Protein AF-A0A1I9YCP2-F1 (afdb_monomer_lite)

pLDDT: mean 76.04, std 18.29, range [27.39, 97.38]

Sequence (468 aa):
MDFSISALSEMLSNAERNVARVSDPVRMACLRKLADTSDRRFFSALVDVTMRQDSHWRGYAFETTPGSQWRCRVIEARLEALRPFMESMYEVATYGAVDRKRMLRVAGMPQRYKHNFARCVDYARIAIGIVDSGHASGLTAFFAQYVRLEDGKHQPEAQKALIDTFRGLGSDQADALVRQLGLYRCVSPPGVLVLQRLGVVSGGSLLRLPSERERSEAAVFYEKVAVATEKPYGYVEAIFASNFVWSLLDNIRWPGRRGTCIGDGPECNVCAHASYCRKSGVAEPPDTRVGWLCQYPAFYDQLAASDSVLGRLPRAAREAVLLALRHENATFWRAPVGLPIEAKLLPVRASLADVTVDALRAALARAASDSLPEHEPLEACLPETWSVAEFVGRGVPCLLESPPGMRLAGEGRELLAEYVRRGHTTVPLLAVNWRDVADTMANDGLSTSKTYPDSGTGELNPYSLDRH

Radius of gyration: 27.01 Å; chains: 1; bounding box: 82×52×71 Å

Structure (mmCIF, N/CA/C/O backbone):
data_AF-A0A1I9YCP2-F1
#
_entry.id   AF-A0A1I9YCP2-F1
#
loop_
_atom_site.group_PDB
_atom_site.id
_atom_site.type_symbol
_atom_site.label_atom_id
_atom_site.label_alt_id
_atom_site.label_comp_id
_atom_site.label_asym_id
_atom_site.label_entity_id
_atom_site.label_seq_id
_atom_site.pdbx_PDB_ins_code
_atom_site.Cartn_x
_atom_site.Cartn_y
_atom_site.Cartn_z
_atom_site.occupancy
_atom_site.B_iso_or_equiv
_atom_site.auth_seq_id
_atom_site.auth_comp_id
_atom_site.auth_asym_id
_atom_site.auth_atom_id
_atom_site.pdbx_PDB_model_num
ATOM 1 N N . MET A 1 1 ? 12.063 -17.013 15.870 1.00 54.94 1 MET A N 1
ATOM 2 C CA . MET A 1 1 ? 11.550 -18.243 15.234 1.00 54.94 1 MET A CA 1
ATOM 3 C C . MET A 1 1 ? 12.308 -18.412 13.942 1.00 54.94 1 MET A C 1
ATOM 5 O O . MET A 1 1 ? 12.255 -17.502 13.120 1.00 54.94 1 MET A O 1
ATOM 9 N N . ASP A 1 2 ? 13.034 -19.515 13.800 1.00 67.62 2 ASP A N 1
ATOM 10 C CA . ASP A 1 2 ? 13.671 -19.863 12.534 1.00 67.62 2 ASP A CA 1
ATOM 11 C C . ASP A 1 2 ? 12.696 -20.712 11.725 1.00 67.62 2 ASP A C 1
ATOM 13 O O . ASP A 1 2 ? 12.250 -21.768 12.171 1.00 67.62 2 ASP A O 1
ATOM 17 N N . PHE A 1 3 ? 12.300 -20.192 10.567 1.00 80.38 3 PHE A N 1
ATOM 18 C CA . PHE A 1 3 ? 11.423 -20.878 9.628 1.00 80.38 3 PHE A CA 1
ATOM 19 C C . PHE A 1 3 ? 12.281 -21.612 8.599 1.00 80.38 3 PHE A C 1
ATOM 21 O O . PHE A 1 3 ? 13.265 -21.061 8.105 1.00 80.38 3 PHE A O 1
ATOM 28 N N . SER A 1 4 ? 11.900 -22.841 8.249 1.00 89.06 4 SER A N 1
ATOM 29 C CA . SER A 1 4 ? 12.497 -23.530 7.103 1.00 89.06 4 SER A CA 1
ATOM 30 C C . SER A 1 4 ? 12.080 -22.851 5.790 1.00 89.06 4 SER A C 1
ATOM 32 O O . SER A 1 4 ? 11.034 -22.203 5.724 1.00 89.06 4 SER A O 1
ATOM 34 N N . ILE A 1 5 ? 12.860 -23.037 4.718 1.00 87.19 5 ILE A N 1
ATOM 35 C CA . ILE A 1 5 ? 12.523 -22.537 3.368 1.00 87.19 5 ILE A CA 1
ATOM 36 C C . ILE A 1 5 ? 11.134 -23.031 2.928 1.00 87.19 5 ILE A C 1
ATOM 38 O O . ILE A 1 5 ? 10.344 -22.260 2.382 1.00 87.19 5 ILE A O 1
ATOM 42 N N . SER A 1 6 ? 10.813 -24.296 3.228 1.00 89.31 6 SER A N 1
ATOM 43 C CA . SER A 1 6 ? 9.498 -24.889 2.951 1.00 89.31 6 SER A CA 1
ATOM 44 C C . SER A 1 6 ? 8.373 -24.142 3.677 1.00 89.31 6 SER A C 1
ATOM 46 O O . SER A 1 6 ? 7.395 -23.745 3.048 1.00 89.31 6 SER A O 1
ATOM 48 N N . ALA A 1 7 ? 8.554 -23.839 4.969 1.00 90.50 7 ALA A N 1
ATOM 49 C CA . ALA A 1 7 ? 7.565 -23.096 5.748 1.00 90.50 7 ALA A CA 1
ATOM 50 C C . ALA A 1 7 ? 7.368 -21.662 5.224 1.00 90.50 7 ALA A C 1
ATOM 52 O O . ALA A 1 7 ? 6.236 -21.202 5.107 1.00 90.50 7 ALA A O 1
ATOM 53 N N . LEU A 1 8 ? 8.446 -20.956 4.862 1.00 93.44 8 LEU A N 1
ATOM 54 C CA . LEU A 1 8 ? 8.352 -19.604 4.290 1.00 93.44 8 LEU A CA 1
ATOM 55 C C . LEU A 1 8 ? 7.624 -19.601 2.937 1.00 93.44 8 LEU A C 1
ATOM 57 O O . LEU A 1 8 ? 6.797 -18.723 2.682 1.00 93.44 8 LEU A O 1
ATOM 61 N N . SER A 1 9 ? 7.890 -20.605 2.100 1.00 93.44 9 SER A N 1
ATOM 62 C CA . SER A 1 9 ? 7.232 -20.773 0.799 1.00 93.44 9 SER A CA 1
ATOM 63 C C . SER A 1 9 ? 5.745 -21.083 0.950 1.00 93.44 9 SER A C 1
ATOM 65 O O . SER A 1 9 ? 4.910 -20.482 0.272 1.00 93.44 9 SER A O 1
ATOM 67 N N . GLU A 1 10 ? 5.396 -21.968 1.884 1.00 94.38 10 GLU A N 1
ATOM 68 C CA . GLU A 1 10 ? 4.005 -22.273 2.217 1.00 94.38 10 GLU A CA 1
ATOM 69 C C . GLU A 1 10 ? 3.276 -21.027 2.738 1.00 94.38 10 GLU A C 1
ATOM 71 O O . GLU A 1 10 ? 2.158 -20.734 2.311 1.00 94.38 10 GLU A O 1
ATOM 76 N N . MET A 1 11 ? 3.922 -20.234 3.599 1.00 95.00 11 MET A N 1
ATOM 77 C CA . MET A 1 11 ? 3.341 -18.989 4.096 1.00 95.00 11 MET A CA 1
ATOM 78 C C . MET A 1 11 ? 3.041 -17.997 2.972 1.00 95.00 11 MET A C 1
ATOM 80 O O . MET A 1 11 ? 1.944 -17.441 2.960 1.00 95.00 11 MET A O 1
ATOM 84 N N . LEU A 1 12 ? 3.952 -17.795 2.015 1.00 96.50 12 LEU A N 1
ATOM 85 C CA . LEU A 1 12 ? 3.669 -16.926 0.871 1.00 96.50 12 LEU A CA 1
ATOM 86 C C . LEU A 1 12 ? 2.532 -17.489 0.008 1.00 96.50 12 LEU A C 1
ATOM 88 O O . LEU A 1 12 ? 1.595 -16.759 -0.304 1.00 96.50 12 LEU A O 1
ATOM 92 N N . SER A 1 13 ? 2.558 -18.788 -0.304 1.00 96.31 13 SER A N 1
ATOM 93 C CA . SER A 1 13 ? 1.503 -19.436 -1.093 1.00 96.31 13 SER A CA 1
ATOM 94 C C . SER A 1 13 ? 0.121 -19.273 -0.449 1.00 96.31 13 SER A C 1
ATOM 96 O O . SER A 1 13 ? -0.877 -19.006 -1.120 1.00 96.31 13 SER A O 1
ATOM 98 N N . ASN A 1 14 ? 0.040 -19.362 0.877 1.00 95.94 14 ASN A N 1
ATOM 99 C CA . ASN A 1 14 ? -1.206 -19.165 1.617 1.00 95.94 14 ASN A CA 1
ATOM 100 C C . ASN A 1 14 ? -1.690 -17.715 1.542 1.00 95.94 14 ASN A C 1
ATOM 102 O O . ASN A 1 14 ? -2.883 -17.474 1.341 1.00 95.94 14 ASN A O 1
ATOM 106 N N . ALA A 1 15 ? -0.766 -16.760 1.639 1.00 95.00 15 ALA A N 1
ATOM 107 C CA . ALA A 1 15 ? -1.079 -15.347 1.492 1.00 95.00 15 ALA A CA 1
ATOM 108 C C . ALA A 1 15 ? -1.585 -15.037 0.070 1.00 95.00 15 ALA A C 1
ATOM 110 O O . ALA A 1 15 ? -2.575 -14.321 -0.082 1.00 95.00 15 ALA A O 1
ATOM 111 N N . GLU A 1 16 ? -0.983 -15.630 -0.964 1.00 95.38 16 GLU A N 1
ATOM 112 C CA . GLU A 1 16 ? -1.433 -15.527 -2.359 1.00 95.38 16 GLU A CA 1
ATOM 113 C C . GLU A 1 16 ? -2.830 -16.135 -2.561 1.00 95.38 16 GLU A C 1
ATOM 115 O O . GLU A 1 16 ? -3.683 -15.517 -3.200 1.00 95.38 16 GLU A O 1
ATOM 120 N N . ARG A 1 17 ? -3.106 -17.311 -1.973 1.00 94.56 17 ARG A N 1
ATOM 121 C CA . ARG A 1 17 ? -4.425 -17.972 -2.039 1.00 94.56 17 ARG A CA 1
ATOM 122 C C . ARG A 1 17 ? -5.540 -17.125 -1.432 1.00 94.56 17 ARG A C 1
ATOM 124 O O . ARG A 1 17 ? -6.653 -17.100 -1.957 1.00 94.56 17 ARG A O 1
ATOM 131 N N . ASN A 1 18 ? -5.266 -16.450 -0.323 1.00 92.56 18 ASN A N 1
ATOM 132 C CA . ASN A 1 18 ? -6.210 -15.518 0.285 1.00 92.56 18 ASN A CA 1
ATOM 133 C C . ASN A 1 18 ? -6.452 -14.307 -0.622 1.00 92.56 18 ASN A C 1
ATOM 135 O O . ASN A 1 18 ? -7.599 -14.001 -0.941 1.00 92.56 18 ASN A O 1
ATOM 139 N N . VAL A 1 19 ? -5.380 -13.669 -1.102 1.00 90.00 19 VAL A N 1
ATOM 140 C CA . VAL A 1 19 ? -5.453 -12.494 -1.983 1.00 90.00 19 VAL A CA 1
ATOM 141 C C . VAL A 1 19 ? -6.228 -12.805 -3.260 1.00 90.00 19 VAL A C 1
ATOM 143 O O . VAL A 1 19 ? -7.134 -12.049 -3.603 1.00 90.00 19 VAL A O 1
ATOM 146 N N . ALA A 1 20 ? -5.945 -13.927 -3.924 1.00 89.88 20 ALA A N 1
ATOM 147 C CA . ALA A 1 20 ? -6.618 -14.332 -5.158 1.00 89.88 20 ALA A CA 1
ATOM 148 C C . ALA A 1 20 ? -8.134 -14.529 -4.991 1.00 89.88 20 ALA A C 1
ATOM 150 O O . ALA A 1 20 ? -8.881 -14.374 -5.953 1.00 89.88 20 ALA A O 1
ATOM 151 N N . ARG A 1 21 ? -8.593 -14.857 -3.778 1.00 86.44 21 ARG A N 1
ATOM 152 C CA . ARG A 1 21 ? -10.014 -15.062 -3.478 1.00 86.44 21 ARG A CA 1
ATOM 153 C C . ARG A 1 21 ? -10.786 -13.755 -3.340 1.00 86.44 21 ARG A C 1
ATOM 155 O O . ARG A 1 21 ? -11.947 -13.698 -3.726 1.00 86.44 21 ARG A O 1
ATOM 162 N N . VAL A 1 22 ? -10.167 -12.741 -2.735 1.00 82.56 22 VAL A N 1
ATOM 163 C CA . VAL A 1 22 ? -10.867 -11.515 -2.312 1.00 82.56 22 VAL A CA 1
ATOM 164 C C . VAL A 1 22 ? -10.522 -10.286 -3.154 1.00 82.56 22 VAL A C 1
ATOM 166 O O . VAL A 1 22 ? -11.253 -9.301 -3.104 1.00 82.56 22 VAL A O 1
ATOM 169 N N . SER A 1 23 ? -9.430 -10.323 -3.920 1.00 80.25 23 SER A N 1
ATOM 170 C CA . SER A 1 23 ? -8.919 -9.161 -4.656 1.00 80.25 23 SER A CA 1
ATOM 171 C C . SER A 1 23 ? -9.589 -8.961 -6.008 1.00 80.25 23 SER A C 1
ATOM 173 O O . SER A 1 23 ? -9.885 -9.915 -6.726 1.00 80.25 23 SER A O 1
ATOM 175 N N . ASP A 1 24 ? -9.748 -7.696 -6.395 1.00 78.00 24 ASP A N 1
ATOM 176 C CA . ASP A 1 24 ? -10.224 -7.331 -7.726 1.00 78.00 24 ASP A CA 1
ATOM 177 C C . ASP A 1 24 ? -9.138 -7.522 -8.820 1.00 78.00 24 ASP A C 1
ATOM 179 O O . ASP A 1 24 ? -7.942 -7.669 -8.518 1.00 78.00 24 ASP A O 1
ATOM 183 N N . PRO A 1 25 ? -9.516 -7.506 -10.116 1.00 77.94 25 PRO A N 1
ATOM 184 C CA . PRO A 1 25 ? -8.564 -7.665 -11.216 1.00 77.94 25 PRO A CA 1
ATOM 185 C C . PRO A 1 25 ? -7.473 -6.588 -11.271 1.00 77.94 25 PRO A C 1
ATOM 187 O O . PRO A 1 25 ? -6.366 -6.863 -11.737 1.00 77.94 25 PRO A O 1
ATOM 190 N N . VAL A 1 26 ? -7.758 -5.370 -10.800 1.00 73.56 26 VAL A N 1
ATOM 191 C CA . VAL A 1 26 ? -6.819 -4.240 -10.837 1.00 73.56 26 VAL A CA 1
ATOM 192 C C . VAL A 1 26 ? -5.695 -4.461 -9.828 1.00 73.56 26 VAL A C 1
ATOM 194 O O . VAL A 1 26 ? -4.519 -4.355 -10.178 1.00 73.56 26 VAL A O 1
ATOM 197 N N . ARG A 1 27 ? -6.034 -4.845 -8.595 1.00 79.12 27 ARG A N 1
ATOM 198 C CA . ARG A 1 27 ? -5.074 -5.198 -7.548 1.00 79.12 27 ARG A CA 1
ATOM 199 C C . ARG A 1 27 ? -4.235 -6.398 -7.962 1.00 79.12 27 ARG A C 1
ATOM 201 O O . ARG A 1 27 ? -3.013 -6.352 -7.832 1.00 79.12 27 ARG A O 1
ATOM 208 N N . MET A 1 28 ? -4.861 -7.432 -8.526 1.00 83.75 28 MET A N 1
ATOM 209 C CA . MET A 1 28 ? -4.134 -8.593 -9.047 1.00 83.75 28 MET A CA 1
ATOM 210 C C . MET A 1 28 ? -3.156 -8.204 -10.161 1.00 83.75 28 MET A C 1
ATOM 212 O O . MET A 1 28 ? -2.034 -8.706 -10.187 1.00 83.75 28 MET A O 1
ATOM 216 N N . ALA A 1 29 ? -3.528 -7.281 -11.053 1.00 80.62 29 ALA A N 1
ATOM 217 C CA . ALA A 1 29 ? -2.617 -6.762 -12.071 1.00 80.62 29 ALA A CA 1
ATOM 218 C C . ALA A 1 29 ? -1.438 -5.985 -11.457 1.00 80.62 29 ALA A C 1
ATOM 220 O O . ALA A 1 29 ? -0.304 -6.158 -11.901 1.00 80.62 29 ALA A O 1
ATOM 221 N N . CYS A 1 30 ? -1.671 -5.173 -10.421 1.00 82.12 30 CYS A N 1
ATOM 222 C CA . CYS A 1 30 ? -0.603 -4.482 -9.691 1.00 82.12 30 CYS A CA 1
ATOM 223 C C . CYS A 1 30 ? 0.364 -5.460 -9.008 1.00 82.12 30 CYS A C 1
ATOM 225 O O . CYS A 1 30 ? 1.575 -5.307 -9.137 1.00 82.12 30 CYS A O 1
ATOM 227 N N . LEU A 1 31 ? -0.151 -6.493 -8.339 1.00 86.00 31 LEU A N 1
ATOM 228 C CA . LEU A 1 31 ? 0.673 -7.514 -7.686 1.00 86.00 31 LEU A CA 1
ATOM 229 C C . LEU A 1 31 ? 1.493 -8.315 -8.705 1.00 86.00 31 LEU A C 1
ATOM 231 O O . LEU A 1 31 ? 2.687 -8.513 -8.506 1.00 86.00 31 LEU A O 1
ATOM 235 N N . ARG A 1 32 ? 0.904 -8.691 -9.849 1.00 88.12 32 ARG A N 1
ATOM 236 C CA . ARG A 1 32 ? 1.650 -9.329 -10.949 1.00 88.12 32 ARG A CA 1
ATOM 237 C C . ARG A 1 32 ? 2.776 -8.440 -11.475 1.00 88.12 32 ARG A C 1
ATOM 239 O O . ARG A 1 32 ? 3.860 -8.943 -11.732 1.00 88.12 32 ARG A O 1
ATOM 246 N N . LYS A 1 33 ? 2.546 -7.127 -11.590 1.00 86.19 33 LYS A N 1
ATOM 247 C CA . LYS A 1 33 ? 3.588 -6.167 -11.992 1.00 86.19 33 LYS A CA 1
ATOM 248 C C . LYS A 1 33 ? 4.730 -6.064 -10.982 1.00 86.19 33 LYS A C 1
ATOM 250 O O . LYS A 1 33 ? 5.846 -5.801 -11.407 1.00 86.19 33 LYS A O 1
ATOM 255 N N . LEU A 1 34 ? 4.456 -6.231 -9.686 1.00 87.94 34 LEU A N 1
ATOM 256 C CA . LEU A 1 34 ? 5.487 -6.268 -8.642 1.00 87.94 34 LEU A CA 1
ATOM 257 C C . LEU A 1 34 ? 6.252 -7.596 -8.625 1.00 87.94 34 LEU A C 1
ATOM 259 O O . LEU A 1 34 ? 7.411 -7.610 -8.233 1.00 87.94 34 LEU A O 1
ATOM 263 N N . ALA A 1 35 ? 5.618 -8.699 -9.031 1.00 90.81 35 ALA A N 1
ATOM 264 C CA . ALA A 1 35 ? 6.275 -9.999 -9.166 1.00 90.81 35 ALA A CA 1
ATOM 265 C C . ALA A 1 35 ? 7.161 -10.101 -10.420 1.00 90.81 35 ALA A C 1
ATOM 267 O O . ALA A 1 35 ? 8.061 -10.937 -10.461 1.00 90.81 35 ALA A O 1
ATOM 268 N N . ASP A 1 36 ? 6.881 -9.296 -11.447 1.00 91.06 36 ASP A N 1
ATOM 269 C CA . ASP A 1 36 ? 7.601 -9.295 -12.719 1.00 91.06 36 ASP A CA 1
ATOM 270 C C . ASP A 1 36 ? 8.954 -8.581 -12.590 1.00 91.06 36 ASP A C 1
ATOM 272 O O . ASP A 1 36 ? 9.042 -7.353 -12.587 1.00 91.06 36 ASP A O 1
ATOM 276 N N . THR A 1 37 ? 10.019 -9.374 -12.497 1.00 90.88 37 THR A N 1
ATOM 277 C CA . THR A 1 37 ? 11.410 -8.906 -12.419 1.00 90.88 37 THR A CA 1
ATOM 278 C C . THR A 1 37 ? 12.109 -8.843 -13.772 1.00 90.88 37 THR A C 1
ATOM 280 O O . THR A 1 37 ? 13.312 -8.572 -13.805 1.00 90.88 37 THR A O 1
ATOM 283 N N . SER A 1 38 ? 11.392 -9.089 -14.875 1.00 92.31 38 SER A N 1
ATOM 284 C CA . SER A 1 38 ? 11.989 -9.187 -16.205 1.00 92.31 38 SER A CA 1
ATOM 285 C C . SER A 1 38 ? 12.672 -7.889 -16.640 1.00 92.31 38 SER A C 1
ATOM 287 O O . SER A 1 38 ? 12.213 -6.780 -16.347 1.00 92.31 38 SER A O 1
ATOM 289 N N . ASP A 1 39 ? 13.730 -8.020 -17.441 1.00 93.50 39 ASP A N 1
ATOM 290 C CA . ASP A 1 39 ? 14.414 -6.862 -18.027 1.00 93.50 39 ASP A CA 1
ATOM 291 C C . ASP A 1 39 ? 13.470 -6.031 -18.902 1.00 93.50 39 ASP A C 1
ATOM 293 O O . ASP A 1 39 ? 13.555 -4.805 -18.925 1.00 93.50 39 ASP A O 1
ATOM 297 N N . ARG A 1 40 ? 12.493 -6.683 -19.550 1.00 92.50 40 ARG A N 1
ATOM 298 C CA . ARG A 1 40 ? 11.417 -6.013 -20.293 1.00 92.50 40 ARG A CA 1
ATOM 299 C C . ARG A 1 40 ? 10.604 -5.088 -19.389 1.00 92.50 40 ARG A C 1
ATOM 301 O O . ARG A 1 40 ? 10.338 -3.946 -19.764 1.00 92.50 40 ARG A O 1
ATOM 308 N N . ARG A 1 41 ? 10.209 -5.550 -18.197 1.00 91.50 41 ARG A N 1
ATOM 309 C CA . ARG A 1 41 ? 9.451 -4.741 -17.233 1.00 91.50 41 ARG A CA 1
ATOM 310 C C . ARG A 1 41 ? 10.279 -3.579 -16.705 1.00 91.50 41 ARG A C 1
ATOM 312 O O . ARG A 1 41 ? 9.761 -2.458 -16.653 1.00 91.50 41 ARG A O 1
ATOM 319 N N . PHE A 1 42 ? 11.537 -3.841 -16.352 1.00 94.31 42 PHE A N 1
ATOM 320 C CA . PHE A 1 42 ? 12.477 -2.817 -15.904 1.00 94.31 42 PHE A CA 1
ATOM 321 C C . PHE A 1 42 ? 12.634 -1.729 -16.965 1.00 94.31 42 PHE A C 1
ATOM 323 O O . PHE A 1 42 ? 12.412 -0.546 -16.700 1.00 94.31 42 PHE A O 1
ATOM 330 N N . PHE A 1 43 ? 12.956 -2.136 -18.193 1.00 95.25 43 PHE A N 1
ATOM 331 C CA . PHE A 1 43 ? 13.173 -1.222 -19.302 1.00 95.25 43 PHE A CA 1
ATOM 332 C C . PHE A 1 43 ? 11.906 -0.437 -19.650 1.00 95.25 43 PHE A C 1
ATOM 334 O O . PHE A 1 43 ? 11.968 0.778 -19.818 1.00 95.25 43 PHE A O 1
ATOM 341 N N . SER A 1 44 ? 10.736 -1.082 -19.657 1.00 92.06 44 SER A N 1
ATOM 342 C CA . SER A 1 44 ? 9.463 -0.384 -19.857 1.00 92.06 44 SER A CA 1
ATOM 343 C C . SER A 1 44 ? 9.210 0.677 -18.781 1.00 92.06 44 SER A C 1
ATOM 345 O O . SER A 1 44 ? 8.739 1.760 -19.117 1.00 92.06 44 SER A O 1
ATOM 347 N N . ALA A 1 45 ? 9.528 0.405 -17.509 1.00 90.50 45 ALA A N 1
ATOM 348 C CA . ALA A 1 45 ? 9.409 1.402 -16.444 1.00 90.50 45 ALA A CA 1
ATOM 349 C C . ALA A 1 45 ? 10.369 2.579 -16.671 1.00 90.50 45 ALA A C 1
ATOM 351 O O . ALA A 1 45 ? 9.970 3.736 -16.549 1.00 90.50 45 ALA A O 1
ATOM 352 N N . LEU A 1 46 ? 11.615 2.283 -17.057 1.00 93.69 46 LEU A N 1
ATOM 353 C CA . LEU A 1 46 ? 12.638 3.280 -17.362 1.00 93.69 46 LEU A CA 1
ATOM 354 C C . LEU A 1 46 ? 12.230 4.179 -18.541 1.00 93.69 46 LEU A C 1
ATOM 356 O O . LEU A 1 46 ? 12.378 5.402 -18.468 1.00 93.69 46 LEU A O 1
ATOM 360 N N . VAL A 1 47 ? 11.672 3.601 -19.607 1.00 91.12 47 VAL A N 1
ATOM 361 C CA . VAL A 1 47 ? 11.120 4.362 -20.734 1.00 91.12 47 VAL A CA 1
ATOM 362 C C . VAL A 1 47 ? 9.938 5.211 -20.281 1.00 91.12 47 VAL A C 1
ATOM 364 O O . VAL A 1 47 ? 9.905 6.397 -20.601 1.00 91.12 47 VAL A O 1
ATOM 367 N N . ASP A 1 48 ? 8.999 4.656 -19.511 1.00 87.31 48 ASP A N 1
ATOM 368 C CA . ASP A 1 48 ? 7.813 5.382 -19.051 1.00 87.31 48 ASP A CA 1
ATOM 369 C C . ASP A 1 48 ? 8.200 6.617 -18.213 1.00 87.31 48 ASP A C 1
ATOM 371 O O . ASP A 1 48 ? 7.716 7.721 -18.489 1.00 87.31 48 ASP A O 1
ATOM 375 N N . VAL A 1 49 ? 9.118 6.487 -17.243 1.00 86.75 49 VAL A N 1
ATOM 376 C CA . VAL A 1 49 ? 9.586 7.637 -16.440 1.00 86.75 49 VAL A CA 1
ATOM 377 C C . VAL A 1 49 ? 10.386 8.644 -17.271 1.00 86.75 49 VAL A C 1
ATOM 379 O O . VAL A 1 49 ? 10.274 9.852 -17.054 1.00 86.75 49 VAL A O 1
ATOM 382 N N . THR A 1 50 ? 11.154 8.179 -18.260 1.00 88.75 50 THR A N 1
ATOM 383 C CA . THR A 1 50 ? 11.958 9.044 -19.141 1.00 88.75 50 THR A CA 1
ATOM 384 C C . THR A 1 50 ? 11.082 9.811 -20.123 1.00 88.75 50 THR A C 1
ATOM 386 O O . THR A 1 50 ? 11.262 11.011 -20.333 1.00 88.75 50 THR A O 1
ATOM 389 N N . MET A 1 51 ? 10.099 9.148 -20.722 1.00 84.88 51 MET A N 1
ATOM 390 C CA . MET A 1 51 ? 9.203 9.756 -21.693 1.00 84.88 51 MET A CA 1
ATOM 391 C C . MET A 1 51 ? 8.214 10.710 -21.035 1.00 84.88 51 MET A C 1
ATOM 393 O O . MET A 1 51 ? 7.869 11.700 -21.666 1.00 84.88 51 MET A O 1
ATOM 397 N N . ARG A 1 52 ? 7.836 10.507 -19.766 1.00 79.00 52 ARG A N 1
ATOM 398 C CA . ARG A 1 52 ? 7.035 11.474 -18.990 1.00 79.00 52 ARG A CA 1
ATOM 399 C C . ARG A 1 52 ? 7.782 12.780 -18.664 1.00 79.00 52 ARG A C 1
ATOM 401 O O . ARG A 1 52 ? 7.162 13.723 -18.175 1.00 79.00 52 ARG A O 1
ATOM 408 N N . GLN A 1 53 ? 9.078 12.892 -18.979 1.00 75.62 53 GLN A N 1
ATOM 409 C CA . GLN A 1 53 ? 9.837 14.135 -18.816 1.00 75.62 53 GLN A CA 1
ATOM 410 C C . GLN A 1 53 ? 9.484 15.191 -19.873 1.00 75.62 53 GLN A C 1
ATOM 412 O O . GLN A 1 53 ? 10.212 15.381 -20.843 1.00 75.62 53 GLN A O 1
ATOM 417 N N . ASP A 1 54 ? 8.422 15.964 -19.695 1.00 70.69 54 ASP A N 1
ATOM 418 C CA . ASP A 1 54 ? 8.255 17.150 -20.538 1.00 70.69 54 ASP A CA 1
ATOM 419 C C . ASP A 1 54 ? 9.091 18.308 -19.979 1.00 70.69 54 ASP A C 1
ATOM 421 O O . ASP A 1 54 ? 8.852 18.794 -18.872 1.00 70.69 54 ASP A O 1
ATOM 425 N N . SER A 1 55 ? 10.059 18.795 -20.756 1.00 63.03 55 SER A N 1
ATOM 426 C CA . SER A 1 55 ? 10.838 19.981 -20.385 1.00 63.03 55 SER A CA 1
ATOM 427 C C . SER A 1 55 ? 9.959 21.218 -20.186 1.00 63.03 55 SER A C 1
ATOM 429 O O . SER A 1 55 ? 10.353 22.121 -19.458 1.00 63.03 55 SER A O 1
ATOM 431 N N . HIS A 1 56 ? 8.780 21.259 -20.814 1.00 63.44 56 HIS A N 1
ATOM 432 C CA . HIS A 1 56 ? 7.816 22.347 -20.671 1.00 63.44 56 HIS A CA 1
ATOM 433 C C . HIS A 1 56 ? 7.033 22.296 -19.347 1.00 63.44 56 HIS A C 1
ATOM 435 O O . HIS A 1 56 ? 6.465 23.304 -18.946 1.00 63.44 56 HIS A O 1
ATOM 441 N N . TRP A 1 57 ? 7.007 21.143 -18.667 1.00 55.78 57 TRP A N 1
ATOM 442 C CA . TRP A 1 57 ? 6.217 20.923 -17.448 1.00 55.78 57 TRP A CA 1
ATOM 443 C C . TRP A 1 57 ? 7.073 20.705 -16.194 1.00 55.78 57 TRP A C 1
ATOM 445 O O . TRP A 1 57 ? 6.530 20.431 -15.124 1.00 55.78 57 TRP A O 1
ATOM 455 N N . ARG A 1 58 ? 8.404 20.848 -16.287 1.00 53.16 58 ARG A N 1
ATOM 456 C CA . ARG A 1 58 ? 9.279 20.860 -15.104 1.00 53.16 58 ARG A CA 1
ATOM 457 C C . ARG A 1 58 ? 8.833 21.986 -14.161 1.00 53.16 58 ARG A C 1
ATOM 459 O O . ARG A 1 58 ? 8.918 23.150 -14.534 1.00 53.16 58 ARG A O 1
ATOM 466 N N . GLY A 1 59 ? 8.358 21.624 -12.966 1.00 48.03 59 GLY A N 1
ATOM 467 C CA . GLY A 1 59 ? 7.865 22.557 -11.942 1.00 48.03 59 GLY A CA 1
ATOM 468 C C . GLY A 1 59 ? 6.340 22.618 -11.775 1.00 48.03 59 GLY A C 1
ATOM 469 O O . GLY A 1 59 ? 5.876 23.269 -10.846 1.00 48.03 59 GLY A O 1
ATOM 470 N N . TYR A 1 60 ? 5.556 21.926 -12.612 1.00 45.66 60 TYR A N 1
ATOM 471 C CA . TYR A 1 60 ? 4.097 21.837 -12.463 1.00 45.66 60 TYR A CA 1
ATOM 472 C C . TYR A 1 60 ? 3.688 20.453 -11.940 1.00 45.66 60 TYR A C 1
ATOM 474 O O . TYR A 1 60 ? 3.929 19.440 -12.598 1.00 45.66 60 TYR A O 1
ATOM 482 N N . ALA A 1 61 ? 3.040 20.394 -10.772 1.00 45.47 61 ALA A N 1
ATOM 483 C CA . ALA A 1 61 ? 2.445 19.159 -10.263 1.00 45.47 61 ALA A CA 1
ATOM 484 C C . ALA A 1 61 ? 1.179 18.831 -11.077 1.00 45.47 61 ALA A C 1
ATOM 486 O O . ALA A 1 61 ? 0.168 19.527 -10.996 1.00 45.47 61 ALA A O 1
ATOM 487 N N . PHE A 1 62 ? 1.239 17.777 -11.897 1.00 45.75 62 PHE A N 1
ATOM 488 C CA . PHE A 1 62 ? 0.151 17.378 -12.802 1.00 45.75 62 PHE A CA 1
ATOM 489 C C . PHE A 1 62 ? -1.178 17.085 -12.085 1.00 45.75 62 PHE A C 1
ATOM 491 O O . PHE A 1 62 ? -2.240 17.218 -12.696 1.00 45.75 62 PHE A O 1
ATOM 498 N N . GLU A 1 63 ? -1.126 16.701 -10.811 1.00 43.44 63 GLU A N 1
ATOM 499 C CA . GLU A 1 63 ? -2.265 16.177 -10.049 1.00 43.44 63 GLU A CA 1
ATOM 500 C C . GLU A 1 63 ? -3.116 17.258 -9.363 1.00 43.44 63 GLU A C 1
ATOM 502 O O . GLU A 1 63 ? -4.243 16.971 -8.974 1.00 43.44 63 GLU A O 1
ATOM 507 N N . THR A 1 64 ? -2.642 18.506 -9.261 1.00 40.66 64 THR A N 1
ATOM 508 C CA . THR A 1 64 ? -3.268 19.514 -8.380 1.00 40.66 64 THR A CA 1
ATOM 509 C C . THR A 1 64 ? -3.955 20.678 -9.096 1.00 40.66 64 THR A C 1
ATOM 511 O O . THR A 1 64 ? -4.622 21.478 -8.447 1.00 40.66 64 THR A O 1
ATOM 514 N N . THR A 1 65 ? -3.839 20.806 -10.425 1.00 46.03 65 THR A N 1
ATOM 515 C CA . THR A 1 65 ? -4.436 21.943 -11.158 1.00 46.03 65 THR A CA 1
ATOM 516 C C . THR A 1 65 ? -5.766 21.556 -11.826 1.00 46.03 65 THR A C 1
ATOM 518 O O . THR A 1 65 ? -5.767 20.691 -12.706 1.00 46.03 65 THR A O 1
ATOM 521 N N . PRO A 1 66 ? -6.904 22.203 -11.506 1.00 41.97 66 PRO A N 1
ATOM 522 C CA . PRO A 1 66 ? -8.169 21.982 -12.210 1.00 41.97 66 PRO A CA 1
ATOM 523 C C . PRO A 1 66 ? -8.003 22.115 -13.734 1.00 41.97 66 PRO A C 1
ATOM 525 O O . PRO A 1 66 ? -7.452 23.092 -14.237 1.00 41.97 66 PRO A O 1
ATOM 528 N N . GLY A 1 67 ? -8.436 21.097 -14.485 1.00 51.88 67 GLY A N 1
ATOM 529 C CA . GLY A 1 67 ? -8.280 21.049 -15.944 1.00 51.88 67 GLY A CA 1
ATOM 530 C C . GLY A 1 67 ? -6.944 20.492 -16.462 1.00 51.88 67 GLY A C 1
ATOM 531 O O . GLY A 1 67 ? -6.749 20.465 -17.673 1.00 51.88 67 GLY A O 1
ATOM 532 N N . SER A 1 68 ? -6.029 19.994 -15.620 1.00 53.78 68 SER A N 1
ATOM 533 C CA . SER A 1 68 ? -4.816 19.280 -16.076 1.00 53.78 68 SER A CA 1
ATOM 534 C C . SER A 1 68 ? -5.083 17.827 -16.503 1.00 53.78 68 SER A C 1
ATOM 536 O O . SER A 1 68 ? -4.342 17.275 -17.317 1.00 53.78 68 SER A O 1
ATOM 538 N N . GLN A 1 69 ? -6.170 17.214 -16.021 1.00 55.97 69 GLN A N 1
ATOM 539 C CA . GLN A 1 69 ? -6.456 15.786 -16.214 1.00 55.97 69 GLN A CA 1
ATOM 540 C C . GLN A 1 69 ? -6.610 15.371 -17.683 1.00 55.97 69 GLN A C 1
ATOM 542 O O . GLN A 1 69 ? -6.176 14.284 -18.059 1.00 55.97 69 GLN A O 1
ATOM 547 N N . TRP A 1 70 ? -7.195 16.212 -18.544 1.00 62.53 70 TRP A N 1
ATOM 548 C CA . TRP A 1 70 ? -7.290 15.887 -19.974 1.00 62.53 70 TRP A CA 1
ATOM 549 C C . TRP A 1 70 ? -5.905 15.860 -20.637 1.00 62.53 70 TRP A C 1
ATOM 551 O O . TRP A 1 70 ? -5.679 15.059 -21.540 1.00 62.53 70 TRP A O 1
ATOM 561 N N . ARG A 1 71 ? -4.951 16.676 -20.162 1.00 61.38 71 ARG A N 1
ATOM 562 C CA . ARG A 1 71 ? -3.567 16.685 -20.663 1.00 61.38 71 ARG A CA 1
ATOM 563 C C . ARG A 1 71 ? -2.837 15.407 -20.268 1.00 61.38 71 ARG A C 1
ATOM 565 O O . ARG A 1 71 ? -2.152 14.843 -21.117 1.00 61.38 71 ARG A O 1
ATOM 572 N N . CYS A 1 72 ? -3.040 14.923 -19.037 1.00 62.56 72 CYS A N 1
ATOM 573 C CA . CYS A 1 72 ? -2.554 13.609 -18.606 1.00 62.56 72 CYS A CA 1
ATOM 574 C C . CYS A 1 72 ? -3.091 12.514 -19.527 1.00 62.56 72 CYS A C 1
ATOM 576 O O . CYS A 1 72 ? -2.300 11.786 -20.113 1.00 62.56 72 CYS A O 1
ATOM 578 N N . ARG A 1 73 ? -4.410 12.485 -19.763 1.00 67.75 73 ARG A N 1
ATOM 579 C CA . ARG A 1 73 ? -5.039 11.496 -20.655 1.00 67.75 73 ARG A CA 1
ATOM 580 C C . ARG A 1 73 ? -4.477 11.544 -22.078 1.00 67.75 73 ARG A C 1
ATOM 582 O O . ARG A 1 73 ? -4.252 10.499 -22.676 1.00 67.75 73 ARG A O 1
ATOM 589 N N . VAL A 1 74 ? -4.217 12.736 -22.625 1.00 72.12 74 VAL A N 1
ATOM 590 C CA . VAL A 1 74 ? -3.625 12.887 -23.968 1.00 72.12 74 VAL A CA 1
ATOM 591 C C . VAL A 1 74 ? -2.182 12.386 -24.009 1.00 72.12 74 VAL A C 1
ATOM 593 O O . VAL A 1 74 ? -1.801 11.711 -24.963 1.00 72.12 74 VAL A O 1
ATOM 596 N N . ILE A 1 75 ? -1.363 12.717 -23.008 1.00 74.19 75 ILE A N 1
ATOM 597 C CA . ILE A 1 75 ? 0.022 12.232 -22.939 1.00 74.19 75 ILE A CA 1
ATOM 598 C C . ILE A 1 75 ? 0.032 10.714 -22.751 1.00 74.19 75 ILE A C 1
ATOM 600 O O . ILE A 1 75 ? 0.767 10.033 -23.454 1.00 74.19 75 ILE A O 1
ATOM 604 N N . GLU A 1 76 ? -0.815 10.177 -21.879 1.00 76.69 76 GLU A N 1
ATOM 605 C CA . GLU A 1 76 ? -0.933 8.739 -21.638 1.00 76.69 76 GLU A CA 1
ATOM 606 C C . GLU A 1 76 ? -1.398 7.986 -22.880 1.00 76.69 76 GLU A C 1
ATOM 608 O O . GLU A 1 76 ? -0.771 6.998 -23.240 1.00 76.69 76 GLU A O 1
ATOM 613 N N . ALA A 1 77 ? -2.392 8.497 -23.611 1.00 79.25 77 ALA A N 1
ATOM 614 C CA . ALA A 1 77 ? -2.813 7.913 -24.884 1.00 79.25 77 ALA A CA 1
ATOM 615 C C . ALA A 1 77 ? -1.681 7.903 -25.929 1.00 79.25 77 ALA A C 1
ATOM 617 O O . ALA A 1 77 ? -1.528 6.941 -26.678 1.00 79.25 77 ALA A O 1
ATOM 618 N N . ARG A 1 78 ? -0.854 8.956 -25.973 1.00 83.94 78 ARG A N 1
ATOM 619 C CA . ARG A 1 78 ? 0.306 9.029 -26.880 1.00 83.94 78 ARG A CA 1
ATOM 620 C C . ARG A 1 78 ? 1.448 8.115 -26.451 1.00 83.94 78 ARG A C 1
ATOM 622 O O . ARG A 1 78 ? 2.119 7.554 -27.311 1.00 83.94 78 ARG A O 1
ATOM 629 N N . LEU A 1 79 ? 1.693 7.978 -25.149 1.00 83.50 79 LEU A N 1
ATOM 630 C CA . LEU A 1 79 ? 2.655 7.010 -24.619 1.00 83.50 79 LEU A CA 1
ATOM 631 C C . LEU A 1 79 ? 2.194 5.585 -24.916 1.00 83.50 79 LEU A C 1
ATOM 633 O O . LEU A 1 79 ? 3.009 4.771 -25.331 1.00 83.50 79 LEU A O 1
ATOM 637 N N . GLU A 1 80 ? 0.896 5.312 -24.807 1.00 86.19 80 GLU A N 1
ATOM 638 C CA . GLU A 1 80 ? 0.325 4.013 -25.150 1.00 86.19 80 GLU A CA 1
ATOM 639 C C . GLU A 1 80 ? 0.469 3.706 -26.645 1.00 86.19 80 GLU A C 1
ATOM 641 O O . GLU A 1 80 ? 0.894 2.617 -27.012 1.00 86.19 80 GLU A O 1
ATOM 646 N N . ALA A 1 81 ? 0.243 4.694 -27.516 1.00 87.50 81 ALA A N 1
ATOM 647 C CA . ALA A 1 81 ? 0.509 4.559 -28.949 1.00 87.50 81 ALA A CA 1
ATOM 648 C C . ALA A 1 81 ? 2.005 4.377 -29.278 1.00 87.50 81 ALA A C 1
ATOM 650 O O . ALA A 1 81 ? 2.349 3.824 -30.322 1.00 87.50 81 ALA A O 1
ATOM 651 N N . LEU A 1 82 ? 2.902 4.857 -28.410 1.00 89.25 82 LEU A N 1
ATOM 652 C CA . LEU A 1 82 ? 4.349 4.706 -28.561 1.00 89.25 82 LEU A CA 1
ATOM 653 C C . LEU A 1 82 ? 4.868 3.377 -27.992 1.00 89.25 82 LEU A C 1
ATOM 655 O O . LEU A 1 82 ? 5.910 2.902 -28.443 1.00 89.25 82 LEU A O 1
ATOM 659 N N . ARG A 1 83 ? 4.150 2.783 -27.029 1.00 88.75 83 ARG A N 1
ATOM 660 C CA . ARG A 1 83 ? 4.550 1.582 -26.284 1.00 88.75 83 ARG A CA 1
ATOM 661 C C . ARG A 1 83 ? 5.019 0.438 -27.188 1.00 88.75 83 ARG A C 1
ATOM 663 O O . ARG A 1 83 ? 6.105 -0.056 -26.899 1.00 88.75 83 ARG A O 1
ATOM 670 N N . PRO A 1 84 ? 4.342 0.087 -28.305 1.00 90.31 84 PRO A N 1
ATOM 671 C CA . PRO A 1 84 ? 4.771 -1.019 -29.166 1.00 90.31 84 PRO A CA 1
ATOM 672 C C . PRO A 1 84 ? 6.186 -0.861 -29.731 1.00 90.31 84 PRO A C 1
ATOM 674 O O . PRO A 1 84 ? 6.864 -1.851 -29.966 1.00 90.31 84 PRO A O 1
ATOM 677 N N . PHE A 1 85 ? 6.657 0.376 -29.923 1.00 91.06 85 PHE A N 1
ATOM 678 C CA . PHE A 1 85 ? 8.008 0.646 -30.425 1.00 91.06 85 PHE A CA 1
ATOM 679 C C . PHE A 1 85 ? 9.073 0.611 -29.326 1.00 91.06 85 PHE A C 1
ATOM 681 O O . PHE A 1 85 ? 10.258 0.681 -29.632 1.00 91.06 85 PHE A O 1
ATOM 688 N N . MET A 1 86 ? 8.663 0.567 -28.058 1.00 90.50 86 MET A N 1
ATOM 689 C CA . MET A 1 86 ? 9.513 0.786 -26.888 1.00 90.50 86 MET A CA 1
ATOM 690 C C . MET A 1 86 ? 9.603 -0.424 -25.954 1.00 90.50 86 MET A C 1
ATOM 692 O O . MET A 1 86 ? 10.197 -0.328 -24.883 1.00 90.50 86 MET A O 1
ATOM 696 N N . GLU A 1 87 ? 9.002 -1.556 -26.320 1.00 88.19 87 GLU A N 1
ATOM 697 C CA . GLU A 1 87 ? 8.936 -2.716 -25.427 1.00 88.19 87 GLU A CA 1
ATOM 698 C C . GLU A 1 87 ? 10.267 -3.464 -25.323 1.00 88.19 87 GLU A C 1
ATOM 700 O O . GLU A 1 87 ? 10.591 -3.999 -24.264 1.00 88.19 87 GLU A O 1
ATOM 705 N N . SER A 1 88 ? 11.033 -3.514 -26.416 1.00 92.38 88 SER A N 1
ATOM 706 C CA . SER A 1 88 ? 12.286 -4.262 -26.503 1.00 92.38 88 SER A CA 1
ATOM 707 C C . SER A 1 88 ? 13.485 -3.327 -26.440 1.00 92.38 88 SER A C 1
ATOM 709 O O . SER A 1 88 ? 13.698 -2.523 -27.347 1.00 92.38 88 SER A O 1
ATOM 711 N N . MET A 1 89 ? 14.324 -3.470 -25.411 1.00 95.19 89 MET A N 1
ATOM 712 C CA . MET A 1 89 ? 15.581 -2.716 -25.335 1.00 95.19 89 MET A CA 1
ATOM 713 C C . MET A 1 89 ? 16.504 -3.016 -26.527 1.00 95.19 89 MET A C 1
ATOM 715 O O . MET A 1 89 ? 17.126 -2.102 -27.061 1.00 95.19 89 MET A O 1
ATOM 719 N N . TYR A 1 90 ? 16.535 -4.262 -27.011 1.00 94.88 90 TYR A N 1
ATOM 720 C CA . TYR A 1 90 ? 17.351 -4.653 -28.165 1.00 94.88 90 TYR A CA 1
ATOM 721 C C . TYR A 1 90 ? 16.925 -3.937 -29.442 1.00 94.88 90 TYR A C 1
ATOM 723 O O . TYR A 1 90 ? 17.772 -3.438 -30.173 1.00 94.88 90 TYR A O 1
ATOM 731 N N . GLU A 1 91 ? 15.619 -3.829 -29.687 1.00 94.75 91 GLU A N 1
ATOM 732 C CA . GLU A 1 91 ? 15.106 -3.098 -30.845 1.00 94.75 91 GLU A CA 1
ATOM 733 C C . GLU A 1 91 ? 15.361 -1.594 -30.688 1.00 94.75 91 GLU A C 1
ATOM 735 O O . GLU A 1 91 ? 15.943 -0.956 -31.569 1.00 94.75 91 GLU A O 1
ATOM 740 N N . VAL A 1 92 ? 15.028 -1.042 -29.518 1.00 95.69 92 VAL A N 1
ATOM 741 C CA . VAL A 1 92 ? 15.165 0.389 -29.225 1.00 95.69 92 VAL A CA 1
ATOM 742 C C . VAL A 1 92 ? 16.609 0.874 -29.367 1.00 95.69 92 VAL A C 1
ATOM 744 O O . VAL A 1 92 ? 16.837 1.961 -29.900 1.00 95.69 92 VAL A O 1
ATOM 747 N N . ALA A 1 93 ? 17.596 0.067 -28.970 1.00 96.62 93 ALA A N 1
ATOM 748 C CA . ALA A 1 93 ? 19.019 0.389 -29.092 1.00 96.62 93 ALA A CA 1
ATOM 749 C C . ALA A 1 93 ? 19.488 0.624 -30.547 1.00 96.62 93 ALA A C 1
ATOM 751 O O . ALA A 1 93 ? 20.484 1.334 -30.766 1.00 96.62 93 ALA A O 1
ATOM 752 N N . THR A 1 94 ? 18.775 0.061 -31.532 1.00 95.94 94 THR A N 1
ATOM 753 C CA . THR A 1 94 ? 19.107 0.168 -32.965 1.00 95.94 94 THR A CA 1
ATOM 754 C C . THR A 1 94 ? 18.571 1.437 -33.624 1.00 95.94 94 THR A C 1
ATOM 756 O O . THR A 1 94 ? 19.067 1.831 -34.680 1.00 95.94 94 THR A O 1
ATOM 759 N N . TYR A 1 95 ? 17.603 2.124 -33.009 1.00 95.94 95 TYR A N 1
ATOM 760 C CA . TYR A 1 95 ? 16.901 3.222 -33.669 1.00 95.94 95 TYR A CA 1
ATOM 761 C C . TYR A 1 95 ? 17.777 4.450 -33.932 1.00 95.94 95 TYR A C 1
ATOM 763 O O . TYR A 1 95 ? 18.298 5.115 -33.022 1.00 95.94 95 TYR A O 1
ATOM 771 N N . GLY A 1 96 ? 17.838 4.828 -35.208 1.00 93.19 96 GLY A N 1
ATOM 772 C CA . GLY A 1 96 ? 18.476 6.046 -35.677 1.00 93.19 96 GLY A CA 1
ATOM 773 C C . GLY A 1 96 ? 17.597 7.287 -35.504 1.00 93.19 96 GLY A C 1
ATOM 774 O O . GLY A 1 96 ? 16.441 7.243 -35.084 1.00 93.19 96 GLY A O 1
ATOM 775 N N . ALA A 1 97 ? 18.135 8.454 -35.867 1.00 92.19 97 ALA A N 1
ATOM 776 C CA . ALA A 1 97 ? 17.390 9.713 -35.784 1.00 92.19 97 ALA A CA 1
ATOM 777 C C . ALA A 1 97 ? 16.118 9.725 -36.658 1.00 92.19 97 ALA A C 1
ATOM 779 O O . ALA A 1 97 ? 15.117 10.341 -36.280 1.00 92.19 97 ALA A O 1
ATOM 780 N N . VAL A 1 98 ? 16.155 9.041 -37.808 1.00 92.75 98 VAL A N 1
ATOM 781 C CA . VAL A 1 98 ? 15.027 8.935 -38.746 1.00 92.75 98 VAL A CA 1
ATOM 782 C C . VAL A 1 98 ? 13.901 8.084 -38.152 1.00 92.75 98 VAL A C 1
ATOM 784 O O . VAL A 1 98 ? 12.752 8.532 -38.152 1.00 92.75 98 VAL A O 1
ATOM 787 N N . ASP A 1 99 ? 14.228 6.928 -37.570 1.00 92.38 99 ASP A N 1
ATOM 788 C CA . ASP A 1 99 ? 13.257 6.010 -36.958 1.00 92.38 99 ASP A CA 1
ATOM 789 C C . ASP A 1 99 ? 12.528 6.678 -35.798 1.00 92.38 99 ASP A C 1
ATOM 791 O O . ASP A 1 99 ? 11.298 6.742 -35.780 1.00 92.38 99 ASP A O 1
ATOM 795 N N . ARG A 1 100 ? 13.285 7.321 -34.900 1.00 92.44 100 ARG A N 1
ATOM 796 C CA . ARG A 1 100 ? 12.720 8.071 -33.770 1.00 92.44 100 ARG A CA 1
ATOM 797 C C . ARG A 1 100 ? 11.741 9.148 -34.234 1.00 92.44 100 ARG A C 1
ATOM 799 O O . ARG A 1 100 ? 10.652 9.289 -33.680 1.00 92.44 100 ARG A O 1
ATOM 806 N N . LYS A 1 101 ? 12.099 9.913 -35.273 1.00 91.31 101 LYS A N 1
ATOM 807 C CA . LYS A 1 101 ? 11.224 10.959 -35.829 1.00 91.31 101 LYS A CA 1
ATOM 808 C C . LYS A 1 101 ? 9.944 10.362 -36.417 1.00 91.31 101 LYS A C 1
ATOM 810 O O . LYS A 1 101 ? 8.873 10.952 -36.248 1.00 91.31 101 LYS A O 1
ATOM 815 N N . ARG A 1 102 ? 10.048 9.213 -37.092 1.00 92.12 102 ARG A N 1
ATOM 816 C CA . ARG A 1 102 ? 8.907 8.479 -37.650 1.00 92.12 102 ARG A CA 1
ATOM 817 C C . ARG A 1 102 ? 7.984 7.969 -36.543 1.00 92.12 102 ARG A C 1
ATOM 819 O O . ARG A 1 102 ? 6.792 8.239 -36.609 1.00 92.12 102 ARG A O 1
ATOM 826 N N . MET A 1 103 ? 8.516 7.317 -35.515 1.00 92.75 103 MET A N 1
ATOM 827 C CA . MET A 1 103 ? 7.737 6.750 -34.405 1.00 92.75 103 MET A CA 1
ATOM 828 C C . MET A 1 103 ? 7.022 7.827 -33.590 1.00 92.75 103 MET A C 1
ATOM 830 O O . MET A 1 103 ? 5.829 7.706 -33.331 1.00 92.75 103 MET A O 1
ATOM 834 N N . LEU A 1 104 ? 7.703 8.937 -33.276 1.00 90.19 104 LEU A N 1
ATOM 835 C CA . LEU A 1 104 ? 7.057 10.085 -32.630 1.00 90.19 104 LEU A CA 1
ATOM 836 C C . LEU A 1 104 ? 5.892 10.620 -33.470 1.00 90.19 104 LEU A C 1
ATOM 838 O O . LEU A 1 104 ? 4.848 10.955 -32.922 1.00 90.19 104 LEU A O 1
ATOM 842 N N . ARG A 1 105 ? 6.048 10.680 -34.801 1.00 90.38 105 ARG A N 1
ATOM 843 C CA . ARG A 1 105 ? 4.971 11.106 -35.705 1.00 90.38 105 ARG A CA 1
ATOM 844 C C . ARG A 1 105 ? 3.800 10.122 -35.690 1.00 90.38 105 ARG A C 1
ATOM 846 O O . ARG A 1 105 ? 2.666 10.576 -35.604 1.00 90.38 105 ARG A O 1
ATOM 853 N N . VAL A 1 106 ? 4.071 8.817 -35.756 1.00 89.69 106 VAL A N 1
ATOM 854 C CA . VAL A 1 106 ? 3.041 7.761 -35.718 1.00 89.69 106 VAL A CA 1
ATOM 855 C C . VAL A 1 106 ? 2.253 7.813 -34.408 1.00 89.69 106 VAL A C 1
ATOM 857 O O . VAL A 1 106 ? 1.029 7.798 -34.437 1.00 89.69 106 VAL A O 1
ATOM 860 N N . ALA A 1 107 ? 2.935 7.979 -33.274 1.00 86.31 107 ALA A N 1
ATOM 861 C CA . ALA A 1 107 ? 2.303 8.083 -31.959 1.00 86.31 107 ALA A CA 1
ATOM 862 C C . ALA A 1 107 ? 1.658 9.459 -31.678 1.00 86.31 107 ALA A C 1
ATOM 864 O O . ALA A 1 107 ? 1.163 9.701 -30.578 1.00 86.31 107 ALA A O 1
ATOM 865 N N . GLY A 1 108 ? 1.711 10.410 -32.623 1.00 86.56 108 GLY A N 1
ATOM 866 C CA . GLY A 1 108 ? 1.235 11.783 -32.411 1.00 86.56 108 GLY A CA 1
ATOM 867 C C . GLY A 1 108 ? 1.986 12.532 -31.299 1.00 86.56 108 GLY A C 1
ATOM 868 O O . GLY A 1 108 ? 1.467 13.492 -30.723 1.00 86.56 108 GLY A O 1
ATOM 869 N N . MET A 1 109 ? 3.200 12.089 -30.970 1.00 84.75 109 MET A N 1
ATOM 870 C CA . MET A 1 109 ? 4.021 12.640 -29.903 1.00 84.75 109 MET A CA 1
ATOM 871 C C . MET A 1 109 ? 4.729 13.926 -30.375 1.00 84.75 109 MET A C 1
ATOM 873 O O . MET A 1 109 ? 5.351 13.941 -31.445 1.00 84.75 109 MET A O 1
ATOM 877 N N . PRO A 1 110 ? 4.685 15.029 -29.601 1.00 84.00 110 PRO A N 1
ATOM 878 C CA . PRO A 1 110 ? 5.325 16.282 -29.993 1.00 84.00 110 PRO A CA 1
ATOM 879 C C . PRO A 1 110 ? 6.839 16.141 -30.202 1.00 84.00 110 PRO A C 1
ATOM 881 O O . PRO A 1 110 ? 7.532 15.482 -29.430 1.00 84.00 110 PRO A O 1
ATOM 884 N N . GLN A 1 111 ? 7.392 16.857 -31.188 1.00 84.75 111 GLN A N 1
ATOM 885 C CA . GLN A 1 111 ? 8.824 16.784 -31.533 1.00 84.75 111 GLN A CA 1
ATOM 886 C C . GLN A 1 111 ? 9.773 17.184 -30.391 1.00 84.75 111 GLN A C 1
ATOM 888 O O . GLN A 1 111 ? 10.939 16.795 -30.403 1.00 84.75 111 GLN A O 1
ATOM 893 N N . ARG A 1 112 ? 9.299 17.918 -29.376 1.00 83.94 112 ARG A N 1
ATOM 894 C CA . ARG A 1 112 ? 10.102 18.241 -28.183 1.00 83.94 112 ARG A CA 1
ATOM 895 C C . ARG A 1 112 ? 10.535 17.001 -27.384 1.00 83.94 112 ARG A C 1
ATOM 897 O O . ARG A 1 112 ? 11.588 17.034 -26.761 1.00 83.94 112 ARG A O 1
ATOM 904 N N . TYR A 1 113 ? 9.812 15.883 -27.501 1.00 85.81 113 TYR A N 1
ATOM 905 C CA . TYR A 1 113 ? 10.170 14.601 -26.876 1.00 85.81 113 TYR A CA 1
ATOM 906 C C . TYR A 1 113 ? 11.324 13.875 -27.594 1.00 85.81 113 TYR A C 1
ATOM 908 O O . TYR A 1 113 ? 11.761 12.820 -27.137 1.00 85.81 113 TYR A O 1
ATOM 916 N N . LYS A 1 114 ? 11.876 14.436 -28.685 1.00 88.88 114 LYS A N 1
ATOM 917 C CA . LYS A 1 114 ? 13.008 13.845 -29.426 1.00 88.88 114 LYS A CA 1
ATOM 918 C C . LYS A 1 114 ? 14.210 13.521 -28.537 1.00 88.88 114 LYS A C 1
ATOM 920 O O . LYS A 1 114 ? 14.882 12.521 -28.770 1.00 88.88 114 LYS A O 1
ATOM 925 N N . HIS A 1 115 ? 14.471 14.349 -27.523 1.00 89.19 115 HIS A N 1
ATOM 926 C CA . HIS A 1 115 ? 15.590 14.154 -26.603 1.00 89.19 115 HIS A CA 1
ATOM 927 C C . HIS A 1 115 ? 15.319 13.049 -25.580 1.00 89.19 115 HIS A C 1
ATOM 929 O O . HIS A 1 115 ? 16.249 12.338 -25.218 1.00 89.19 115 HIS A O 1
ATOM 935 N N . ASN A 1 116 ? 14.067 12.860 -25.156 1.00 89.81 116 ASN A N 1
ATOM 936 C CA . ASN A 1 116 ? 13.698 11.760 -24.262 1.00 89.81 116 ASN A CA 1
ATOM 937 C C . ASN A 1 116 ? 13.787 10.427 -24.994 1.00 89.81 116 ASN A C 1
ATOM 939 O O . ASN A 1 116 ? 14.352 9.480 -24.463 1.00 89.81 116 ASN A O 1
ATOM 943 N N . PHE A 1 117 ? 13.311 10.380 -26.243 1.00 92.56 117 PHE A N 1
ATOM 944 C CA . PHE A 1 117 ? 13.457 9.191 -27.078 1.00 92.56 117 PHE A CA 1
ATOM 945 C C . PHE A 1 117 ? 14.945 8.878 -27.287 1.00 92.56 117 PHE A C 1
ATOM 947 O O . PHE A 1 117 ? 15.372 7.756 -27.052 1.00 92.56 117 PHE A O 1
ATOM 954 N N . ALA A 1 118 ? 15.766 9.869 -27.658 1.00 93.62 118 ALA A N 1
ATOM 955 C CA . ALA A 1 118 ? 17.209 9.659 -27.791 1.00 93.62 118 ALA A CA 1
ATOM 956 C C . ALA A 1 118 ? 17.834 9.077 -26.507 1.00 93.62 118 ALA A C 1
ATOM 958 O O . ALA A 1 118 ? 18.573 8.104 -26.596 1.00 93.62 118 ALA A O 1
ATOM 959 N N . ARG A 1 119 ? 17.448 9.581 -25.324 1.00 94.00 119 ARG A N 1
ATOM 960 C CA . ARG A 1 119 ? 17.873 8.994 -24.044 1.00 94.00 119 ARG A CA 1
ATOM 961 C C . ARG A 1 119 ? 17.386 7.562 -23.849 1.00 94.00 119 ARG A C 1
ATOM 963 O O . ARG A 1 119 ? 18.162 6.749 -23.380 1.00 94.00 119 ARG A O 1
ATOM 970 N N . CYS A 1 120 ? 16.156 7.225 -24.238 1.00 94.88 120 CYS A N 1
ATOM 971 C CA . CYS A 1 120 ? 15.664 5.844 -24.166 1.00 94.88 120 CYS A CA 1
ATOM 972 C C . CYS A 1 120 ? 16.517 4.889 -25.019 1.00 94.88 120 CYS A C 1
ATOM 974 O O . CYS A 1 120 ? 16.780 3.772 -24.587 1.00 94.88 120 CYS A O 1
ATOM 976 N N . VAL A 1 121 ? 17.000 5.334 -26.188 1.00 96.56 121 VAL A N 1
ATOM 977 C CA . VAL A 1 121 ? 17.947 4.563 -27.019 1.00 96.56 121 VAL A CA 1
ATOM 978 C C . VAL A 1 121 ? 19.287 4.373 -26.308 1.00 96.56 121 VAL A C 1
ATOM 980 O O . VAL A 1 121 ? 19.821 3.265 -26.291 1.00 96.56 121 VAL A O 1
ATOM 983 N N . ASP A 1 122 ? 19.825 5.425 -25.693 1.00 96.50 122 ASP A N 1
ATOM 984 C CA . ASP A 1 122 ? 21.085 5.331 -24.947 1.00 96.50 122 ASP A CA 1
ATOM 985 C C . ASP A 1 122 ? 20.939 4.434 -23.705 1.00 96.50 122 ASP A C 1
ATOM 987 O O . ASP A 1 122 ? 21.788 3.584 -23.446 1.00 96.50 122 ASP A O 1
ATOM 991 N N . TYR A 1 123 ? 19.824 4.547 -22.982 1.00 96.81 123 TYR A N 1
ATOM 992 C CA . TYR A 1 123 ? 19.497 3.693 -21.841 1.00 96.81 123 TYR A CA 1
ATOM 993 C C . TYR A 1 123 ? 19.310 2.237 -22.244 1.00 96.81 123 TYR A C 1
ATOM 995 O O . TYR A 1 123 ? 19.749 1.359 -21.511 1.00 96.81 123 TYR A O 1
ATOM 1003 N N . ALA A 1 124 ? 18.730 1.970 -23.414 1.00 97.38 124 ALA A N 1
ATOM 1004 C CA . ALA A 1 124 ? 18.618 0.617 -23.940 1.00 97.38 124 ALA A CA 1
ATOM 1005 C C . ALA A 1 124 ? 19.997 -0.022 -24.146 1.00 97.38 124 ALA A C 1
ATOM 1007 O O . ALA A 1 124 ? 20.215 -1.158 -23.741 1.00 97.38 124 ALA A O 1
ATOM 1008 N N . ARG A 1 125 ? 20.962 0.726 -24.697 1.00 96.62 125 ARG A N 1
ATOM 1009 C CA . ARG A 1 125 ? 22.345 0.248 -24.877 1.00 96.62 125 ARG A CA 1
ATOM 1010 C C . ARG A 1 125 ? 23.038 -0.029 -23.547 1.00 96.62 125 ARG A C 1
ATOM 1012 O O . ARG A 1 125 ? 23.718 -1.040 -23.420 1.00 96.62 125 ARG A O 1
ATOM 1019 N N . ILE A 1 126 ? 22.851 0.850 -22.562 1.00 96.00 126 ILE A N 1
ATOM 1020 C CA . ILE A 1 126 ? 23.397 0.665 -21.210 1.00 96.00 126 ILE A CA 1
ATOM 1021 C C . ILE A 1 126 ? 22.777 -0.573 -20.552 1.00 96.00 126 ILE A C 1
ATOM 1023 O O . ILE A 1 126 ? 23.499 -1.397 -20.004 1.00 96.00 126 ILE A O 1
ATOM 1027 N N . ALA A 1 127 ? 21.456 -0.731 -20.654 1.00 95.12 127 ALA A N 1
ATOM 1028 C CA . ALA A 1 127 ? 20.731 -1.869 -20.102 1.00 95.12 127 ALA A CA 1
ATOM 1029 C C . ALA A 1 127 ? 21.195 -3.201 -20.712 1.00 95.12 127 ALA A C 1
ATOM 1031 O O . ALA A 1 127 ? 21.494 -4.132 -19.969 1.00 95.12 127 ALA A O 1
ATOM 1032 N N . ILE A 1 128 ? 21.343 -3.261 -22.040 1.00 95.38 128 ILE A N 1
ATOM 1033 C CA . ILE A 1 128 ? 21.919 -4.419 -22.741 1.00 95.38 128 ILE A CA 1
ATOM 1034 C C . ILE A 1 128 ? 23.331 -4.700 -22.226 1.00 95.38 128 ILE A C 1
ATOM 1036 O O . ILE A 1 128 ? 23.629 -5.832 -21.875 1.00 95.38 128 ILE A O 1
ATOM 1040 N N . GLY A 1 129 ? 24.173 -3.670 -22.096 1.00 93.44 129 GLY A N 1
ATOM 1041 C CA . GLY A 1 129 ? 25.526 -3.825 -21.561 1.00 93.44 129 GLY A CA 1
ATOM 1042 C C . GLY A 1 129 ? 25.559 -4.427 -20.153 1.00 93.44 129 GLY A C 1
ATOM 1043 O O . GLY A 1 129 ? 26.419 -5.254 -19.872 1.00 93.44 129 GLY A O 1
ATOM 1044 N N . ILE A 1 130 ? 24.616 -4.064 -19.276 1.00 92.81 130 ILE A N 1
ATOM 1045 C CA . ILE A 1 130 ? 24.505 -4.644 -17.927 1.00 92.81 130 ILE A CA 1
ATOM 1046 C C . ILE A 1 130 ? 24.112 -6.120 -18.007 1.00 92.81 130 ILE A C 1
ATOM 1048 O O . ILE A 1 130 ? 24.771 -6.950 -17.379 1.00 92.81 130 ILE A O 1
ATOM 1052 N N . VAL A 1 131 ? 23.084 -6.446 -18.792 1.00 91.56 131 VAL A N 1
ATOM 1053 C CA . VAL A 1 131 ? 22.583 -7.821 -18.950 1.00 91.56 131 VAL A CA 1
ATOM 1054 C C . VAL A 1 131 ? 23.647 -8.727 -19.576 1.00 91.56 131 VAL A C 1
ATOM 1056 O O . VAL A 1 131 ? 23.947 -9.788 -19.031 1.00 91.56 131 VAL A O 1
ATOM 1059 N N . ASP A 1 132 ? 24.297 -8.274 -20.647 1.00 89.19 132 ASP A N 1
ATOM 1060 C CA . ASP A 1 132 ? 25.323 -9.037 -21.365 1.00 89.19 132 ASP A CA 1
ATOM 1061 C C . ASP A 1 132 ? 26.623 -9.185 -20.553 1.00 89.19 132 ASP A C 1
ATOM 1063 O O . ASP A 1 132 ? 27.390 -10.122 -20.771 1.00 89.19 132 ASP A O 1
ATOM 1067 N N . SER A 1 133 ? 26.882 -8.291 -19.588 1.00 83.06 133 SER A N 1
ATOM 1068 C CA . SER A 1 133 ? 28.078 -8.369 -18.738 1.00 83.06 133 SER A CA 1
ATOM 1069 C C . SER A 1 133 ? 28.072 -9.553 -17.763 1.00 83.06 133 SER A C 1
ATOM 1071 O O . SER A 1 133 ? 29.111 -9.850 -17.179 1.00 83.06 133 SER A O 1
ATOM 1073 N N . GLY A 1 134 ? 26.919 -10.195 -17.535 1.00 72.62 134 GLY A N 1
ATOM 1074 C CA . GLY A 1 134 ? 26.788 -11.370 -16.666 1.00 72.62 134 GLY A CA 1
ATOM 1075 C C . GLY A 1 134 ? 26.991 -11.119 -15.164 1.00 72.62 134 GLY A C 1
ATOM 1076 O O . GLY A 1 134 ? 26.977 -12.073 -14.390 1.00 72.62 134 GLY A O 1
ATOM 1077 N N . HIS A 1 135 ? 27.159 -9.866 -14.722 1.00 65.94 135 HIS A N 1
ATOM 1078 C CA . HIS A 1 135 ? 27.388 -9.528 -13.306 1.00 65.94 135 HIS A CA 1
ATOM 1079 C C . HIS A 1 135 ? 26.145 -9.724 -12.419 1.00 65.94 135 HIS A C 1
ATOM 1081 O O . HIS A 1 135 ? 26.265 -9.795 -11.198 1.00 65.94 135 HIS A O 1
ATOM 1087 N N . ALA A 1 136 ? 24.954 -9.807 -13.014 1.00 70.94 136 ALA A N 1
ATOM 1088 C CA . ALA A 1 136 ? 23.694 -10.078 -12.331 1.00 70.94 136 ALA A CA 1
ATOM 1089 C C . ALA A 1 136 ? 22.744 -10.841 -13.264 1.00 70.94 136 ALA A C 1
ATOM 1091 O O . ALA A 1 136 ? 22.857 -10.745 -14.483 1.00 70.94 136 ALA A O 1
ATOM 1092 N N . SER A 1 137 ? 21.761 -11.546 -12.698 1.00 78.81 137 SER A N 1
ATOM 1093 C CA . SER A 1 137 ? 20.731 -12.301 -13.436 1.00 78.81 137 SER A CA 1
ATOM 1094 C C . SER A 1 137 ? 19.692 -11.427 -14.168 1.00 78.81 137 SER A C 1
ATOM 1096 O O . SER A 1 137 ? 18.658 -11.934 -14.595 1.00 78.81 137 SER A O 1
ATOM 1098 N N . GLY A 1 138 ? 19.945 -10.121 -14.285 1.00 88.88 138 GLY A N 1
ATOM 1099 C CA . GLY A 1 138 ? 19.073 -9.130 -14.913 1.00 88.88 138 GLY A CA 1
ATOM 1100 C C . GLY A 1 138 ? 19.215 -7.746 -14.274 1.00 88.88 138 GLY A C 1
ATOM 1101 O O . GLY A 1 138 ? 19.894 -7.567 -13.258 1.00 88.88 138 GLY A O 1
ATOM 1102 N N . LEU A 1 139 ? 18.532 -6.755 -14.843 1.00 92.81 139 LEU A N 1
ATOM 1103 C CA . LEU A 1 139 ? 18.549 -5.357 -14.398 1.00 92.81 139 LEU A CA 1
ATOM 1104 C C . LEU A 1 139 ? 18.001 -5.205 -12.979 1.00 92.81 139 LEU A C 1
ATOM 1106 O O . LEU A 1 139 ? 18.603 -4.537 -12.141 1.00 92.81 139 LEU A O 1
ATOM 1110 N N . THR A 1 140 ? 16.874 -5.853 -12.681 1.00 91.06 140 THR A N 1
ATOM 1111 C CA . THR A 1 140 ? 16.253 -5.778 -11.352 1.00 91.06 140 THR A CA 1
ATOM 1112 C C . THR A 1 140 ? 17.204 -6.302 -10.273 1.00 91.06 140 THR A C 1
ATOM 1114 O O . THR A 1 140 ? 17.382 -5.648 -9.248 1.00 91.06 140 THR A O 1
ATOM 1117 N N . ALA A 1 141 ? 17.867 -7.436 -10.523 1.00 89.06 141 ALA A N 1
ATOM 1118 C CA . ALA A 1 141 ? 18.855 -8.009 -9.611 1.00 89.06 141 ALA A CA 1
ATOM 1119 C C . ALA A 1 141 ? 20.090 -7.105 -9.464 1.00 89.06 141 ALA A C 1
ATOM 1121 O O . ALA A 1 141 ? 20.563 -6.892 -8.348 1.00 89.06 141 ALA A O 1
ATOM 1122 N N . PHE A 1 142 ? 20.558 -6.513 -10.569 1.00 92.81 142 PHE A N 1
ATOM 1123 C CA . PHE A 1 142 ? 21.673 -5.568 -10.562 1.00 92.81 142 PHE A CA 1
ATOM 1124 C C . PHE A 1 142 ? 21.409 -4.358 -9.658 1.00 92.81 142 PHE A C 1
ATOM 1126 O O . PHE A 1 142 ? 22.300 -3.944 -8.924 1.00 92.81 142 PHE A O 1
ATOM 1133 N N . PHE A 1 143 ? 20.200 -3.790 -9.672 1.00 93.81 143 PHE A N 1
ATOM 1134 C CA . PHE A 1 143 ? 19.880 -2.639 -8.818 1.00 93.81 143 PHE A CA 1
ATOM 1135 C C . PHE A 1 143 ? 19.455 -3.023 -7.396 1.00 93.81 143 PHE A C 1
ATOM 1137 O O . PHE A 1 143 ? 19.647 -2.233 -6.472 1.00 93.81 143 PHE A O 1
ATOM 1144 N N . ALA A 1 144 ? 18.937 -4.236 -7.188 1.00 89.69 144 ALA A N 1
ATOM 1145 C CA . ALA A 1 144 ? 18.526 -4.713 -5.868 1.00 89.69 144 ALA A CA 1
ATOM 1146 C C . ALA A 1 144 ? 19.683 -4.791 -4.854 1.00 89.69 144 ALA A C 1
ATOM 1148 O O . ALA A 1 144 ? 19.432 -4.698 -3.656 1.00 89.69 144 ALA A O 1
ATOM 1149 N N . GLN A 1 145 ? 20.941 -4.903 -5.301 1.00 90.75 145 GLN A N 1
ATOM 1150 C CA . GLN A 1 145 ? 22.112 -4.917 -4.408 1.00 90.75 145 GLN A CA 1
ATOM 1151 C C . GLN A 1 145 ? 22.356 -3.583 -3.675 1.00 90.75 145 GLN A C 1
ATOM 1153 O O . GLN A 1 145 ? 23.046 -3.559 -2.659 1.00 90.75 145 GLN A O 1
ATOM 1158 N N . TYR A 1 146 ? 21.795 -2.482 -4.186 1.00 93.25 146 TYR A N 1
ATOM 1159 C CA . TYR A 1 146 ? 21.884 -1.147 -3.583 1.00 93.25 146 TYR A CA 1
ATOM 1160 C C . TYR A 1 146 ? 20.695 -0.833 -2.668 1.00 93.25 146 TYR A C 1
ATOM 1162 O O . TYR A 1 146 ? 20.566 0.289 -2.186 1.00 93.25 146 TYR A O 1
ATOM 1170 N N . VAL A 1 147 ? 19.781 -1.787 -2.482 1.00 90.88 147 VAL A N 1
ATOM 1171 C CA . VAL A 1 147 ? 18.592 -1.608 -1.653 1.00 90.88 147 VAL A CA 1
ATOM 1172 C C . VAL A 1 147 ? 18.921 -2.011 -0.219 1.00 90.88 147 VAL A C 1
ATOM 1174 O O . VAL A 1 147 ? 19.366 -3.133 0.032 1.00 90.88 147 VAL A O 1
ATOM 1177 N N . ARG A 1 148 ? 18.659 -1.108 0.723 1.00 87.38 148 ARG A N 1
ATOM 1178 C CA . ARG A 1 148 ? 18.926 -1.281 2.154 1.00 87.38 148 ARG A CA 1
ATOM 1179 C C . ARG A 1 148 ? 17.633 -1.379 2.954 1.00 87.38 148 ARG A C 1
ATOM 1181 O O . ARG A 1 148 ? 16.597 -0.840 2.556 1.00 87.38 148 ARG A O 1
ATOM 1188 N N . LEU A 1 149 ? 17.673 -2.095 4.075 1.00 82.25 149 LEU A N 1
ATOM 1189 C CA . LEU A 1 149 ? 16.492 -2.316 4.914 1.00 82.25 149 LEU A CA 1
ATOM 1190 C C . LEU A 1 149 ? 16.140 -1.040 5.694 1.00 82.25 149 LEU A C 1
ATOM 1192 O O . LEU A 1 149 ? 14.987 -0.616 5.710 1.00 82.25 149 LEU A O 1
ATOM 1196 N N . GLU A 1 150 ? 17.162 -0.423 6.285 1.00 80.50 150 GLU A N 1
ATOM 1197 C CA . GLU A 1 150 ? 17.133 0.785 7.114 1.00 80.50 150 GLU A CA 1
ATOM 1198 C C . GLU A 1 150 ? 16.584 2.016 6.381 1.00 80.50 150 GLU A C 1
ATOM 1200 O O . GLU A 1 150 ? 15.925 2.865 6.976 1.00 80.50 150 GLU A O 1
ATOM 1205 N N . ASP A 1 151 ? 16.778 2.052 5.070 1.00 79.12 151 ASP A N 1
ATOM 1206 C CA . ASP A 1 151 ? 16.352 3.118 4.169 1.00 79.12 151 ASP A CA 1
ATOM 1207 C C . ASP A 1 151 ? 14.833 3.074 3.879 1.00 79.12 151 ASP A C 1
ATOM 1209 O O . ASP A 1 151 ? 14.202 4.055 3.467 1.00 79.12 151 ASP A O 1
ATOM 1213 N N . GLY A 1 152 ? 14.183 1.934 4.144 1.00 81.31 152 GLY A N 1
ATOM 1214 C CA . GLY A 1 152 ? 12.733 1.792 4.052 1.00 81.31 152 GLY A CA 1
ATOM 1215 C C . GLY A 1 152 ? 12.194 2.172 2.669 1.00 81.31 152 GLY A C 1
ATOM 1216 O O . GLY A 1 152 ? 12.411 1.457 1.686 1.00 81.31 152 GLY A O 1
ATOM 1217 N N . LYS A 1 153 ? 11.435 3.274 2.589 1.00 76.06 153 LYS A N 1
ATOM 1218 C CA . LYS A 1 153 ? 10.838 3.767 1.332 1.00 76.06 153 LYS A CA 1
ATOM 1219 C C . LYS A 1 153 ? 11.814 4.611 0.510 1.00 76.06 153 LYS A C 1
ATOM 1221 O O . LYS A 1 153 ? 11.698 4.637 -0.712 1.00 76.06 153 LYS A O 1
ATOM 1226 N N . HIS A 1 154 ? 12.733 5.310 1.167 1.00 81.62 154 HIS A N 1
ATOM 1227 C CA . HIS A 1 154 ? 13.686 6.204 0.525 1.00 81.62 154 HIS A CA 1
ATOM 1228 C C . HIS A 1 154 ? 14.982 5.442 0.329 1.00 81.62 154 HIS A C 1
ATOM 1230 O O . HIS A 1 154 ? 15.653 5.182 1.304 1.00 81.62 154 HIS A O 1
ATOM 1236 N N . GLN A 1 155 ? 15.325 5.071 -0.902 1.00 89.62 155 GLN A N 1
ATOM 1237 C CA . GLN A 1 155 ? 16.481 4.213 -1.188 1.00 89.62 155 GLN A CA 1
ATOM 1238 C C . GLN A 1 155 ? 17.596 5.030 -1.860 1.00 89.62 155 GLN A C 1
ATOM 1240 O O . GLN A 1 155 ? 17.734 4.966 -3.084 1.00 89.62 155 GLN A O 1
ATOM 1245 N N . PRO A 1 156 ? 18.354 5.854 -1.108 1.00 91.50 156 PRO A N 1
ATOM 1246 C CA . PRO A 1 156 ? 19.325 6.797 -1.659 1.00 91.50 156 PRO A CA 1
ATOM 1247 C C . PRO A 1 156 ? 20.456 6.113 -2.432 1.00 91.50 156 PRO A C 1
ATOM 1249 O O . PRO A 1 156 ? 20.864 6.623 -3.476 1.00 91.50 156 PRO A O 1
ATOM 1252 N N . GLU A 1 157 ? 20.945 4.955 -1.977 1.00 94.56 157 GLU A N 1
ATOM 1253 C CA . GLU A 1 157 ? 21.989 4.206 -2.691 1.00 94.56 157 GLU A CA 1
ATOM 1254 C C . GLU A 1 157 ? 21.474 3.677 -4.035 1.00 94.56 157 GLU A C 1
ATOM 1256 O O . GLU A 1 157 ? 22.109 3.898 -5.069 1.00 94.56 157 GLU A O 1
ATOM 1261 N N . ALA A 1 158 ? 20.289 3.057 -4.054 1.00 93.88 158 ALA A N 1
ATOM 1262 C CA . ALA A 1 158 ? 19.657 2.591 -5.288 1.00 93.88 158 ALA A CA 1
ATOM 1263 C C . ALA A 1 158 ? 19.317 3.751 -6.235 1.00 93.88 158 ALA A C 1
ATOM 1265 O O . ALA A 1 158 ? 19.543 3.665 -7.443 1.00 93.88 158 ALA A O 1
ATOM 1266 N N . GLN A 1 159 ? 18.827 4.866 -5.690 1.00 94.75 159 GLN A N 1
ATOM 1267 C CA . GLN A 1 159 ? 18.537 6.078 -6.447 1.00 94.75 159 GLN A CA 1
ATOM 1268 C C . GLN A 1 159 ? 19.804 6.632 -7.107 1.00 94.75 159 GLN A C 1
ATOM 1270 O O . GLN A 1 159 ? 19.804 6.923 -8.304 1.00 94.75 159 GLN A O 1
ATOM 1275 N N . LYS A 1 160 ? 20.896 6.744 -6.345 1.00 95.62 160 LYS A N 1
ATOM 1276 C CA . LYS A 1 160 ? 22.187 7.200 -6.855 1.00 95.62 160 LYS A CA 1
ATOM 1277 C C . LYS A 1 160 ? 22.718 6.259 -7.935 1.00 95.62 160 LYS A C 1
ATOM 1279 O O . LYS A 1 160 ? 23.088 6.735 -9.004 1.00 95.62 160 LYS A O 1
ATOM 1284 N N . ALA A 1 161 ? 22.675 4.946 -7.711 1.00 95.94 161 ALA A N 1
ATOM 1285 C CA . ALA A 1 161 ? 23.107 3.957 -8.696 1.00 95.94 161 ALA A CA 1
ATOM 1286 C C . ALA A 1 161 ? 22.326 4.076 -10.017 1.00 95.94 161 ALA A C 1
ATOM 1288 O O . ALA A 1 161 ? 22.921 4.017 -11.094 1.00 95.94 161 ALA A O 1
ATOM 1289 N N . LEU A 1 162 ? 21.008 4.302 -9.956 1.00 96.31 162 LEU A N 1
ATOM 1290 C CA . LEU A 1 162 ? 20.176 4.541 -11.140 1.00 96.31 162 LEU A CA 1
ATOM 1291 C C . LEU A 1 162 ? 20.584 5.815 -11.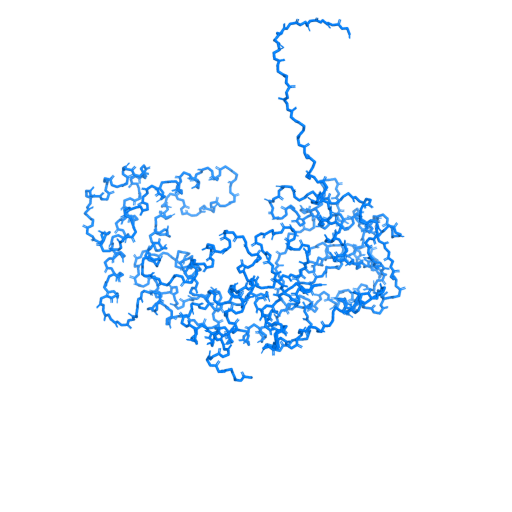889 1.00 96.31 162 LEU A C 1
ATOM 1293 O O . LEU A 1 162 ? 20.670 5.794 -13.115 1.00 96.31 162 LEU A O 1
ATOM 1297 N N . ILE A 1 163 ? 20.845 6.912 -11.174 1.00 96.00 163 ILE A N 1
ATOM 1298 C CA . ILE A 1 163 ? 21.252 8.198 -11.766 1.00 96.00 163 ILE A CA 1
ATOM 1299 C C . ILE A 1 163 ? 22.637 8.095 -12.413 1.00 96.00 163 ILE A C 1
ATOM 1301 O O . ILE A 1 163 ? 22.828 8.564 -13.539 1.00 96.00 163 ILE A O 1
ATOM 1305 N N . ASP A 1 164 ? 23.584 7.468 -11.715 1.00 95.94 164 ASP A N 1
ATOM 1306 C CA . ASP A 1 164 ? 24.960 7.290 -12.180 1.00 95.94 164 ASP A CA 1
ATOM 1307 C C . ASP A 1 164 ? 25.003 6.385 -13.421 1.00 95.94 164 ASP A C 1
ATOM 1309 O O . ASP A 1 164 ? 25.737 6.664 -14.373 1.00 95.94 164 ASP A O 1
ATOM 1313 N N . THR A 1 165 ? 24.159 5.347 -13.450 1.00 95.62 165 THR A N 1
ATOM 1314 C CA . THR A 1 165 ? 24.045 4.415 -14.580 1.00 95.62 165 THR A CA 1
ATOM 1315 C C . THR A 1 165 ? 23.332 5.052 -15.773 1.00 95.62 165 THR A C 1
ATOM 1317 O O . THR A 1 165 ? 23.823 5.009 -16.899 1.00 95.62 165 THR A O 1
ATOM 1320 N N . PHE A 1 166 ? 22.180 5.686 -15.546 1.00 95.44 166 PHE A N 1
ATOM 1321 C CA . PHE A 1 166 ? 21.340 6.267 -16.591 1.00 95.44 166 PHE A CA 1
ATOM 1322 C C . PHE A 1 166 ? 21.466 7.792 -16.605 1.00 95.44 166 PHE A C 1
ATOM 1324 O O . PHE A 1 166 ? 20.549 8.529 -16.234 1.00 95.44 166 PHE A O 1
ATOM 1331 N N . ARG A 1 167 ? 22.614 8.290 -17.084 1.00 90.56 167 ARG A N 1
ATOM 1332 C CA . ARG A 1 167 ? 22.928 9.729 -17.115 1.00 90.56 167 ARG A CA 1
ATOM 1333 C C . ARG A 1 167 ? 21.774 10.554 -17.707 1.00 90.56 167 ARG A C 1
ATOM 1335 O O . ARG A 1 167 ? 21.291 10.293 -18.809 1.00 90.56 167 ARG A O 1
ATOM 1342 N N . GLY A 1 168 ? 21.336 11.580 -16.979 1.00 86.50 168 GLY A N 1
ATOM 1343 C CA . GLY A 1 168 ? 20.195 12.422 -17.365 1.00 86.50 168 GLY A CA 1
ATOM 1344 C C . GLY A 1 168 ? 18.839 11.970 -16.805 1.00 86.50 168 GLY A C 1
ATOM 1345 O O . GLY A 1 168 ? 17.828 12.607 -17.123 1.00 86.50 168 GLY A O 1
ATOM 1346 N N . LEU A 1 169 ? 18.819 10.921 -15.977 1.00 89.56 169 LEU A N 1
ATOM 1347 C CA . LEU A 1 169 ? 17.726 10.598 -15.068 1.00 89.56 169 LEU A CA 1
ATOM 1348 C C . LEU A 1 169 ? 17.808 11.537 -13.853 1.00 89.56 169 LEU A C 1
ATOM 1350 O O . LEU A 1 169 ? 18.864 11.704 -13.248 1.00 89.56 169 LEU A O 1
ATOM 1354 N N . GLY A 1 170 ? 16.710 12.212 -13.536 1.00 86.06 170 GLY A N 1
ATOM 1355 C CA . GLY A 1 170 ? 16.595 13.099 -12.381 1.00 86.06 170 GLY A CA 1
ATOM 1356 C C . GLY A 1 170 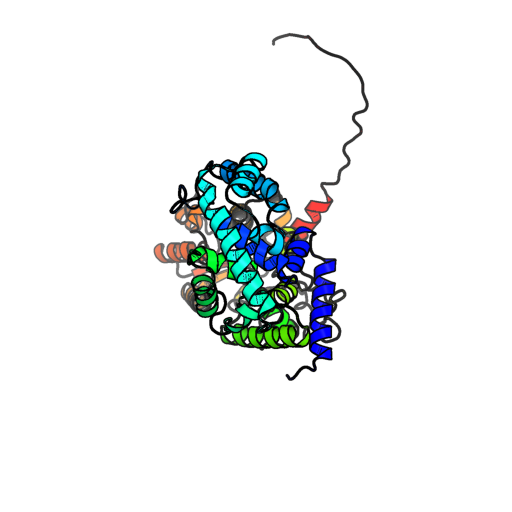? 16.226 12.345 -11.104 1.00 86.06 170 GLY A C 1
ATOM 1357 O O . GLY A 1 170 ? 15.657 11.256 -11.165 1.00 86.06 170 GLY A O 1
ATOM 1358 N N . SER A 1 171 ? 16.488 12.975 -9.955 1.00 85.56 171 SER A N 1
ATOM 1359 C CA . SER A 1 171 ? 16.199 12.444 -8.612 1.00 85.56 171 SER A CA 1
ATOM 1360 C C . SER A 1 171 ? 14.769 11.899 -8.485 1.00 85.56 171 SER A C 1
ATOM 1362 O O . SER A 1 171 ? 14.584 10.717 -8.197 1.00 85.56 171 SER A O 1
ATOM 1364 N N . ASP A 1 172 ? 13.762 12.708 -8.828 1.00 82.88 172 ASP A N 1
ATOM 1365 C CA . ASP A 1 172 ? 12.347 12.321 -8.723 1.00 82.88 172 ASP A CA 1
ATOM 1366 C C . ASP A 1 172 ? 11.985 11.116 -9.604 1.00 82.88 172 ASP A C 1
ATOM 1368 O O . ASP A 1 172 ? 11.114 10.321 -9.264 1.00 82.88 172 ASP A O 1
ATOM 1372 N N . GLN A 1 173 ? 12.652 10.959 -10.751 1.00 85.75 173 GLN A N 1
ATOM 1373 C CA . GLN A 1 173 ? 12.387 9.851 -11.675 1.00 85.75 173 GLN A CA 1
ATOM 1374 C C . GLN A 1 173 ? 13.056 8.570 -11.206 1.00 85.75 173 GLN A C 1
ATOM 1376 O O . GLN A 1 173 ? 12.472 7.502 -11.349 1.00 85.75 173 GLN A O 1
ATOM 1381 N N . ALA A 1 174 ? 14.261 8.678 -10.647 1.00 90.62 174 ALA A N 1
ATOM 1382 C CA . ALA A 1 174 ? 14.923 7.554 -10.010 1.00 90.62 174 ALA A CA 1
ATOM 1383 C C . ALA A 1 174 ? 14.105 7.064 -8.803 1.00 90.62 174 ALA A C 1
ATOM 1385 O O . ALA A 1 174 ? 13.875 5.864 -8.688 1.00 90.62 174 ALA A O 1
ATOM 1386 N N . ASP A 1 175 ? 13.554 7.968 -7.983 1.00 84.94 175 ASP A N 1
ATOM 1387 C CA . ASP A 1 175 ? 12.648 7.598 -6.882 1.00 84.94 175 ASP A CA 1
ATOM 1388 C C . ASP A 1 175 ? 11.337 6.976 -7.400 1.00 84.94 175 ASP A C 1
ATOM 1390 O O . ASP A 1 175 ? 10.885 5.939 -6.908 1.00 84.94 175 ASP A O 1
ATOM 1394 N N . ALA A 1 176 ? 10.742 7.544 -8.455 1.00 83.25 176 ALA A N 1
ATOM 1395 C CA . ALA A 1 176 ? 9.564 6.960 -9.095 1.00 83.25 176 ALA A CA 1
ATOM 1396 C C . ALA A 1 176 ? 9.844 5.552 -9.648 1.00 83.25 176 ALA A C 1
ATOM 1398 O O . ALA A 1 176 ? 9.000 4.665 -9.516 1.00 83.25 176 ALA A O 1
ATOM 1399 N N . LEU A 1 177 ? 11.023 5.334 -10.234 1.00 90.44 177 LEU A N 1
ATOM 1400 C CA . LEU A 1 177 ? 11.447 4.046 -10.773 1.00 90.44 177 LEU A CA 1
ATOM 1401 C C . LEU A 1 177 ? 11.663 3.016 -9.655 1.00 90.44 177 LEU A C 1
ATOM 1403 O O . LEU A 1 177 ? 11.138 1.908 -9.753 1.00 90.44 177 LEU A O 1
ATOM 1407 N N . VAL A 1 178 ? 12.330 3.407 -8.562 1.00 89.31 178 VAL A N 1
ATOM 1408 C CA . VAL A 1 178 ? 12.473 2.596 -7.339 1.00 89.31 178 VAL A CA 1
ATOM 1409 C C . VAL A 1 178 ? 11.107 2.105 -6.853 1.00 89.31 178 VAL A C 1
ATOM 1411 O O . VAL A 1 178 ? 10.915 0.909 -6.627 1.00 89.31 178 VAL A O 1
ATOM 1414 N N . ARG A 1 179 ? 10.119 3.005 -6.763 1.00 84.00 179 ARG A N 1
ATOM 1415 C CA . ARG A 1 179 ? 8.755 2.658 -6.332 1.00 84.00 179 ARG A CA 1
ATOM 1416 C C . ARG A 1 179 ? 8.035 1.752 -7.331 1.00 84.00 179 ARG A C 1
ATOM 1418 O O . ARG A 1 179 ? 7.438 0.760 -6.924 1.00 84.00 179 ARG A O 1
ATOM 1425 N N . GLN A 1 180 ? 8.082 2.069 -8.627 1.00 84.06 180 GLN A N 1
ATOM 1426 C CA . GLN A 1 180 ? 7.387 1.304 -9.674 1.00 84.06 180 GLN A CA 1
ATOM 1427 C C . GLN A 1 180 ? 7.912 -0.125 -9.847 1.00 84.06 180 GLN A C 1
ATOM 1429 O O . GLN A 1 180 ? 7.158 -0.993 -10.299 1.00 84.06 180 GLN A O 1
ATOM 1434 N N . LEU A 1 181 ? 9.189 -0.348 -9.539 1.00 87.19 181 LEU A N 1
ATOM 1435 C CA . LEU A 1 181 ? 9.848 -1.650 -9.617 1.00 87.19 181 LEU A CA 1
ATOM 1436 C C . LEU A 1 181 ? 9.847 -2.408 -8.285 1.00 87.19 181 LEU A C 1
ATOM 1438 O O . LEU A 1 181 ? 10.341 -3.528 -8.227 1.00 87.19 181 LEU A O 1
ATOM 1442 N N . GLY A 1 182 ? 9.313 -1.818 -7.212 1.00 84.25 182 GLY A N 1
ATOM 1443 C CA . GLY A 1 182 ? 9.324 -2.454 -5.895 1.00 84.25 182 GLY A CA 1
ATOM 1444 C C . GLY A 1 182 ? 10.721 -2.577 -5.277 1.00 84.25 182 GLY A C 1
ATOM 1445 O O . GLY A 1 182 ? 10.931 -3.446 -4.434 1.00 84.25 182 GLY A O 1
ATOM 1446 N N . LEU A 1 183 ? 11.674 -1.727 -5.680 1.00 89.31 183 LEU A N 1
ATOM 1447 C CA . LEU A 1 183 ? 13.057 -1.703 -5.181 1.00 89.31 183 LEU A CA 1
ATOM 1448 C C . LEU A 1 183 ? 13.161 -0.970 -3.834 1.00 89.31 183 LEU A C 1
ATOM 1450 O O . LEU A 1 183 ? 14.036 -0.138 -3.642 1.00 89.31 183 LEU A O 1
ATOM 1454 N N . TYR A 1 184 ? 12.249 -1.244 -2.906 1.00 85.62 184 TYR A N 1
ATOM 1455 C CA . TYR A 1 184 ? 12.198 -0.627 -1.582 1.00 85.62 184 TYR A CA 1
ATOM 1456 C C . TYR A 1 184 ? 12.001 -1.691 -0.503 1.00 85.62 184 TYR A C 1
ATOM 1458 O O . TYR A 1 184 ? 11.582 -2.812 -0.792 1.00 85.62 184 TYR A O 1
ATOM 1466 N N . ARG A 1 185 ? 12.275 -1.330 0.755 1.00 84.62 185 ARG A N 1
ATOM 1467 C CA . ARG A 1 185 ? 12.149 -2.228 1.915 1.00 84.62 185 ARG A CA 1
ATOM 1468 C C . ARG A 1 185 ? 11.188 -1.731 2.994 1.00 84.62 185 ARG A C 1
ATOM 1470 O O . ARG A 1 185 ? 11.167 -2.260 4.101 1.00 84.62 185 ARG A O 1
ATOM 1477 N N . CYS A 1 186 ? 10.339 -0.749 2.688 1.00 81.44 186 CYS A N 1
ATOM 1478 C CA . CYS A 1 186 ? 9.318 -0.308 3.635 1.00 81.44 186 CYS A CA 1
ATOM 1479 C C . CYS A 1 186 ? 8.265 -1.391 3.900 1.00 81.44 186 CYS A C 1
ATOM 1481 O O . CYS A 1 186 ? 7.863 -2.114 2.990 1.00 81.44 186 CYS A O 1
ATOM 1483 N N . VAL A 1 187 ? 7.781 -1.434 5.140 1.00 80.81 187 VAL A N 1
ATOM 1484 C CA . VAL A 1 187 ? 6.659 -2.279 5.549 1.00 80.81 187 VAL A CA 1
ATOM 1485 C C . VAL A 1 187 ? 5.467 -1.400 5.879 1.00 80.81 187 VAL A C 1
ATOM 1487 O O . VAL A 1 187 ? 5.566 -0.477 6.691 1.00 80.81 187 VAL A O 1
ATOM 1490 N N . SER A 1 188 ? 4.336 -1.685 5.247 1.00 79.31 188 SER A N 1
ATOM 1491 C CA . SER A 1 188 ? 3.078 -1.014 5.536 1.00 79.31 188 SER A CA 1
ATOM 1492 C C . SER A 1 188 ? 2.500 -1.489 6.877 1.00 79.31 188 SER A C 1
ATOM 1494 O O . SER A 1 188 ? 2.735 -2.628 7.290 1.00 79.31 188 SER A O 1
ATOM 1496 N N . PRO A 1 189 ? 1.697 -0.665 7.576 1.00 78.31 189 PRO A N 1
ATOM 1497 C CA . PRO A 1 189 ? 1.048 -1.100 8.810 1.00 78.31 189 PRO A CA 1
ATOM 1498 C C . PRO A 1 189 ? 0.227 -2.402 8.666 1.00 78.31 189 PRO A C 1
ATOM 1500 O O . PRO A 1 189 ? 0.415 -3.288 9.504 1.00 78.31 189 PRO A O 1
ATOM 1503 N N . PRO A 1 190 ? -0.582 -2.608 7.599 1.00 79.75 190 PRO A N 1
ATOM 1504 C CA . PRO A 1 190 ? -1.243 -3.896 7.347 1.00 79.75 190 PRO A CA 1
ATOM 1505 C C . PRO A 1 190 ? -0.265 -5.073 7.246 1.00 79.75 190 PRO A C 1
ATOM 1507 O O . PRO A 1 190 ? -0.531 -6.151 7.782 1.00 79.75 190 PRO A O 1
ATOM 1510 N N . GLY A 1 191 ? 0.891 -4.849 6.611 1.00 84.19 191 GLY A N 1
ATOM 1511 C CA . GLY A 1 191 ? 1.972 -5.823 6.512 1.00 84.19 191 GLY A CA 1
ATOM 1512 C C . GLY A 1 191 ? 2.545 -6.220 7.874 1.00 84.19 191 GLY A C 1
ATOM 1513 O O . GLY A 1 191 ? 2.873 -7.382 8.080 1.00 84.19 191 GLY A O 1
ATOM 1514 N N . VAL A 1 192 ? 2.631 -5.328 8.857 1.00 82.88 192 VAL A N 1
ATOM 1515 C CA . VAL A 1 192 ? 3.076 -5.747 10.199 1.00 82.88 192 VAL A CA 1
ATOM 1516 C C . VAL A 1 192 ? 1.976 -6.506 10.938 1.00 82.88 192 VAL A C 1
ATOM 1518 O O . VAL A 1 192 ? 2.230 -7.530 11.571 1.00 82.88 192 VAL A O 1
ATOM 1521 N N . LEU A 1 193 ? 0.735 -6.032 10.852 1.00 81.44 193 LEU A N 1
ATOM 1522 C CA . LEU A 1 193 ? -0.351 -6.585 11.655 1.00 81.44 193 LEU A CA 1
ATOM 1523 C C . LEU A 1 193 ? -0.784 -7.981 11.253 1.00 81.44 193 LEU A C 1
ATOM 1525 O O . LEU A 1 193 ? -1.103 -8.796 12.125 1.00 81.44 193 LEU A O 1
ATOM 1529 N N . VAL A 1 194 ? -0.763 -8.288 9.957 1.00 86.88 194 VAL A N 1
ATOM 1530 C CA . VAL A 1 194 ? -0.980 -9.664 9.516 1.00 86.88 194 VAL A CA 1
ATOM 1531 C C . VAL A 1 194 ? 0.061 -10.590 10.153 1.00 86.88 194 VAL A C 1
ATOM 1533 O O . VAL A 1 194 ? -0.299 -11.638 10.682 1.00 86.88 194 VAL A O 1
ATOM 1536 N N . LEU A 1 195 ? 1.331 -10.174 10.231 1.00 90.44 195 LEU A N 1
ATOM 1537 C CA . LEU A 1 195 ? 2.395 -10.965 10.851 1.00 90.44 195 LEU A CA 1
ATOM 1538 C C . LEU A 1 195 ? 2.245 -11.074 12.371 1.00 90.44 195 LEU A C 1
ATOM 1540 O O . LEU A 1 195 ? 2.519 -12.135 12.932 1.00 90.44 195 LEU A O 1
ATOM 1544 N N . GLN A 1 196 ? 1.759 -10.031 13.046 1.00 85.75 196 GLN A N 1
ATOM 1545 C CA . GLN A 1 196 ? 1.415 -10.104 14.470 1.00 85.75 196 GLN A CA 1
ATOM 1546 C C . GLN A 1 196 ? 0.266 -11.084 14.736 1.00 85.75 196 GLN A C 1
ATOM 1548 O O . GLN A 1 196 ? 0.282 -11.805 15.736 1.00 85.75 196 GLN A O 1
ATOM 1553 N N . ARG A 1 197 ? -0.726 -11.167 13.837 1.00 82.56 197 ARG A N 1
ATOM 1554 C CA . ARG A 1 197 ? -1.805 -12.167 13.930 1.00 82.56 197 ARG A CA 1
ATOM 1555 C C . ARG A 1 197 ? -1.307 -13.582 13.708 1.00 82.56 197 ARG A C 1
ATOM 1557 O O . ARG A 1 197 ? -1.646 -14.472 14.485 1.00 82.56 197 ARG A O 1
ATOM 1564 N N . LEU A 1 198 ? -0.450 -13.769 12.709 1.00 87.81 198 LEU A N 1
ATOM 1565 C CA . LEU A 1 198 ? 0.228 -15.042 12.477 1.00 87.81 198 LEU A CA 1
ATOM 1566 C C . LEU A 1 198 ? 1.149 -15.425 13.648 1.00 87.81 198 LEU A C 1
ATOM 1568 O O . LEU A 1 198 ? 1.456 -16.602 13.822 1.00 87.81 198 LEU A O 1
ATOM 1572 N N . GLY A 1 199 ? 1.540 -14.456 14.482 1.00 86.94 199 GLY A N 1
ATOM 1573 C CA . GLY A 1 199 ? 2.423 -14.653 15.627 1.00 86.94 199 GLY A CA 1
ATOM 1574 C C . GLY A 1 199 ? 3.907 -14.650 15.262 1.00 86.94 199 GLY A C 1
ATOM 1575 O O . GLY A 1 199 ? 4.718 -15.168 16.027 1.00 86.94 199 GLY A O 1
ATOM 1576 N N . VAL A 1 200 ? 4.239 -14.100 14.093 1.00 89.62 200 VAL A N 1
ATOM 1577 C CA . VAL A 1 200 ? 5.591 -13.978 13.531 1.00 89.62 200 VAL A CA 1
ATOM 1578 C C . VAL A 1 200 ? 6.318 -12.773 14.123 1.00 89.62 200 VAL A C 1
ATOM 1580 O O . VAL A 1 200 ? 7.477 -12.888 14.512 1.00 89.62 200 VAL A O 1
ATOM 1583 N N . VAL A 1 201 ? 5.623 -11.637 14.199 1.00 88.06 201 VAL A N 1
ATOM 1584 C CA . VAL A 1 201 ? 6.126 -10.379 14.763 1.00 88.06 201 VAL A CA 1
ATOM 1585 C C . VAL A 1 201 ? 5.543 -10.199 16.158 1.00 88.06 201 VAL A C 1
ATOM 1587 O O . VAL A 1 201 ? 4.390 -10.564 16.408 1.00 88.06 201 VAL A O 1
ATOM 1590 N N . SER A 1 202 ? 6.345 -9.669 17.081 1.00 77.62 202 SER A N 1
ATOM 1591 C CA . SER A 1 202 ? 5.871 -9.364 18.429 1.00 77.62 202 SER A CA 1
ATOM 1592 C C . SER A 1 202 ? 4.777 -8.282 18.389 1.00 77.62 202 SER A C 1
ATOM 1594 O O . SER A 1 202 ? 4.795 -7.395 17.542 1.00 77.62 202 SER A O 1
ATOM 1596 N N . GLY A 1 203 ? 3.761 -8.390 19.250 1.00 66.31 203 GLY A N 1
ATOM 1597 C CA . GLY A 1 203 ? 2.651 -7.429 19.283 1.00 66.31 203 GLY A CA 1
ATOM 1598 C C . GLY A 1 203 ? 1.299 -8.060 19.614 1.00 66.31 203 GLY A C 1
ATOM 1599 O O . GLY A 1 203 ? 0.822 -8.989 18.960 1.00 66.31 203 GLY A O 1
ATOM 1600 N N . GLY A 1 204 ? 0.675 -7.570 20.686 1.00 51.53 204 GLY A N 1
ATOM 1601 C CA . GLY A 1 204 ? -0.585 -8.114 21.205 1.00 51.53 204 GLY A CA 1
ATOM 1602 C C . GLY A 1 204 ? -1.824 -7.387 20.692 1.00 51.53 204 GLY A C 1
ATOM 1603 O O . GLY A 1 204 ? -2.822 -8.034 20.370 1.00 51.53 204 GLY A O 1
ATOM 1604 N N . SER A 1 205 ? -1.738 -6.061 20.579 1.00 52.50 205 SER A N 1
ATOM 1605 C CA . SER A 1 205 ? -2.873 -5.206 20.259 1.00 52.50 205 SER A CA 1
ATOM 1606 C C . SER A 1 205 ? -2.906 -4.901 18.768 1.00 52.50 205 SER A C 1
ATOM 1608 O O . SER A 1 205 ? -2.049 -4.184 18.264 1.00 52.50 205 SER A O 1
ATOM 1610 N N . LEU A 1 206 ? -3.943 -5.393 18.088 1.00 52.59 206 LEU A N 1
ATOM 1611 C CA . LEU A 1 206 ? -4.294 -5.013 16.710 1.00 52.59 206 LEU A CA 1
ATOM 1612 C C . LEU A 1 206 ? -4.648 -3.529 16.583 1.00 52.59 206 LEU A C 1
ATOM 1614 O O . LEU A 1 206 ? -4.968 -3.065 15.494 1.00 52.59 206 LEU A O 1
ATOM 1618 N N . LEU A 1 207 ? -4.639 -2.826 17.722 1.00 48.31 207 LEU A N 1
ATOM 1619 C CA . LEU A 1 207 ? -5.295 -1.559 17.917 1.00 48.31 207 LEU A CA 1
ATOM 1620 C C . LEU A 1 207 ? -4.365 -0.361 18.045 1.00 48.31 207 LEU A C 1
ATOM 1622 O O . LEU A 1 207 ? -4.807 0.748 18.331 1.00 48.31 207 LEU A O 1
ATOM 1626 N N . ARG A 1 208 ? -3.074 -0.585 17.809 1.00 57.12 208 ARG A N 1
ATOM 1627 C CA . ARG A 1 208 ? -2.059 0.460 17.741 1.00 57.12 208 ARG A CA 1
ATOM 1628 C C . ARG A 1 208 ? -1.330 0.393 16.410 1.00 57.12 208 ARG A C 1
ATOM 1630 O O . ARG A 1 208 ? -1.236 -0.678 15.808 1.00 57.12 208 ARG A O 1
ATOM 1637 N N . LEU A 1 209 ? -0.781 1.526 15.982 1.00 56.81 209 LEU A N 1
ATOM 1638 C CA . LEU A 1 209 ? 0.185 1.503 14.895 1.00 56.81 209 LEU A CA 1
ATOM 1639 C C . LEU A 1 209 ? 1.403 0.666 15.310 1.00 56.81 209 LEU A C 1
ATOM 1641 O O . LEU A 1 209 ? 1.819 0.719 16.471 1.00 56.81 209 LEU A O 1
ATOM 1645 N N . PRO A 1 210 ? 1.983 -0.107 14.381 1.00 66.06 210 PRO A N 1
ATOM 1646 C CA . PRO A 1 210 ? 3.211 -0.824 14.659 1.00 66.06 210 PRO A CA 1
ATOM 1647 C C . PRO A 1 210 ? 4.358 0.140 14.970 1.00 66.06 210 PRO A C 1
ATOM 1649 O O . PRO A 1 210 ? 4.629 1.073 14.210 1.00 66.06 210 PRO A O 1
ATOM 1652 N N . SER A 1 211 ? 5.061 -0.129 16.064 1.00 71.00 211 SER A N 1
ATOM 1653 C CA . SER A 1 211 ? 6.305 0.544 16.431 1.00 71.00 211 SER A CA 1
ATOM 1654 C C . SER A 1 211 ? 7.406 0.295 15.395 1.00 71.00 211 SER A C 1
ATOM 1656 O O . SER A 1 211 ? 7.355 -0.651 14.607 1.00 71.00 211 SER A O 1
ATOM 1658 N N . GLU A 1 212 ? 8.453 1.120 15.415 1.00 77.62 212 GLU A N 1
ATOM 1659 C CA . GLU A 1 212 ? 9.624 0.942 14.547 1.00 77.62 212 GLU A CA 1
ATOM 1660 C C . GLU A 1 212 ? 10.265 -0.440 14.705 1.00 77.62 212 GLU A C 1
ATOM 1662 O O . GLU A 1 212 ? 10.554 -1.101 13.713 1.00 77.62 212 GLU A O 1
ATOM 1667 N N . ARG A 1 213 ? 10.374 -0.936 15.942 1.00 84.19 213 ARG A N 1
ATOM 1668 C CA . ARG A 1 213 ? 10.859 -2.292 16.212 1.00 84.19 213 ARG A CA 1
ATOM 1669 C C . ARG A 1 213 ? 10.016 -3.359 15.508 1.00 84.19 213 ARG A C 1
ATOM 1671 O O . ARG A 1 213 ? 10.573 -4.259 14.890 1.00 84.19 213 ARG A O 1
ATOM 1678 N N . GLU A 1 214 ? 8.691 -3.263 15.592 1.00 83.75 214 GLU A N 1
ATOM 1679 C CA . GLU A 1 214 ? 7.780 -4.225 14.955 1.00 83.75 214 GLU A CA 1
ATOM 1680 C C . GLU A 1 214 ? 7.855 -4.135 13.422 1.00 83.75 214 GLU A C 1
ATOM 1682 O O . GLU A 1 214 ? 7.813 -5.161 12.741 1.00 83.75 214 GLU A O 1
ATOM 1687 N N . ARG A 1 215 ? 8.039 -2.926 12.870 1.00 84.31 215 ARG A N 1
ATOM 1688 C CA . ARG A 1 215 ? 8.301 -2.721 11.436 1.00 84.31 215 ARG A CA 1
ATOM 1689 C C . ARG A 1 215 ? 9.613 -3.376 11.000 1.00 84.31 215 ARG A C 1
ATOM 1691 O O . ARG A 1 215 ? 9.621 -4.057 9.979 1.00 84.31 215 ARG A O 1
ATOM 1698 N N . SER A 1 216 ? 10.682 -3.241 11.780 1.00 86.06 216 SER A N 1
ATOM 1699 C CA . SER A 1 216 ? 11.973 -3.878 11.493 1.00 86.06 216 SER A CA 1
ATOM 1700 C C . SER A 1 216 ? 11.907 -5.405 11.600 1.00 86.06 216 SER A C 1
ATOM 1702 O O . SER A 1 216 ? 12.424 -6.101 10.729 1.00 86.06 216 SER A O 1
ATOM 1704 N N . GLU A 1 217 ? 11.215 -5.949 12.610 1.00 90.69 217 GLU A N 1
ATOM 1705 C CA . GLU A 1 217 ? 10.960 -7.396 12.732 1.00 90.69 217 GLU A CA 1
ATOM 1706 C C . GLU A 1 217 ? 10.198 -7.936 11.506 1.00 90.69 217 GLU A C 1
ATOM 1708 O O . GLU A 1 217 ? 10.565 -8.976 10.950 1.00 90.69 217 GLU A O 1
ATOM 1713 N N . ALA A 1 218 ? 9.173 -7.209 11.048 1.00 91.94 218 ALA A N 1
ATOM 1714 C CA . ALA A 1 218 ? 8.425 -7.547 9.840 1.00 91.94 218 ALA A CA 1
ATOM 1715 C C . ALA A 1 218 ? 9.295 -7.473 8.577 1.00 91.94 218 ALA A C 1
ATOM 1717 O O . ALA A 1 218 ? 9.227 -8.365 7.732 1.00 91.94 218 ALA A O 1
ATOM 1718 N N . ALA A 1 219 ? 10.139 -6.446 8.459 1.00 91.62 219 ALA A N 1
ATOM 1719 C CA . ALA A 1 219 ? 10.996 -6.249 7.297 1.00 91.62 219 ALA A CA 1
ATOM 1720 C C . ALA A 1 219 ? 12.010 -7.393 7.144 1.00 91.62 219 ALA A C 1
ATOM 1722 O O . ALA A 1 219 ? 12.148 -7.971 6.065 1.00 91.62 219 ALA A O 1
ATOM 1723 N N . VAL A 1 220 ? 12.638 -7.812 8.247 1.00 92.56 220 VAL A N 1
ATOM 1724 C CA . VAL A 1 220 ? 13.530 -8.983 8.269 1.00 92.56 220 VAL A CA 1
ATOM 1725 C C . VAL A 1 220 ? 12.781 -10.259 7.876 1.00 92.56 220 VAL A C 1
ATOM 1727 O O . VAL A 1 220 ? 13.314 -11.095 7.145 1.00 92.56 220 VAL A O 1
ATOM 1730 N N . PHE A 1 221 ? 11.540 -10.437 8.337 1.00 94.81 221 PHE A N 1
ATOM 1731 C CA . PHE A 1 221 ? 10.733 -11.589 7.937 1.00 94.81 221 PHE A CA 1
ATOM 1732 C C . PHE A 1 221 ? 10.442 -11.590 6.429 1.00 94.81 221 PHE A C 1
ATOM 1734 O O . PHE A 1 221 ? 10.641 -12.610 5.769 1.00 94.81 221 PHE A O 1
ATOM 1741 N N . TYR A 1 222 ? 10.021 -10.456 5.869 1.00 95.31 222 TYR A N 1
ATOM 1742 C CA . TYR A 1 222 ? 9.735 -10.347 4.439 1.00 95.31 222 TYR A CA 1
ATOM 1743 C C . TYR A 1 222 ? 10.965 -10.543 3.567 1.00 95.31 222 TYR A C 1
ATOM 1745 O O . TYR A 1 222 ? 10.861 -11.158 2.509 1.00 95.31 222 TYR A O 1
ATOM 1753 N N . GLU A 1 223 ? 12.136 -10.110 4.025 1.00 92.75 223 GLU A N 1
ATOM 1754 C CA . GLU A 1 223 ? 13.394 -10.416 3.357 1.00 92.75 223 GLU A CA 1
ATOM 1755 C C . GLU A 1 223 ? 13.679 -11.919 3.321 1.00 92.75 223 GLU A C 1
ATOM 1757 O O . GLU A 1 223 ? 13.996 -12.455 2.259 1.00 92.75 223 GLU A O 1
ATOM 1762 N N . LYS A 1 224 ? 13.490 -12.626 4.441 1.00 94.44 224 LYS A N 1
ATOM 1763 C CA . LYS A 1 224 ? 13.653 -14.087 4.480 1.00 94.44 224 LYS A CA 1
ATOM 1764 C C . LYS A 1 224 ? 12.707 -14.790 3.507 1.00 94.44 224 LYS A C 1
ATOM 1766 O O . LYS A 1 224 ? 13.135 -15.700 2.804 1.00 94.44 224 LYS A O 1
ATOM 1771 N N . VAL A 1 225 ? 11.441 -14.368 3.443 1.00 95.88 225 VAL A N 1
ATOM 1772 C CA . VAL A 1 225 ? 10.464 -14.924 2.491 1.00 95.88 225 VAL A CA 1
ATOM 1773 C C . VAL A 1 225 ? 10.865 -14.613 1.049 1.00 95.88 225 VAL A C 1
ATOM 1775 O O . VAL A 1 225 ? 10.845 -15.512 0.214 1.00 95.88 225 VAL A O 1
ATOM 1778 N N . ALA A 1 226 ? 11.255 -13.372 0.752 1.00 92.94 226 ALA A N 1
ATOM 1779 C CA . ALA A 1 226 ? 11.684 -12.948 -0.580 1.00 92.94 226 ALA A CA 1
ATOM 1780 C C . ALA A 1 226 ? 12.858 -13.794 -1.093 1.00 92.94 226 ALA A C 1
ATOM 1782 O O . ALA A 1 226 ? 12.796 -14.319 -2.202 1.00 92.94 226 ALA A O 1
ATOM 1783 N N . VAL A 1 227 ? 13.875 -14.008 -0.251 1.00 91.06 227 VAL A N 1
ATOM 1784 C CA . VAL A 1 227 ? 15.021 -14.874 -0.569 1.00 91.06 227 VAL A CA 1
ATOM 1785 C C . VAL A 1 227 ? 14.586 -16.329 -0.745 1.00 91.06 227 VAL A C 1
ATOM 1787 O O . VAL A 1 227 ? 14.944 -16.953 -1.737 1.00 91.06 227 VAL A O 1
ATOM 1790 N N . ALA A 1 228 ? 13.786 -16.871 0.178 1.00 93.56 228 ALA A N 1
ATOM 1791 C CA . ALA A 1 228 ? 13.359 -18.272 0.144 1.00 93.56 228 ALA A CA 1
ATOM 1792 C C . ALA A 1 228 ? 12.465 -18.623 -1.058 1.00 93.56 228 ALA A C 1
ATOM 1794 O O . ALA A 1 228 ? 12.408 -19.784 -1.452 1.00 93.56 228 ALA A O 1
ATOM 1795 N N . THR A 1 229 ? 11.750 -17.641 -1.609 1.00 91.94 229 THR A N 1
ATOM 1796 C CA . THR A 1 229 ? 10.767 -17.835 -2.689 1.00 91.94 229 THR A CA 1
ATOM 1797 C C . THR A 1 229 ? 11.208 -17.252 -4.028 1.00 91.94 229 THR A C 1
ATOM 1799 O O . THR A 1 229 ? 10.457 -17.335 -5.001 1.00 91.94 229 THR A O 1
ATOM 1802 N N . GLU A 1 230 ? 12.396 -16.641 -4.075 1.00 89.88 230 GLU A N 1
ATOM 1803 C CA . GLU A 1 230 ? 12.916 -15.907 -5.235 1.00 89.88 230 GLU A CA 1
ATOM 1804 C C . GLU A 1 230 ? 11.922 -14.851 -5.757 1.00 89.88 230 GLU A C 1
ATOM 1806 O O . GLU A 1 230 ? 11.811 -14.584 -6.956 1.00 89.88 230 GLU A O 1
ATOM 1811 N N . LYS A 1 231 ? 11.155 -14.245 -4.841 1.00 91.25 231 LYS A N 1
ATOM 1812 C CA . LYS A 1 231 ? 10.188 -13.189 -5.152 1.00 91.25 231 LYS A CA 1
ATOM 1813 C C . LYS A 1 231 ? 10.707 -11.820 -4.722 1.00 91.25 231 LYS A C 1
ATOM 1815 O O . LYS A 1 231 ? 11.391 -11.717 -3.705 1.00 91.25 231 LYS A O 1
ATOM 1820 N N . PRO A 1 232 ? 10.334 -10.738 -5.428 1.00 90.81 232 PRO A N 1
ATOM 1821 C CA . PRO A 1 232 ? 10.679 -9.386 -5.006 1.00 90.81 232 PRO A CA 1
ATOM 1822 C C . PRO A 1 232 ? 10.123 -9.067 -3.625 1.00 90.81 232 PRO A C 1
ATOM 1824 O O . PRO A 1 232 ? 8.966 -9.367 -3.330 1.00 90.81 232 PRO A O 1
ATOM 1827 N N . TYR A 1 233 ? 10.913 -8.379 -2.804 1.00 92.06 233 TYR A N 1
ATOM 1828 C CA . TYR A 1 233 ? 10.471 -7.944 -1.480 1.00 92.06 233 TYR A CA 1
ATOM 1829 C C . TYR A 1 233 ? 9.162 -7.148 -1.540 1.00 92.06 233 TYR A C 1
ATOM 1831 O O . TYR A 1 233 ? 8.224 -7.450 -0.805 1.00 92.06 233 TYR A O 1
ATOM 1839 N N . GLY A 1 234 ? 9.072 -6.172 -2.453 1.00 87.75 234 GLY A N 1
ATOM 1840 C CA . GLY A 1 234 ? 7.869 -5.354 -2.618 1.00 87.75 234 GLY A CA 1
ATOM 1841 C C . GLY A 1 234 ? 6.628 -6.174 -2.984 1.00 87.75 234 GLY A C 1
ATOM 1842 O O . GLY A 1 234 ? 5.530 -5.836 -2.556 1.00 87.75 234 GLY A O 1
ATOM 1843 N N . TYR A 1 235 ? 6.791 -7.283 -3.716 1.00 92.00 235 TYR A N 1
ATOM 1844 C CA . TYR A 1 235 ? 5.700 -8.222 -3.982 1.00 92.00 235 TYR A CA 1
ATOM 1845 C C . TYR A 1 235 ? 5.285 -8.974 -2.718 1.00 92.00 235 TYR A C 1
ATOM 1847 O O . TYR A 1 235 ? 4.099 -9.033 -2.402 1.00 92.00 235 TYR A O 1
ATOM 1855 N N . VAL A 1 236 ? 6.255 -9.530 -1.990 1.00 95.19 236 VAL A N 1
ATOM 1856 C CA . VAL A 1 236 ? 6.003 -10.301 -0.769 1.00 95.19 236 VAL A CA 1
ATOM 1857 C C . VAL A 1 236 ? 5.272 -9.445 0.264 1.00 95.19 236 VAL A C 1
ATOM 1859 O O . VAL A 1 236 ? 4.202 -9.835 0.727 1.00 95.19 236 VAL A O 1
ATOM 1862 N N . GLU A 1 237 ? 5.801 -8.263 0.586 1.00 93.50 237 GLU A N 1
ATOM 1863 C CA . GLU A 1 237 ? 5.169 -7.347 1.540 1.00 93.50 237 GLU A CA 1
ATOM 1864 C C . GLU A 1 237 ? 3.754 -6.977 1.085 1.00 93.50 237 GLU A C 1
ATOM 1866 O O . GLU A 1 237 ? 2.814 -7.104 1.869 1.00 93.50 237 GLU A O 1
ATOM 1871 N N . ALA A 1 238 ? 3.570 -6.638 -0.197 1.00 89.12 238 ALA A N 1
ATOM 1872 C CA . ALA A 1 238 ? 2.264 -6.271 -0.731 1.00 89.12 238 ALA A CA 1
ATOM 1873 C C . ALA A 1 238 ? 1.255 -7.426 -0.666 1.00 89.12 238 ALA A C 1
ATOM 1875 O O . ALA A 1 238 ? 0.079 -7.187 -0.385 1.00 89.12 238 ALA A O 1
ATOM 1876 N N . ILE A 1 239 ? 1.675 -8.673 -0.900 1.00 93.62 239 ILE A N 1
ATOM 1877 C CA . ILE A 1 239 ? 0.815 -9.857 -0.780 1.00 93.62 239 ILE A CA 1
ATOM 1878 C C . ILE A 1 239 ? 0.358 -10.045 0.666 1.00 93.62 239 ILE A C 1
ATOM 1880 O O . ILE A 1 239 ? -0.843 -10.163 0.918 1.00 93.62 239 ILE A O 1
ATOM 1884 N N . PHE A 1 240 ? 1.277 -10.020 1.630 1.00 93.44 240 PHE A N 1
ATOM 1885 C CA . PHE A 1 240 ? 0.915 -10.169 3.039 1.00 93.44 240 PHE A CA 1
ATOM 1886 C C . PHE A 1 240 ? 0.071 -8.994 3.536 1.00 93.44 240 PHE A C 1
ATOM 1888 O O . PHE A 1 240 ? -0.990 -9.215 4.114 1.00 93.44 240 PHE A O 1
ATOM 1895 N N . ALA A 1 241 ? 0.458 -7.755 3.239 1.00 86.88 241 ALA A N 1
ATOM 1896 C CA . ALA A 1 241 ? -0.335 -6.571 3.557 1.00 86.88 241 ALA A CA 1
ATOM 1897 C C . ALA A 1 241 ? -1.751 -6.660 2.969 1.00 86.88 241 ALA A C 1
ATOM 1899 O O . ALA A 1 241 ? -2.718 -6.246 3.602 1.00 86.88 241 ALA A O 1
ATOM 1900 N N . SER A 1 242 ? -1.898 -7.273 1.790 1.00 87.19 242 SER A N 1
ATOM 1901 C CA . SER A 1 242 ? -3.196 -7.460 1.141 1.00 87.19 242 SER A CA 1
ATOM 1902 C C . SER A 1 242 ? -4.116 -8.470 1.810 1.00 87.19 242 SER A C 1
ATOM 1904 O O . SER A 1 242 ? -5.310 -8.488 1.519 1.00 87.19 242 SER A O 1
ATOM 1906 N N . ASN A 1 243 ? -3.593 -9.290 2.716 1.00 88.06 243 ASN A N 1
ATOM 1907 C CA . ASN A 1 243 ? -4.415 -10.200 3.496 1.00 88.06 243 ASN A CA 1
ATOM 1908 C C . ASN A 1 243 ? -5.181 -9.481 4.603 1.00 88.06 243 ASN A C 1
ATOM 1910 O O . ASN A 1 243 ? -6.173 -10.033 5.071 1.00 88.06 243 ASN A O 1
ATOM 1914 N N . PHE A 1 244 ? -4.737 -8.299 5.031 1.00 82.81 244 PHE A N 1
ATOM 1915 C CA . PHE A 1 244 ? -5.266 -7.622 6.203 1.00 82.81 244 PHE A CA 1
ATOM 1916 C C . PHE A 1 244 ? -6.000 -6.330 5.846 1.00 82.81 244 PHE A C 1
ATOM 1918 O O . PHE A 1 244 ? -5.547 -5.540 5.020 1.00 82.81 244 PHE A O 1
ATOM 1925 N N . VAL A 1 245 ? -7.127 -6.120 6.517 1.00 76.00 245 VAL A N 1
ATOM 1926 C CA . VAL A 1 245 ? -7.886 -4.865 6.525 1.00 76.00 245 VAL A CA 1
ATOM 1927 C C . VAL A 1 245 ? -8.320 -4.567 7.949 1.00 76.00 245 VAL A C 1
ATOM 1929 O O . VAL A 1 245 ? -8.413 -5.476 8.778 1.00 76.00 245 VAL A O 1
ATOM 1932 N N . TRP A 1 246 ? -8.588 -3.305 8.246 1.00 68.62 246 TRP A N 1
ATOM 1933 C CA . TRP A 1 246 ? -8.856 -2.874 9.613 1.00 68.62 246 TRP A CA 1
ATOM 1934 C C . TRP A 1 246 ? -10.249 -3.234 10.067 1.00 68.62 246 TRP A C 1
ATOM 1936 O O . TRP A 1 246 ? -10.439 -3.691 11.191 1.00 68.62 246 TRP A O 1
ATOM 1946 N N . SER A 1 247 ? -11.202 -3.095 9.158 1.00 66.81 247 SER A N 1
ATOM 1947 C CA . SER A 1 247 ? -12.602 -3.320 9.453 1.00 66.81 247 SER A CA 1
ATOM 1948 C C . SER A 1 247 ? -13.338 -3.926 8.267 1.00 66.81 247 SER A C 1
ATOM 1950 O O . SER A 1 247 ? -12.890 -3.867 7.116 1.00 66.81 247 SER A O 1
ATOM 1952 N N . LEU A 1 248 ? -14.512 -4.487 8.535 1.00 65.44 248 LEU A N 1
ATOM 1953 C CA . LEU A 1 248 ? -15.437 -4.867 7.472 1.00 65.44 248 LEU A CA 1
ATOM 1954 C C . LEU A 1 248 ? -15.907 -3.637 6.670 1.00 65.44 248 LEU A C 1
ATOM 1956 O O . LEU A 1 248 ? -16.152 -3.738 5.465 1.00 65.44 248 LEU A O 1
ATOM 1960 N N . LEU A 1 249 ? -15.973 -2.463 7.307 1.00 62.81 249 LEU A N 1
ATOM 1961 C CA . LEU A 1 249 ? -16.324 -1.201 6.658 1.00 62.81 249 LEU A CA 1
ATOM 1962 C C . LEU A 1 249 ? -15.323 -0.852 5.547 1.00 62.81 249 LEU A C 1
ATOM 1964 O O . LEU A 1 249 ? -15.736 -0.459 4.453 1.00 62.81 249 LEU A O 1
ATOM 1968 N N . ASP A 1 250 ? -14.031 -1.096 5.780 1.00 63.72 250 ASP A N 1
ATOM 1969 C CA . ASP A 1 250 ? -12.975 -0.916 4.781 1.00 63.72 250 ASP A CA 1
ATOM 1970 C C . ASP A 1 250 ? -13.221 -1.779 3.540 1.00 63.72 250 ASP A C 1
ATOM 1972 O O . ASP A 1 250 ? -13.100 -1.316 2.404 1.00 63.72 250 ASP A O 1
ATOM 1976 N N . ASN A 1 251 ? -13.596 -3.044 3.751 1.00 66.38 251 ASN A N 1
ATOM 1977 C CA . ASN A 1 251 ? -13.879 -3.998 2.678 1.00 66.38 251 ASN A CA 1
ATOM 1978 C C . ASN A 1 251 ? -15.082 -3.576 1.820 1.00 66.38 251 ASN A C 1
ATOM 1980 O O . ASN A 1 251 ? -15.100 -3.834 0.610 1.00 66.38 251 ASN A O 1
ATOM 1984 N N . ILE A 1 252 ? -16.094 -2.964 2.443 1.00 61.06 252 ILE A N 1
ATOM 1985 C CA . ILE A 1 252 ? -17.304 -2.475 1.769 1.00 61.06 252 ILE A CA 1
ATOM 1986 C C . ILE A 1 252 ? -16.986 -1.206 0.974 1.00 61.06 252 ILE A C 1
ATOM 1988 O O . ILE A 1 252 ? -17.371 -1.093 -0.191 1.00 61.06 252 ILE A O 1
ATOM 1992 N N . ARG A 1 253 ? -16.265 -0.262 1.587 1.00 56.16 253 ARG A N 1
ATOM 1993 C CA . ARG A 1 253 ? -15.952 1.049 0.999 1.00 56.16 253 ARG A CA 1
ATOM 1994 C C . ARG A 1 253 ? -14.893 0.988 -0.085 1.00 56.16 253 ARG A C 1
ATOM 1996 O O . ARG A 1 253 ? -14.978 1.712 -1.078 1.00 56.16 253 ARG A O 1
ATOM 2003 N N . TRP A 1 254 ? -13.921 0.097 0.071 1.00 59.75 254 TRP A N 1
ATOM 2004 C CA . TRP A 1 254 ? -12.843 -0.105 -0.884 1.00 59.75 254 TRP A CA 1
ATOM 2005 C C . TRP A 1 254 ? -12.872 -1.545 -1.399 1.00 59.75 254 TRP A C 1
ATOM 2007 O O . TRP A 1 254 ? -12.041 -2.359 -0.996 1.00 59.75 254 TRP A O 1
ATOM 2017 N N . PRO A 1 255 ? -13.767 -1.869 -2.357 1.00 57.88 255 PRO A N 1
ATOM 2018 C CA . PRO A 1 255 ? -13.841 -3.205 -2.949 1.00 57.88 255 PRO A CA 1
ATOM 2019 C C . PRO A 1 255 ? -12.489 -3.707 -3.479 1.00 57.88 255 PRO A C 1
ATOM 2021 O O . PRO A 1 255 ? -12.192 -4.894 -3.397 1.00 57.88 255 PRO A O 1
ATOM 2024 N N . GLY A 1 256 ? -11.632 -2.794 -3.951 1.00 58.34 256 GLY A N 1
ATOM 2025 C CA . GLY A 1 256 ? -10.278 -3.111 -4.411 1.00 58.34 256 GLY A CA 1
ATOM 2026 C C . GLY A 1 256 ? -9.223 -3.293 -3.320 1.00 58.34 256 GLY A C 1
ATOM 2027 O O . GLY A 1 256 ? -8.064 -3.551 -3.635 1.00 58.34 256 GLY A O 1
ATOM 2028 N N . ARG A 1 257 ? -9.586 -3.162 -2.040 1.00 64.06 257 ARG A N 1
ATOM 2029 C CA . ARG A 1 257 ? -8.702 -3.370 -0.884 1.00 64.06 257 ARG A CA 1
ATOM 2030 C C . ARG A 1 257 ? -9.121 -4.540 -0.002 1.00 64.06 257 ARG A C 1
ATOM 2032 O O . ARG A 1 257 ? -8.510 -4.720 1.045 1.00 64.06 257 ARG A O 1
ATOM 2039 N N . ARG A 1 258 ? -10.064 -5.375 -0.450 1.00 76.25 258 ARG A N 1
ATOM 2040 C CA . ARG A 1 258 ? -10.562 -6.505 0.339 1.00 76.25 258 ARG A CA 1
ATOM 2041 C C . ARG A 1 258 ? -9.449 -7.393 0.897 1.00 76.25 258 ARG A C 1
ATOM 2043 O O . ARG A 1 258 ? -8.504 -7.714 0.176 1.00 76.25 258 ARG A O 1
ATOM 2050 N N . GLY A 1 259 ? -9.584 -7.787 2.161 1.00 79.31 259 GLY A N 1
ATOM 2051 C CA . GLY A 1 259 ? -8.685 -8.713 2.852 1.00 79.31 259 GLY A CA 1
ATOM 2052 C C . GLY A 1 259 ? -9.457 -9.807 3.590 1.00 79.31 259 GLY A C 1
ATOM 2053 O O . GLY A 1 259 ? -10.585 -9.590 4.024 1.00 79.31 259 GLY A O 1
ATOM 2054 N N . THR A 1 260 ? -8.848 -10.987 3.731 1.00 85.75 260 THR A N 1
ATOM 2055 C CA . THR A 1 260 ? -9.423 -12.137 4.462 1.00 85.75 260 THR A CA 1
ATOM 2056 C C . THR A 1 260 ? -9.293 -11.981 5.983 1.00 85.75 260 THR A C 1
ATOM 2058 O O . THR A 1 260 ? -10.117 -12.452 6.762 1.00 85.75 260 THR A O 1
ATOM 2061 N N . CYS A 1 261 ? -8.229 -11.322 6.431 1.00 83.50 261 CYS A N 1
ATOM 2062 C CA . CYS A 1 261 ? -7.876 -11.146 7.828 1.00 83.50 261 CYS A CA 1
ATOM 2063 C C . CYS A 1 261 ? -8.325 -9.759 8.314 1.00 83.50 261 CYS A C 1
ATOM 2065 O O . CYS A 1 261 ? -7.526 -8.831 8.387 1.00 83.50 261 CYS A O 1
ATOM 2067 N N . ILE A 1 262 ? -9.606 -9.638 8.658 1.00 78.06 262 ILE A N 1
ATOM 2068 C CA . ILE A 1 262 ? -10.252 -8.378 9.054 1.00 78.06 262 ILE A CA 1
ATOM 2069 C C . ILE A 1 262 ? -10.037 -8.091 10.550 1.00 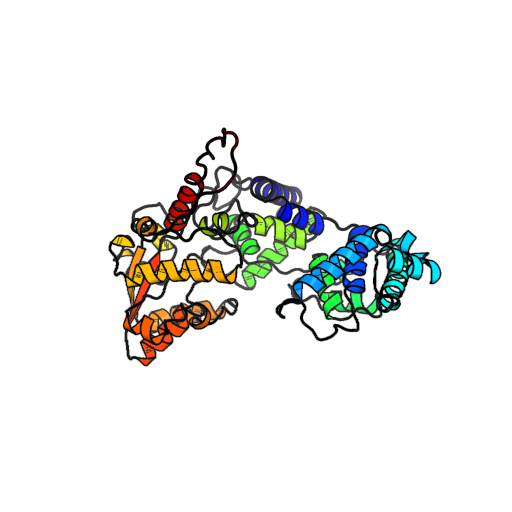78.06 262 ILE A C 1
ATOM 2071 O O . ILE A 1 262 ? -10.165 -9.000 11.377 1.00 78.06 262 ILE A O 1
ATOM 2075 N N . GLY A 1 263 ? -9.671 -6.859 10.912 1.00 69.88 263 GLY A N 1
ATOM 2076 C CA . GLY A 1 263 ? -9.366 -6.431 12.283 1.00 69.88 263 GLY A CA 1
ATOM 2077 C C . GLY A 1 263 ? -10.478 -6.713 13.304 1.00 69.88 263 GLY A C 1
ATOM 2078 O O . GLY A 1 263 ? -10.184 -7.252 14.372 1.00 69.88 263 GLY A O 1
ATOM 2079 N N . ASP A 1 264 ? -11.735 -6.457 12.946 1.00 62.84 264 ASP A N 1
ATOM 2080 C CA . ASP A 1 264 ? -12.934 -6.572 13.799 1.00 62.84 264 ASP A CA 1
ATOM 2081 C C . ASP A 1 264 ? -13.765 -7.860 13.590 1.00 62.84 264 ASP A C 1
ATOM 2083 O O . ASP A 1 264 ? -14.734 -8.106 14.313 1.00 62.84 264 ASP A O 1
ATOM 2087 N N . GLY A 1 265 ? -13.376 -8.714 12.641 1.00 67.88 265 GLY A N 1
ATOM 2088 C CA . GLY A 1 265 ? -14.088 -9.958 12.330 1.00 67.88 265 GLY A CA 1
ATOM 2089 C C . GLY A 1 265 ? -13.359 -10.813 11.294 1.00 67.88 265 GLY A C 1
ATOM 2090 O O . GLY A 1 265 ? -13.788 -10.865 10.144 1.00 67.88 265 GLY A O 1
ATOM 2091 N N . PRO A 1 266 ? -12.226 -11.454 11.639 1.00 74.00 266 PRO A N 1
ATOM 2092 C CA . PRO A 1 266 ? -11.456 -12.211 10.662 1.00 74.00 266 PRO A CA 1
ATOM 2093 C C . PRO A 1 266 ? -12.214 -13.437 10.156 1.00 74.00 266 PRO A C 1
ATOM 2095 O O . PRO A 1 266 ? -12.709 -14.242 10.944 1.00 74.00 266 PRO A O 1
ATOM 2098 N N . GLU A 1 267 ? -12.182 -13.662 8.844 1.00 77.19 267 GLU A N 1
ATOM 2099 C CA . GLU A 1 267 ? -12.756 -14.855 8.221 1.00 77.19 267 GLU A CA 1
ATOM 2100 C C . GLU A 1 267 ? -11.798 -16.061 8.357 1.00 77.19 267 GLU A C 1
ATOM 2102 O O . GLU A 1 267 ? -11.289 -16.624 7.382 1.00 77.19 267 GLU A O 1
ATOM 2107 N N . CYS A 1 268 ? -11.478 -16.444 9.600 1.00 83.88 268 CYS A N 1
ATOM 2108 C CA . CYS A 1 268 ? -10.515 -17.508 9.909 1.00 83.88 268 CYS A CA 1
ATOM 2109 C C . CYS A 1 268 ? -10.915 -18.869 9.318 1.00 83.88 268 CYS A C 1
ATOM 2111 O O . CYS A 1 268 ? -10.041 -19.644 8.952 1.00 83.88 268 CYS A O 1
ATOM 2113 N N . ASN A 1 269 ? -12.212 -19.146 9.169 1.00 82.88 269 ASN A N 1
ATOM 2114 C CA . ASN A 1 269 ? -12.741 -20.371 8.558 1.00 82.88 269 ASN A CA 1
ATOM 2115 C C . ASN A 1 269 ? -12.312 -20.560 7.095 1.00 82.88 269 ASN A C 1
ATOM 2117 O O . ASN A 1 269 ? -12.196 -21.691 6.631 1.00 82.88 269 ASN A O 1
ATOM 2121 N N . VAL A 1 270 ? -12.077 -19.466 6.371 1.00 84.62 270 VAL A N 1
ATOM 2122 C CA . VAL A 1 270 ? -11.630 -19.498 4.974 1.00 84.62 270 VAL A CA 1
ATOM 2123 C C . VAL A 1 270 ? -10.179 -19.038 4.823 1.00 84.62 270 VAL A C 1
ATOM 2125 O O . VAL A 1 270 ? -9.624 -19.102 3.732 1.00 84.62 270 VAL A O 1
ATOM 2128 N N . CYS A 1 271 ? -9.525 -18.554 5.878 1.00 89.62 271 CYS A N 1
ATOM 2129 C CA . CYS A 1 271 ? -8.138 -18.098 5.819 1.00 89.62 271 CYS A CA 1
ATOM 2130 C C . CYS A 1 271 ? -7.165 -19.268 5.598 1.00 89.62 271 CYS A C 1
ATOM 2132 O O . CYS A 1 271 ? -7.074 -20.183 6.410 1.00 89.62 271 CYS A O 1
ATOM 2134 N N . ALA A 1 272 ? -6.347 -19.201 4.545 1.00 92.25 272 ALA A N 1
ATOM 2135 C CA . ALA A 1 272 ? -5.350 -20.228 4.233 1.00 92.25 272 ALA A CA 1
ATOM 2136 C C . ALA A 1 272 ? -4.232 -20.339 5.290 1.00 92.25 272 ALA A C 1
ATOM 2138 O O . ALA A 1 272 ? -3.515 -21.332 5.316 1.00 92.25 272 ALA A O 1
ATOM 2139 N N . HIS A 1 273 ? -4.092 -19.346 6.174 1.00 91.00 273 HIS A N 1
ATOM 2140 C CA . HIS A 1 273 ? -3.157 -19.383 7.299 1.00 91.00 273 HIS A CA 1
ATOM 2141 C C . HIS A 1 273 ? -3.744 -20.018 8.570 1.00 91.00 273 HIS A C 1
ATOM 2143 O O . HIS A 1 273 ? -3.044 -20.127 9.576 1.00 91.00 273 HIS A O 1
ATOM 2149 N N . ALA A 1 274 ? -5.031 -20.384 8.577 1.00 87.12 274 ALA A N 1
ATOM 2150 C CA . ALA A 1 274 ? -5.753 -20.741 9.796 1.00 87.12 274 ALA A CA 1
ATOM 2151 C C . ALA A 1 274 ? -5.174 -21.953 10.539 1.00 87.12 274 ALA A C 1
ATOM 2153 O O . ALA A 1 274 ? -5.305 -22.029 11.756 1.00 87.12 274 ALA A O 1
ATOM 2154 N N . SER A 1 275 ? -4.513 -22.877 9.842 1.00 84.38 275 SER A N 1
ATOM 2155 C CA . SER A 1 275 ? -3.944 -24.089 10.442 1.00 84.38 275 SER A CA 1
ATOM 2156 C C . SER A 1 275 ? -2.746 -23.829 11.363 1.00 84.38 275 SER A C 1
ATOM 2158 O O . SER A 1 275 ? -2.477 -24.647 12.237 1.00 84.38 275 SER A O 1
ATOM 2160 N N . TYR A 1 276 ? -2.034 -22.710 11.196 1.00 85.06 276 TYR A N 1
ATOM 2161 C CA . TYR A 1 276 ? -0.836 -22.378 11.987 1.00 85.06 276 TYR A CA 1
ATOM 2162 C C . TYR A 1 276 ? -0.822 -20.948 12.535 1.00 85.06 276 TYR A C 1
ATOM 2164 O O . TYR A 1 276 ? 0.093 -20.569 13.268 1.00 85.06 276 TYR A O 1
ATOM 2172 N N . CYS A 1 277 ? -1.810 -20.126 12.186 1.00 86.50 277 CYS A N 1
ATOM 2173 C CA . CYS A 1 277 ? -1.955 -18.798 12.757 1.00 86.50 277 CYS A CA 1
ATOM 2174 C C . CYS A 1 277 ? -2.200 -18.917 14.268 1.00 86.50 277 CYS A C 1
ATOM 2176 O O . CYS A 1 277 ? -3.187 -19.509 14.700 1.00 86.50 277 CYS A O 1
ATOM 2178 N N . ARG A 1 278 ? -1.323 -18.316 15.084 1.00 77.75 278 ARG A N 1
ATOM 2179 C CA . ARG A 1 278 ? -1.448 -18.351 16.554 1.00 77.75 278 ARG A CA 1
ATOM 2180 C C . ARG A 1 278 ? -2.733 -17.710 17.069 1.00 77.75 278 ARG A C 1
ATOM 2182 O O . ARG A 1 278 ? -3.182 -18.053 18.156 1.00 77.75 278 ARG A O 1
ATOM 2189 N N . LYS A 1 279 ? -3.298 -16.770 16.305 1.00 75.00 279 LYS A N 1
ATOM 2190 C CA . LYS A 1 279 ? -4.590 -16.140 16.596 1.00 75.00 279 LYS A CA 1
ATOM 2191 C C . LYS A 1 279 ? -5.758 -16.760 15.812 1.00 75.00 279 LYS A C 1
ATOM 2193 O O . LYS A 1 279 ? -6.850 -16.203 15.817 1.00 75.00 279 LYS A O 1
ATOM 2198 N N . SER A 1 280 ? -5.556 -17.897 15.138 1.00 67.50 280 SER A N 1
ATOM 2199 C CA . SER A 1 280 ? -6.641 -18.639 14.486 1.00 67.50 280 SER A CA 1
ATOM 2200 C C . SER A 1 280 ? -7.622 -19.141 15.529 1.00 67.50 280 SER A C 1
ATOM 2202 O O . SER A 1 280 ? -7.211 -19.749 16.514 1.00 67.50 280 SER A O 1
ATOM 2204 N N . GLY A 1 281 ? -8.908 -18.849 15.349 1.00 57.09 281 GLY A N 1
ATOM 2205 C CA . GLY A 1 281 ? -9.922 -19.230 16.329 1.00 57.09 281 GLY A CA 1
ATOM 2206 C C . GLY A 1 281 ? -9.718 -18.616 17.720 1.00 57.09 281 GLY A C 1
ATOM 2207 O O . GLY A 1 281 ? -10.474 -18.966 18.623 1.00 57.09 281 GLY A O 1
ATOM 2208 N N . VAL A 1 282 ? -8.756 -17.689 17.905 1.00 54.66 282 VAL A N 1
ATOM 2209 C CA . VAL A 1 282 ? -8.817 -16.724 19.008 1.00 54.66 282 VAL A CA 1
ATOM 2210 C C . VAL A 1 282 ? -10.052 -15.921 18.690 1.00 54.66 282 VAL A C 1
ATOM 2212 O O . VAL A 1 282 ? -10.051 -15.085 17.784 1.00 54.66 282 VAL A O 1
ATOM 2215 N N . ALA A 1 283 ? -11.124 -16.356 19.343 1.00 44.97 283 ALA A N 1
ATOM 2216 C CA . ALA A 1 283 ? -12.463 -15.885 19.134 1.00 44.97 283 ALA A CA 1
ATOM 2217 C C . ALA A 1 283 ? -12.440 -14.362 19.096 1.00 44.97 283 ALA A C 1
ATOM 2219 O O . ALA A 1 283 ? -11.640 -13.717 19.786 1.00 44.97 283 ALA A O 1
ATOM 2220 N N . GLU A 1 284 ? -13.347 -13.813 18.292 1.00 51.12 284 GLU A N 1
ATOM 2221 C CA . GLU A 1 284 ? -13.891 -12.483 18.534 1.00 51.12 284 GLU A CA 1
ATOM 2222 C C . GLU A 1 284 ? -13.876 -12.234 20.051 1.00 51.12 284 GLU A C 1
ATOM 2224 O O . GLU A 1 284 ? -14.262 -13.154 20.792 1.00 51.12 284 GLU A O 1
ATOM 2229 N N . PRO A 1 285 ? -13.412 -11.070 20.562 1.00 48.72 285 PRO A N 1
ATOM 2230 C CA . PRO A 1 285 ? -13.790 -10.720 21.927 1.00 48.72 285 PRO A CA 1
ATOM 2231 C C . PRO A 1 285 ? -15.290 -10.995 21.982 1.00 48.72 285 PRO A C 1
ATOM 2233 O O . PRO A 1 285 ? -15.982 -10.509 21.082 1.00 48.72 285 PRO A O 1
ATOM 2236 N N . PRO A 1 286 ? -15.749 -11.909 22.860 1.00 44.50 286 PRO A N 1
ATOM 2237 C CA . PRO A 1 286 ? -17.046 -12.536 22.688 1.00 44.50 286 PRO A CA 1
ATOM 2238 C C . PRO A 1 286 ? -18.034 -11.412 22.458 1.00 44.50 286 PRO A C 1
ATOM 2240 O O . PRO A 1 286 ? -18.001 -10.443 23.229 1.00 44.50 286 PRO A O 1
ATOM 2243 N N . ASP A 1 287 ? -18.853 -11.505 21.404 1.00 55.62 287 ASP A N 1
ATOM 2244 C CA . ASP A 1 287 ? -19.804 -10.448 21.023 1.00 55.62 287 ASP A CA 1
ATOM 2245 C C . ASP A 1 287 ? -20.966 -10.337 22.034 1.00 55.62 287 ASP A C 1
ATOM 2247 O O . ASP A 1 287 ? -22.135 -10.135 21.730 1.00 55.62 287 ASP A O 1
ATOM 2251 N N . THR A 1 288 ? -20.629 -10.532 23.305 1.00 63.28 288 THR A N 1
ATOM 2252 C CA . THR A 1 288 ? -21.288 -10.019 24.483 1.00 63.28 288 THR A CA 1
ATOM 2253 C C . THR A 1 288 ? -21.593 -8.541 24.308 1.00 63.28 288 THR A C 1
ATOM 2255 O O . THR A 1 288 ? -20.894 -7.791 23.624 1.00 63.28 288 THR A O 1
ATOM 2258 N N . ARG A 1 289 ? -22.630 -8.111 25.022 1.00 70.62 289 ARG A N 1
ATOM 2259 C CA . ARG A 1 289 ? -23.161 -6.748 25.010 1.00 70.62 289 ARG A CA 1
ATOM 2260 C C . ARG A 1 289 ? -22.082 -5.644 25.048 1.00 70.62 289 ARG A C 1
ATOM 2262 O O . ARG A 1 289 ? -22.239 -4.641 24.358 1.00 70.62 289 ARG A O 1
ATOM 2269 N N . VAL A 1 290 ? -20.980 -5.861 25.777 1.00 73.81 290 VAL A N 1
ATOM 2270 C CA . VAL A 1 290 ? -19.870 -4.899 25.944 1.00 73.81 290 VAL A CA 1
ATOM 2271 C C . VAL A 1 290 ? -18.504 -5.385 25.437 1.00 73.81 290 VAL A C 1
ATOM 2273 O O . VAL A 1 290 ? -17.544 -4.624 25.483 1.00 73.81 290 VAL A O 1
ATOM 2276 N N . GLY A 1 291 ? -18.377 -6.616 24.927 1.00 70.81 291 GLY A N 1
ATOM 2277 C CA . GLY A 1 291 ? -17.076 -7.196 24.547 1.00 70.81 291 GLY A CA 1
ATOM 2278 C C . GLY A 1 291 ? -16.349 -6.431 23.436 1.00 70.81 291 GLY A C 1
ATOM 2279 O O . GLY A 1 291 ? -15.120 -6.362 23.423 1.00 70.81 291 GLY A O 1
ATOM 2280 N N . TRP A 1 292 ? -17.099 -5.771 22.553 1.00 74.50 292 TRP A N 1
ATOM 2281 C CA . TRP A 1 292 ? -16.558 -4.898 21.509 1.00 74.50 292 TRP A CA 1
ATOM 2282 C C . TRP A 1 292 ? -15.807 -3.678 22.071 1.00 74.50 292 TRP A C 1
ATOM 2284 O O . TRP A 1 292 ? -14.891 -3.174 21.425 1.00 74.50 292 TRP A O 1
ATOM 2294 N N . LEU A 1 293 ? -16.118 -3.232 23.295 1.00 76.44 293 LEU A N 1
ATOM 2295 C CA . LEU A 1 293 ? -15.452 -2.088 23.924 1.00 76.44 293 LEU A CA 1
ATOM 2296 C C . LEU A 1 293 ? -14.009 -2.377 24.326 1.00 76.44 293 LEU A C 1
ATOM 2298 O O . LEU A 1 293 ? -13.229 -1.439 24.484 1.00 76.44 293 LEU A O 1
ATOM 2302 N N . CYS A 1 294 ? -13.611 -3.650 24.416 1.00 72.19 294 CYS A N 1
ATOM 2303 C CA . CYS A 1 294 ? -12.212 -4.040 24.607 1.00 72.19 294 CYS A CA 1
ATOM 2304 C C . CYS A 1 294 ? -11.295 -3.497 23.493 1.00 72.19 294 CYS A C 1
ATOM 2306 O O . CYS A 1 294 ? -10.076 -3.465 23.660 1.00 72.19 294 CYS A O 1
ATOM 2308 N N . GLN A 1 295 ? -11.872 -3.036 22.374 1.00 64.19 295 GLN A N 1
ATOM 2309 C CA . GLN A 1 295 ? -11.165 -2.329 21.308 1.00 64.19 295 GLN A CA 1
ATOM 2310 C C . GLN A 1 295 ? -10.690 -0.914 21.704 1.00 64.19 295 GLN A C 1
ATOM 2312 O O . GLN A 1 295 ? -9.864 -0.322 21.013 1.00 64.19 295 GLN A O 1
ATOM 2317 N N . TYR A 1 296 ? -11.152 -0.381 22.839 1.00 72.81 296 TYR A N 1
ATOM 2318 C CA . TYR A 1 296 ? -10.834 0.960 23.335 1.00 72.81 296 TYR A CA 1
ATOM 2319 C C . TYR A 1 296 ? -10.187 0.907 24.728 1.00 72.81 296 TYR A C 1
ATOM 2321 O O . TYR A 1 296 ? -10.723 1.472 25.683 1.00 72.81 296 TYR A O 1
ATOM 2329 N N . PRO A 1 297 ? -9.017 0.257 24.889 1.00 67.12 297 PRO A N 1
ATOM 2330 C CA . PRO A 1 297 ? -8.463 -0.079 26.204 1.00 67.12 297 PRO A CA 1
ATOM 2331 C C . PRO A 1 297 ? -8.182 1.143 27.087 1.00 67.12 297 PRO A C 1
ATOM 2333 O O . PRO A 1 297 ? -8.285 1.053 28.303 1.00 67.12 297 PRO A O 1
ATOM 2336 N N . ALA A 1 298 ? -7.869 2.298 26.490 1.00 74.88 298 ALA A N 1
ATOM 2337 C CA . ALA A 1 298 ? -7.601 3.532 27.231 1.00 74.88 298 ALA A CA 1
ATOM 2338 C C . ALA A 1 298 ? -8.821 4.061 28.005 1.00 74.88 298 ALA A C 1
ATOM 2340 O O . ALA A 1 298 ? -8.647 4.760 28.999 1.00 74.88 298 ALA A O 1
ATOM 2341 N N . PHE A 1 299 ? -10.029 3.734 27.545 1.00 81.19 299 PHE A N 1
ATOM 2342 C CA . PHE A 1 299 ? -11.290 4.231 28.096 1.00 81.19 299 PHE A CA 1
ATOM 2343 C C . PHE A 1 299 ? -12.261 3.091 28.420 1.00 81.19 299 PHE A C 1
ATOM 2345 O O . PHE A 1 299 ? -13.431 3.344 28.692 1.00 81.19 299 PHE A O 1
ATOM 2352 N N . TYR A 1 300 ? -11.786 1.841 28.396 1.00 80.38 300 TYR A N 1
ATOM 2353 C CA . TYR A 1 300 ? -12.626 0.651 28.492 1.00 80.38 300 TYR A CA 1
ATOM 2354 C C . TYR A 1 300 ? -13.533 0.684 29.720 1.00 80.38 300 TYR A C 1
ATOM 2356 O O . TYR A 1 300 ? -14.737 0.550 29.563 1.00 80.38 300 TYR A O 1
ATOM 2364 N N . ASP A 1 301 ? -12.993 0.946 30.911 1.00 81.25 301 ASP A N 1
ATOM 2365 C CA . ASP A 1 301 ? -13.786 0.933 32.148 1.00 81.25 301 ASP A CA 1
ATOM 2366 C C . ASP A 1 301 ? -14.894 2.004 32.148 1.00 81.25 301 ASP A C 1
ATOM 2368 O O . ASP A 1 301 ? -16.010 1.763 32.603 1.00 81.25 301 ASP A O 1
ATOM 2372 N N . GLN A 1 302 ? -14.603 3.186 31.594 1.00 85.38 302 GLN A N 1
ATOM 2373 C CA . GLN A 1 302 ? -15.541 4.314 31.509 1.00 85.38 302 GLN A CA 1
ATOM 2374 C C . GLN A 1 302 ? -16.626 4.063 30.452 1.00 85.38 302 GLN A C 1
ATOM 2376 O O . GLN A 1 302 ? -17.798 4.388 30.649 1.00 85.38 302 GLN A O 1
ATOM 2381 N N . LEU A 1 303 ? -16.243 3.455 29.330 1.00 86.44 303 LEU A N 1
ATOM 2382 C CA . LEU A 1 303 ? -17.156 3.109 28.249 1.00 86.44 303 LEU A CA 1
ATOM 2383 C C . LEU A 1 303 ? -18.011 1.891 28.619 1.00 86.44 303 LEU A C 1
ATOM 2385 O O . LEU A 1 303 ? -19.214 1.914 28.429 1.00 86.44 303 LEU A O 1
ATOM 2389 N N . ALA A 1 304 ? -17.448 0.849 29.226 1.00 83.25 304 ALA A N 1
ATOM 2390 C CA . ALA A 1 304 ? -18.187 -0.361 29.591 1.00 83.25 304 ALA A CA 1
ATOM 2391 C C . ALA A 1 304 ? -19.377 -0.074 30.523 1.00 83.25 304 ALA A C 1
ATOM 2393 O O . ALA A 1 304 ? -20.379 -0.782 30.470 1.00 83.25 304 ALA A O 1
ATOM 2394 N N . ALA A 1 305 ? -19.293 0.988 31.332 1.00 81.31 305 ALA A N 1
ATOM 2395 C CA . ALA A 1 305 ? -20.372 1.448 32.204 1.00 81.31 305 ALA A CA 1
ATOM 2396 C C . ALA A 1 305 ? -21.480 2.257 31.491 1.00 81.31 305 ALA A C 1
ATOM 2398 O O . ALA A 1 305 ? -22.517 2.526 32.096 1.00 81.31 305 ALA A O 1
ATOM 2399 N N . SER A 1 306 ? -21.273 2.671 30.237 1.00 85.12 306 SER A N 1
ATOM 2400 C CA . SER A 1 306 ? -22.160 3.561 29.465 1.00 85.12 306 SER A CA 1
ATOM 2401 C C . SER A 1 306 ? -22.695 2.922 28.176 1.00 85.12 306 SER A C 1
ATOM 2403 O O . SER A 1 306 ? -23.119 3.627 27.254 1.00 85.12 306 SER A O 1
ATOM 2405 N N . ASP A 1 307 ? -22.684 1.590 28.108 1.00 84.44 307 ASP A N 1
ATOM 2406 C CA . ASP A 1 307 ? -23.046 0.839 26.913 1.00 84.44 307 ASP A CA 1
ATOM 2407 C C . ASP A 1 307 ? -24.504 1.082 26.484 1.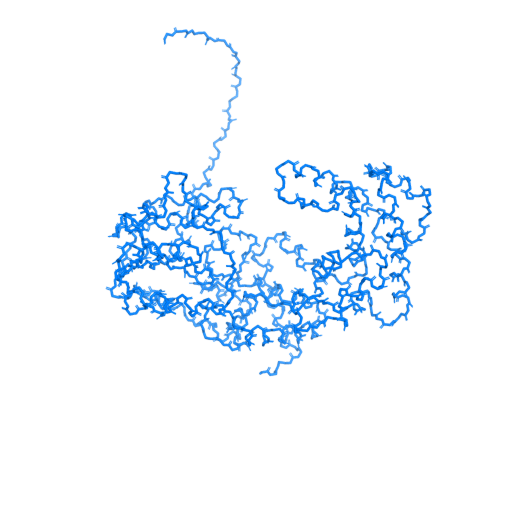00 84.44 307 ASP A C 1
ATOM 2409 O O . ASP A 1 307 ? -25.452 1.031 27.275 1.00 84.44 307 ASP A O 1
ATOM 2413 N N . SER A 1 308 ? -24.702 1.370 25.202 1.00 91.50 308 SER A N 1
ATOM 2414 C CA . SER A 1 308 ? -26.003 1.729 24.647 1.00 91.50 308 SER A CA 1
ATOM 2415 C C . SER A 1 308 ? -26.046 1.465 23.135 1.00 91.50 308 SER A C 1
ATOM 2417 O O . SER A 1 308 ? -25.249 0.708 22.578 1.00 91.50 308 SER A O 1
ATOM 2419 N N . VAL A 1 309 ? -27.006 2.090 22.458 1.00 92.62 309 VAL A N 1
ATOM 2420 C CA . VAL A 1 309 ? -27.115 2.150 20.997 1.00 92.62 309 VAL A CA 1
ATOM 2421 C C . VAL A 1 309 ? -27.233 3.606 20.551 1.00 92.62 309 VAL A C 1
ATOM 2423 O O . VAL A 1 309 ? -27.808 4.427 21.272 1.00 92.62 309 VAL A O 1
ATOM 2426 N N . LEU A 1 310 ? -26.749 3.937 19.352 1.00 89.94 310 LEU A N 1
ATOM 2427 C CA . LEU A 1 310 ? -26.754 5.307 18.813 1.00 89.94 310 LEU A CA 1
ATOM 2428 C C . LEU A 1 310 ? -28.143 5.966 18.840 1.00 89.94 310 LEU A C 1
ATOM 2430 O O . LEU A 1 310 ? -28.262 7.174 19.056 1.00 89.94 310 LEU A O 1
ATOM 2434 N N . GLY A 1 311 ? -29.213 5.190 18.659 1.00 89.81 311 GLY A N 1
ATOM 2435 C CA . GLY A 1 311 ? -30.582 5.702 18.694 1.00 89.81 311 GLY A CA 1
ATOM 2436 C C . GLY A 1 311 ? -31.046 6.201 20.064 1.00 89.81 311 GLY A C 1
ATOM 2437 O O . GLY A 1 311 ? -31.954 7.025 20.125 1.00 89.81 311 GLY A O 1
ATOM 2438 N N . ARG A 1 312 ? -30.411 5.750 21.153 1.00 92.62 312 ARG A N 1
ATOM 2439 C CA . ARG A 1 312 ? -30.704 6.193 22.529 1.00 92.62 312 ARG A CA 1
ATOM 2440 C C . ARG A 1 312 ? -29.802 7.334 22.999 1.00 92.62 312 ARG A C 1
ATOM 2442 O O . ARG A 1 312 ? -30.073 7.923 24.040 1.00 92.62 312 ARG A O 1
ATOM 2449 N N . LEU A 1 313 ? -28.742 7.635 22.254 1.00 92.12 313 LEU A N 1
ATOM 2450 C CA . LEU A 1 313 ? -27.808 8.711 22.567 1.00 92.12 313 LEU A CA 1
ATOM 2451 C C . LEU A 1 313 ? -28.319 10.072 22.049 1.00 92.12 313 LEU A C 1
ATOM 2453 O O . LEU A 1 313 ? -29.215 10.120 21.193 1.00 92.12 313 LEU A O 1
ATOM 2457 N N . PRO A 1 314 ? -27.767 11.196 22.549 1.00 90.31 314 PRO A N 1
ATOM 2458 C CA . PRO A 1 314 ? -28.100 12.528 22.056 1.00 90.31 314 PRO A CA 1
ATOM 2459 C C . PRO A 1 314 ? -27.917 12.650 20.541 1.00 90.31 314 PRO A C 1
ATOM 2461 O O . PRO A 1 314 ? -27.038 12.024 19.951 1.00 90.31 314 PRO A O 1
ATOM 2464 N N . ARG A 1 315 ? -28.713 13.517 19.905 1.00 85.88 315 ARG A N 1
ATOM 2465 C CA . ARG A 1 315 ? -28.643 13.766 18.453 1.00 85.88 315 ARG A CA 1
ATOM 2466 C C . ARG A 1 315 ? -27.223 14.103 17.980 1.00 85.88 315 ARG A C 1
ATOM 2468 O O . ARG A 1 315 ? -26.811 13.614 16.934 1.00 85.88 315 ARG A O 1
ATOM 2475 N N . ALA A 1 316 ? -26.469 14.853 18.780 1.00 83.62 316 ALA A N 1
ATOM 2476 C CA . ALA A 1 316 ? -25.086 15.221 18.492 1.00 83.62 316 ALA A CA 1
ATOM 2477 C C . ALA A 1 316 ? -24.157 14.000 18.297 1.00 83.62 316 ALA A C 1
ATOM 2479 O O . ALA A 1 316 ? -23.250 14.048 17.473 1.00 83.62 316 ALA A O 1
ATOM 2480 N N . ALA A 1 317 ? -24.417 12.876 18.981 1.00 85.12 317 ALA A N 1
ATOM 2481 C CA . ALA A 1 317 ? -23.663 11.634 18.797 1.00 85.12 317 ALA A CA 1
ATOM 2482 C C . ALA A 1 317 ? -23.931 10.996 17.424 1.00 85.12 317 ALA A C 1
ATOM 2484 O O . ALA A 1 317 ? -23.008 10.525 16.765 1.00 85.12 317 ALA A O 1
ATOM 2485 N N . ARG A 1 318 ? -25.184 11.022 16.952 1.00 85.12 318 ARG A N 1
ATOM 2486 C CA . ARG A 1 318 ? -25.534 10.537 15.606 1.00 85.12 318 ARG A CA 1
ATOM 2487 C C . ARG A 1 318 ? -24.958 11.438 14.517 1.00 85.12 318 ARG A C 1
ATOM 2489 O O . ARG A 1 318 ? -24.452 10.935 13.518 1.00 85.12 318 ARG A O 1
ATOM 2496 N N . GLU A 1 319 ? -24.990 12.754 14.732 1.00 77.19 319 GLU A N 1
ATOM 2497 C CA . GLU A 1 319 ? -24.374 13.739 13.834 1.00 77.19 319 GLU A CA 1
ATOM 2498 C C . GLU A 1 319 ? -22.857 13.520 13.714 1.00 77.19 319 GLU A C 1
ATOM 2500 O O . GLU A 1 319 ? -22.347 13.541 12.595 1.00 77.19 319 GLU A O 1
ATOM 2505 N N . ALA A 1 320 ? -22.164 13.213 14.819 1.00 78.00 320 ALA A N 1
ATOM 2506 C CA . ALA A 1 320 ? -20.735 12.882 14.813 1.00 78.00 320 ALA A CA 1
ATOM 2507 C C . ALA A 1 320 ? -20.422 11.667 13.924 1.00 78.00 320 ALA A C 1
ATOM 2509 O O . ALA A 1 320 ? -19.533 11.728 13.077 1.00 78.00 320 ALA A O 1
ATOM 2510 N N . VAL A 1 321 ? -21.189 10.578 14.065 1.00 79.12 321 VAL A N 1
ATOM 2511 C CA . VAL A 1 321 ? -20.999 9.366 13.249 1.00 79.12 321 VAL A CA 1
ATOM 2512 C C . VAL A 1 321 ? -21.278 9.651 11.776 1.00 79.12 321 VAL A C 1
ATOM 2514 O O . VAL A 1 321 ? -20.474 9.305 10.917 1.00 79.12 321 VAL A O 1
ATOM 2517 N N . LEU A 1 322 ? -22.385 10.327 11.457 1.00 75.50 322 LEU A N 1
ATOM 2518 C CA . LEU A 1 322 ? -22.722 10.674 10.074 1.00 75.50 322 LEU A CA 1
ATOM 2519 C C . LEU A 1 322 ? -21.676 11.583 9.422 1.00 75.50 322 LEU A C 1
ATOM 2521 O O . LEU A 1 322 ? -21.392 11.417 8.235 1.00 75.50 322 LEU A O 1
ATOM 2525 N N . LEU A 1 323 ? -21.115 12.535 10.171 1.00 71.94 323 LEU A N 1
ATOM 2526 C CA . LEU A 1 323 ? -20.056 13.410 9.680 1.00 71.94 323 LEU A CA 1
ATOM 2527 C C . LEU A 1 323 ? -18.774 12.627 9.395 1.00 71.94 323 LEU A C 1
ATOM 2529 O O . LEU A 1 323 ? -18.211 12.790 8.315 1.00 71.94 323 LEU A O 1
ATOM 2533 N N . ALA A 1 324 ? -18.364 11.731 10.295 1.00 72.12 324 ALA A N 1
ATOM 2534 C CA . ALA A 1 324 ? -17.193 10.885 10.077 1.00 72.12 324 ALA A CA 1
ATOM 2535 C C . ALA A 1 324 ? -17.335 10.052 8.791 1.00 72.12 324 ALA A C 1
ATOM 2537 O O . ALA A 1 324 ? -16.469 10.087 7.917 1.00 72.12 324 ALA A O 1
ATOM 2538 N N . LEU A 1 325 ? -18.498 9.414 8.600 1.00 69.06 325 LEU A N 1
ATOM 2539 C CA . LEU A 1 325 ? -18.800 8.653 7.383 1.00 69.06 325 LEU A CA 1
ATOM 2540 C C . LEU A 1 325 ? -18.782 9.539 6.116 1.00 69.06 325 LEU A C 1
ATOM 2542 O O . LEU A 1 325 ? -18.385 9.070 5.049 1.00 69.06 325 LEU A O 1
ATOM 2546 N N . ARG A 1 326 ? -19.217 10.805 6.214 1.00 66.00 326 ARG A N 1
ATOM 2547 C CA . ARG A 1 326 ? -19.185 11.789 5.113 1.00 66.00 326 ARG A CA 1
ATOM 2548 C C . ARG A 1 326 ? -17.772 12.218 4.761 1.00 66.00 326 ARG A C 1
ATOM 2550 O O . ARG A 1 326 ? -17.432 12.196 3.581 1.00 66.00 326 ARG A O 1
ATOM 2557 N N . HIS A 1 327 ? -16.979 12.606 5.754 1.00 59.97 327 HIS A N 1
ATOM 2558 C CA . HIS A 1 327 ? -15.617 13.066 5.523 1.00 59.97 327 HIS A CA 1
ATOM 2559 C C . HIS A 1 327 ? -14.772 11.933 4.934 1.00 59.97 327 HIS A C 1
ATOM 2561 O O . HIS A 1 327 ? -14.127 12.149 3.913 1.00 59.97 327 HIS A O 1
ATOM 2567 N N . GLU A 1 328 ? -14.859 10.711 5.470 1.00 57.12 328 GLU A N 1
ATOM 2568 C CA . GLU A 1 328 ? -14.188 9.558 4.858 1.00 57.12 328 GLU A CA 1
ATOM 2569 C C . GLU A 1 328 ? -14.580 9.385 3.381 1.00 57.12 328 GLU A C 1
ATOM 2571 O O . GLU A 1 328 ? -13.713 9.263 2.519 1.00 57.12 328 GLU A O 1
ATOM 2576 N N . ASN A 1 329 ? -15.870 9.454 3.043 1.00 55.78 329 ASN A N 1
ATOM 2577 C CA . ASN A 1 329 ? -16.306 9.366 1.646 1.00 55.78 329 ASN A CA 1
ATOM 2578 C C . ASN A 1 329 ? -15.748 10.503 0.760 1.00 55.78 329 ASN A C 1
ATOM 2580 O O . ASN A 1 329 ? -15.438 10.265 -0.411 1.00 55.78 329 ASN A O 1
ATOM 2584 N N . ALA A 1 330 ? -15.621 11.720 1.297 1.00 51.56 330 ALA A N 1
ATOM 2585 C CA . ALA A 1 330 ? -15.110 12.887 0.578 1.00 51.56 330 ALA A CA 1
ATOM 2586 C C . ALA A 1 330 ? -13.600 12.791 0.298 1.00 51.56 330 ALA A C 1
ATOM 2588 O O . ALA A 1 330 ? -13.179 13.001 -0.840 1.00 51.56 330 ALA A O 1
ATOM 2589 N N . THR A 1 331 ? -12.795 12.391 1.290 1.00 49.34 331 THR A N 1
ATOM 2590 C CA . THR A 1 331 ? -11.330 12.256 1.163 1.00 49.34 331 THR A CA 1
ATOM 2591 C C . THR A 1 331 ? -10.929 11.259 0.073 1.00 49.34 331 THR A C 1
ATOM 2593 O O . THR A 1 331 ? -9.899 11.421 -0.581 1.00 49.34 331 THR A O 1
ATOM 2596 N N . PHE A 1 332 ? -11.748 10.234 -0.179 1.00 47.19 332 PHE A N 1
ATOM 2597 C CA . PHE A 1 332 ? -11.400 9.143 -1.095 1.00 47.19 332 PHE A CA 1
ATOM 2598 C C . PHE A 1 332 ? -12.076 9.202 -2.480 1.00 47.19 332 PHE A C 1
ATOM 2600 O O . PHE A 1 332 ? -11.950 8.244 -3.247 1.00 47.19 332 PHE A O 1
ATOM 2607 N N . TRP A 1 333 ? -12.736 10.317 -2.839 1.00 35.50 333 TRP A N 1
ATOM 2608 C CA . TRP A 1 333 ? -13.201 10.647 -4.204 1.00 35.50 333 TRP A CA 1
ATOM 2609 C C . TRP A 1 333 ? -13.900 9.505 -4.975 1.00 35.50 333 TRP A C 1
ATOM 2611 O O . TRP A 1 333 ? -13.620 9.272 -6.156 1.00 35.50 333 TRP A O 1
ATOM 2621 N N . ARG A 1 334 ? -14.839 8.778 -4.354 1.00 37.91 334 ARG A N 1
ATOM 2622 C CA . ARG A 1 334 ? -15.698 7.820 -5.080 1.00 37.91 334 ARG A CA 1
ATOM 2623 C C . ARG A 1 334 ? -17.141 7.848 -4.587 1.00 37.91 334 ARG A C 1
ATOM 2625 O O . ARG A 1 334 ? -17.468 7.294 -3.544 1.00 37.91 334 ARG A O 1
ATOM 2632 N N . ALA A 1 335 ? -18.017 8.440 -5.397 1.00 33.91 335 ALA A N 1
ATOM 2633 C CA . ALA A 1 335 ? -19.456 8.222 -5.305 1.00 33.91 335 ALA A CA 1
ATOM 2634 C C . ALA A 1 335 ? -19.866 6.967 -6.114 1.00 33.91 335 ALA A C 1
ATOM 2636 O O . ALA A 1 335 ? -19.263 6.724 -7.164 1.00 33.91 335 ALA A O 1
ATOM 2637 N N . PRO A 1 336 ? -20.899 6.204 -5.698 1.00 47.09 336 PRO A N 1
ATOM 2638 C CA . PRO A 1 336 ? -21.729 6.402 -4.515 1.00 47.09 336 PRO A CA 1
ATOM 2639 C C . PRO A 1 336 ? -21.732 5.144 -3.629 1.00 47.09 336 PRO A C 1
ATOM 2641 O O . PRO A 1 336 ? -22.561 4.255 -3.815 1.00 47.09 336 PRO A O 1
ATOM 2644 N N . VAL A 1 337 ? -20.872 5.070 -2.610 1.00 49.72 337 VAL A N 1
ATOM 2645 C CA . VAL A 1 337 ? -21.292 4.320 -1.417 1.00 49.72 337 VAL A CA 1
ATOM 2646 C C . VAL A 1 337 ? -22.291 5.236 -0.722 1.00 49.72 337 VAL A C 1
ATOM 2648 O O . VAL A 1 337 ? -21.908 6.271 -0.177 1.00 49.72 337 VAL A O 1
ATOM 2651 N N . GLY A 1 338 ? -23.583 4.929 -0.858 1.00 54.81 338 GLY A N 1
ATOM 2652 C CA . GLY A 1 338 ? -24.640 5.710 -0.228 1.00 54.81 338 GLY A CA 1
ATOM 2653 C C . GLY A 1 338 ? -24.338 5.868 1.258 1.00 54.81 338 GLY A C 1
ATOM 2654 O O . GLY A 1 338 ? -24.043 4.887 1.941 1.00 54.81 338 GLY A O 1
ATOM 2655 N N . LEU A 1 339 ? -24.362 7.107 1.751 1.00 59.38 339 LEU A N 1
ATOM 2656 C CA . LEU A 1 339 ? -24.310 7.333 3.190 1.00 59.38 339 LEU A CA 1
ATOM 2657 C C . LEU A 1 339 ? -25.502 6.600 3.814 1.00 59.38 339 LEU A C 1
ATOM 2659 O O . LEU A 1 339 ? -26.619 6.753 3.305 1.00 59.38 339 LEU A O 1
ATOM 2663 N N . PRO A 1 340 ? -25.296 5.810 4.878 1.00 61.41 340 PRO A N 1
ATOM 2664 C CA . PRO A 1 340 ? -26.408 5.146 5.530 1.00 61.41 340 PRO A CA 1
ATOM 2665 C C . PRO A 1 340 ? -27.409 6.199 6.012 1.00 61.41 340 PRO A C 1
ATOM 2667 O O . PRO A 1 340 ? -27.042 7.251 6.542 1.00 61.41 340 PRO A O 1
ATOM 2670 N N . ILE A 1 341 ? -28.694 5.913 5.806 1.00 71.62 341 ILE A N 1
ATOM 2671 C CA . ILE A 1 341 ? -29.780 6.734 6.344 1.00 71.62 341 ILE A CA 1
ATOM 2672 C C . ILE A 1 341 ? -29.663 6.696 7.873 1.00 71.62 341 ILE A C 1
ATOM 2674 O O . ILE A 1 341 ? -29.525 5.611 8.433 1.00 71.62 341 ILE A O 1
ATOM 2678 N N . GLU A 1 342 ? -29.755 7.845 8.554 1.00 78.50 342 GLU A N 1
ATOM 2679 C CA . GLU A 1 342 ? -29.599 7.951 10.022 1.00 78.50 342 GLU A CA 1
ATOM 2680 C C . GLU A 1 342 ? -30.423 6.897 10.780 1.00 78.50 342 GLU A C 1
ATOM 2682 O O . GLU A 1 342 ? -29.925 6.260 11.705 1.00 78.50 342 GLU A O 1
ATOM 2687 N N . ALA A 1 343 ? -31.659 6.653 10.333 1.00 82.38 343 ALA A N 1
ATOM 2688 C CA . ALA A 1 343 ? -32.564 5.660 10.909 1.00 82.38 343 ALA A CA 1
ATOM 2689 C C . ALA A 1 343 ? -31.969 4.239 10.971 1.00 82.38 343 ALA A C 1
ATOM 2691 O O . ALA A 1 343 ? -32.284 3.479 11.884 1.00 82.38 343 ALA A O 1
ATOM 2692 N N . LYS A 1 344 ? -31.090 3.884 10.028 1.00 81.88 344 LYS A N 1
ATOM 2693 C CA . LYS A 1 344 ? -30.433 2.572 9.972 1.00 81.88 344 LYS A CA 1
ATOM 2694 C C . LYS A 1 344 ? -29.271 2.449 10.948 1.00 81.88 344 LYS A C 1
ATOM 2696 O O . LYS A 1 344 ? -28.931 1.340 11.326 1.00 81.88 344 LYS A O 1
ATOM 2701 N N . LEU A 1 345 ? -28.697 3.571 11.382 1.00 83.50 345 LEU A N 1
ATOM 2702 C CA . LEU A 1 345 ? -27.624 3.598 12.377 1.00 83.50 345 LEU A CA 1
ATOM 2703 C C . LEU A 1 345 ? -28.153 3.552 13.817 1.00 83.50 345 LEU A C 1
ATOM 2705 O O . LEU A 1 345 ? -27.385 3.302 14.734 1.00 83.50 345 LEU A O 1
ATOM 2709 N N . LEU A 1 346 ? -29.454 3.761 14.049 1.00 88.44 346 LEU A N 1
ATOM 2710 C CA . LEU A 1 346 ? -30.048 3.734 15.393 1.00 88.44 346 LEU A CA 1
ATOM 2711 C C . LEU A 1 346 ? -29.762 2.458 16.220 1.00 88.44 346 LEU A C 1
ATOM 2713 O O . LEU A 1 346 ? -29.547 2.613 17.425 1.00 88.44 346 LEU A O 1
ATOM 2717 N N . PRO A 1 347 ? -29.758 1.232 15.651 1.00 88.88 347 PRO A N 1
ATOM 2718 C CA . PRO A 1 347 ? -29.460 0.016 16.405 1.00 88.88 347 PRO A CA 1
ATOM 2719 C C . PRO A 1 347 ? -27.961 -0.231 16.636 1.00 88.88 347 PRO A C 1
ATOM 2721 O O . PRO A 1 347 ? -27.632 -1.126 17.409 1.00 88.88 347 PRO A O 1
ATOM 2724 N N . VAL A 1 348 ? -27.062 0.536 16.005 1.00 87.81 348 VAL A N 1
ATOM 2725 C CA . VAL A 1 348 ? -25.606 0.377 16.159 1.00 87.81 348 VAL A CA 1
ATOM 2726 C C . VAL A 1 348 ? -25.223 0.572 17.618 1.00 87.81 348 VAL A C 1
ATOM 2728 O O . VAL A 1 348 ? -25.575 1.590 18.227 1.00 87.81 348 VAL A O 1
ATOM 2731 N N . ARG A 1 349 ? -24.478 -0.386 18.175 1.00 90.69 349 ARG A N 1
ATOM 2732 C CA . ARG A 1 349 ? -23.971 -0.289 19.543 1.00 90.69 349 ARG A CA 1
ATOM 2733 C C . ARG A 1 349 ? -22.996 0.871 19.664 1.00 90.69 349 ARG A C 1
ATOM 2735 O O . ARG A 1 349 ? -22.123 1.071 18.820 1.00 90.69 349 ARG A O 1
ATOM 2742 N N . ALA A 1 350 ? -23.163 1.644 20.724 1.00 91.38 350 ALA A N 1
ATOM 2743 C CA . ALA A 1 350 ? -22.348 2.813 20.988 1.00 91.38 350 ALA A CA 1
ATOM 2744 C C . ALA A 1 350 ? -22.303 3.112 22.481 1.00 91.38 350 ALA A C 1
ATOM 2746 O O . ALA A 1 350 ? -23.225 2.775 23.220 1.00 91.38 350 ALA A O 1
ATOM 2747 N N . SER A 1 351 ? -21.242 3.777 22.911 1.00 92.38 351 SER A N 1
ATOM 2748 C CA . SER A 1 351 ? -21.029 4.150 24.301 1.00 92.38 351 SER A CA 1
ATOM 2749 C C . SER A 1 351 ? -20.566 5.590 24.376 1.00 92.38 351 SER A C 1
ATOM 2751 O O . SER A 1 351 ? -19.639 5.965 23.662 1.00 92.38 351 SER A O 1
ATOM 2753 N N . LEU A 1 352 ? -21.215 6.391 25.215 1.00 92.62 352 LEU A N 1
ATOM 2754 C CA . LEU A 1 352 ? -20.905 7.807 25.394 1.00 92.62 352 LEU A CA 1
ATOM 2755 C C . LEU A 1 352 ? -20.521 8.051 26.851 1.00 92.62 352 LEU A C 1
ATOM 2757 O O . LEU A 1 352 ? -21.339 7.830 27.741 1.00 92.62 352 LEU A O 1
ATOM 2761 N N . ALA A 1 353 ? -19.302 8.530 27.079 1.00 92.25 353 ALA A N 1
ATOM 2762 C CA . ALA A 1 353 ? -18.792 8.839 28.410 1.00 92.25 353 ALA A CA 1
ATOM 2763 C C . ALA A 1 353 ? -18.124 10.216 28.430 1.00 92.25 353 ALA A C 1
ATOM 2765 O O . ALA A 1 353 ? -17.427 10.581 27.487 1.00 92.25 353 ALA A O 1
ATOM 2766 N N . ASP A 1 354 ? -18.293 10.962 29.518 1.00 92.00 354 ASP A N 1
ATOM 2767 C CA . ASP A 1 354 ? -17.523 12.182 29.753 1.00 92.00 354 ASP A CA 1
ATOM 2768 C C . ASP A 1 354 ? -16.166 11.822 30.358 1.00 92.00 354 ASP A C 1
ATOM 2770 O O . ASP A 1 354 ? -16.084 11.229 31.435 1.00 92.00 354 ASP A O 1
ATOM 2774 N N . VAL A 1 355 ? -15.090 12.196 29.670 1.00 89.62 355 VAL A N 1
ATOM 2775 C CA . VAL A 1 355 ? -13.715 11.960 30.125 1.00 89.62 355 VAL A CA 1
ATOM 2776 C C . VAL A 1 355 ? -13.043 13.274 30.481 1.00 89.62 355 VAL A C 1
ATOM 2778 O O . VAL A 1 355 ? -13.366 14.320 29.922 1.00 89.62 355 VAL A O 1
ATOM 2781 N N . THR A 1 356 ? -12.091 13.259 31.412 1.00 90.88 356 THR A N 1
ATOM 2782 C CA . THR A 1 356 ? -11.345 14.480 31.737 1.00 90.88 356 THR A CA 1
ATOM 2783 C C . THR A 1 356 ? -10.470 14.903 30.560 1.00 90.88 356 THR A C 1
ATOM 2785 O O . THR A 1 356 ? -9.906 14.069 29.844 1.00 90.88 356 THR A O 1
ATOM 2788 N N . VAL A 1 357 ? -10.311 16.217 30.386 1.00 87.94 357 VAL A N 1
ATOM 2789 C CA . VAL A 1 357 ? -9.406 16.794 29.376 1.00 87.94 357 VAL A CA 1
ATOM 2790 C C . VAL A 1 357 ? -8.001 16.188 29.475 1.00 87.94 357 VAL A C 1
ATOM 2792 O O . VAL A 1 357 ? -7.388 15.874 28.455 1.00 87.94 357 VAL A O 1
ATOM 2795 N N . ASP A 1 358 ? -7.499 15.975 30.692 1.00 85.31 358 ASP A N 1
ATOM 2796 C CA . ASP A 1 358 ? -6.154 15.440 30.916 1.00 85.31 358 ASP A CA 1
ATOM 2797 C C . ASP A 1 358 ? -6.026 13.967 30.514 1.00 85.31 358 ASP A C 1
ATOM 2799 O O . ASP A 1 358 ? -5.021 13.584 29.911 1.00 85.31 358 ASP A O 1
ATOM 2803 N N . ALA A 1 359 ? -7.055 13.147 30.761 1.00 82.81 359 ALA A N 1
ATOM 2804 C CA . ALA A 1 359 ? -7.074 11.763 30.295 1.00 82.81 359 ALA A CA 1
ATOM 2805 C C . ALA A 1 359 ? -7.040 11.697 28.759 1.00 82.81 359 ALA A C 1
ATOM 2807 O O . ALA A 1 359 ? -6.283 10.901 28.190 1.00 82.81 359 ALA A O 1
ATOM 2808 N N . LEU A 1 360 ? -7.792 12.577 28.085 1.00 79.62 360 LEU A N 1
ATOM 2809 C CA . LEU A 1 360 ? -7.808 12.643 26.624 1.00 79.62 360 LEU A CA 1
ATOM 2810 C C . LEU A 1 360 ? -6.478 13.156 26.054 1.00 79.62 360 LEU A C 1
ATOM 2812 O O . LEU A 1 360 ? -5.953 12.568 25.109 1.00 79.62 360 LEU A O 1
ATOM 2816 N N . ARG A 1 361 ? -5.873 14.185 26.661 1.00 78.56 361 ARG A N 1
ATOM 2817 C CA . ARG A 1 361 ? -4.531 14.675 26.292 1.00 78.56 361 ARG A CA 1
ATOM 2818 C C . ARG A 1 361 ? -3.460 13.602 26.448 1.00 78.56 361 ARG A C 1
ATOM 2820 O O . ARG A 1 361 ? -2.633 13.443 25.555 1.00 78.56 361 ARG A O 1
ATOM 2827 N N . ALA A 1 362 ? -3.484 12.846 27.543 1.00 76.94 362 ALA A N 1
ATOM 2828 C CA . ALA A 1 362 ? -2.539 11.757 27.767 1.00 76.94 362 ALA A CA 1
ATOM 2829 C C . ALA A 1 362 ? -2.709 10.632 26.731 1.00 76.94 362 ALA A C 1
ATOM 2831 O O . ALA A 1 362 ? -1.721 10.090 26.236 1.00 76.94 362 ALA A O 1
ATOM 2832 N N . ALA A 1 363 ? -3.949 10.292 26.362 1.00 73.81 363 ALA A N 1
ATOM 2833 C CA . ALA A 1 363 ? -4.223 9.340 25.287 1.00 73.81 363 ALA A CA 1
ATOM 2834 C C . ALA A 1 363 ? -3.716 9.846 23.924 1.00 73.81 363 ALA A C 1
ATOM 2836 O O . ALA A 1 363 ? -3.034 9.108 23.215 1.00 73.81 363 ALA A O 1
ATOM 2837 N N . LEU A 1 364 ? -3.965 11.118 23.602 1.00 72.31 364 LEU A N 1
ATOM 2838 C CA . LEU A 1 364 ? -3.500 11.776 22.379 1.00 72.31 364 LEU A CA 1
ATOM 2839 C C . LEU A 1 364 ? -1.975 11.867 22.276 1.00 72.31 364 LEU A C 1
ATOM 2841 O O . LEU A 1 364 ? -1.423 11.629 21.205 1.00 72.31 364 LEU A O 1
ATOM 2845 N N . ALA A 1 365 ? -1.290 12.204 23.371 1.00 68.75 365 ALA A N 1
ATOM 2846 C CA . ALA A 1 365 ? 0.167 12.302 23.409 1.00 68.75 365 ALA A CA 1
ATOM 2847 C C . ALA A 1 365 ? 0.829 10.938 23.166 1.00 68.75 365 ALA A C 1
ATOM 2849 O O . ALA A 1 365 ? 1.779 10.849 22.392 1.00 68.75 365 ALA A O 1
ATOM 2850 N N . ARG A 1 366 ? 0.273 9.868 23.753 1.00 64.56 366 ARG A N 1
ATOM 2851 C CA . ARG A 1 366 ? 0.702 8.485 23.483 1.00 64.56 366 ARG A CA 1
ATOM 2852 C C . ARG A 1 366 ? 0.469 8.064 22.031 1.00 64.56 366 ARG A C 1
ATOM 2854 O O . ARG A 1 366 ? 1.228 7.259 21.521 1.00 64.56 366 ARG A O 1
ATOM 2861 N N . ALA A 1 367 ? -0.554 8.602 21.367 1.00 57.94 367 ALA A N 1
ATOM 2862 C CA . ALA A 1 367 ? -0.810 8.330 19.952 1.00 57.94 367 ALA A CA 1
ATOM 2863 C C . ALA A 1 367 ? 0.089 9.157 19.010 1.00 57.94 367 ALA A C 1
ATOM 2865 O O . ALA A 1 367 ? 0.440 8.703 17.925 1.00 57.94 367 ALA A O 1
ATOM 2866 N N . ALA A 1 368 ? 0.479 10.374 19.407 1.00 55.44 368 ALA A N 1
ATOM 2867 C CA . ALA A 1 368 ? 1.316 11.265 18.601 1.00 55.44 368 ALA A CA 1
ATOM 2868 C C . ALA A 1 368 ? 2.771 10.779 18.463 1.00 55.44 368 ALA A C 1
ATOM 2870 O O . ALA A 1 368 ? 3.407 11.073 17.453 1.00 55.44 368 ALA A O 1
ATOM 2871 N N . SER A 1 369 ? 3.287 10.013 19.433 1.00 50.22 369 SER A N 1
ATOM 2872 C CA . SER A 1 369 ? 4.618 9.396 19.336 1.00 50.22 369 SER A CA 1
ATOM 2873 C C . SER A 1 369 ? 4.720 8.329 18.241 1.00 50.22 369 SER A C 1
ATOM 2875 O O . SER A 1 369 ? 5.826 7.999 17.827 1.00 50.22 369 SER A O 1
ATOM 2877 N N . ASP A 1 370 ? 3.586 7.829 17.737 1.00 43.47 370 ASP A N 1
ATOM 2878 C CA . ASP A 1 370 ? 3.530 6.702 16.802 1.00 43.47 370 ASP A CA 1
ATOM 2879 C C . ASP A 1 370 ? 3.415 7.125 15.321 1.00 43.47 370 ASP A C 1
ATOM 2881 O O . ASP A 1 370 ? 3.144 6.293 14.453 1.00 43.47 370 ASP A O 1
ATOM 2885 N N . SER A 1 371 ? 3.709 8.391 14.983 1.00 39.12 371 SER A N 1
ATOM 2886 C CA . SER A 1 371 ? 3.763 8.913 13.598 1.00 39.12 371 SER A CA 1
ATOM 2887 C C . SER A 1 371 ? 2.485 8.634 12.785 1.00 39.12 371 SER A C 1
ATOM 2889 O O . SER A 1 371 ? 2.502 7.910 11.789 1.00 39.12 371 SER A O 1
ATOM 2891 N N . LEU A 1 372 ? 1.354 9.193 13.225 1.00 39.22 372 LEU A N 1
ATOM 2892 C CA . LEU A 1 372 ? 0.122 9.216 12.427 1.00 39.22 372 LEU A CA 1
ATOM 2893 C C . LEU A 1 372 ? 0.308 10.121 11.188 1.00 39.22 372 LEU A C 1
ATOM 2895 O O . LEU A 1 372 ? 1.027 11.118 11.285 1.00 39.22 372 LEU A O 1
ATOM 2899 N N . PRO A 1 373 ? -0.324 9.810 10.040 1.00 39.94 373 PRO A N 1
ATOM 2900 C CA . PRO A 1 373 ? -0.372 10.736 8.913 1.00 39.94 373 PRO A CA 1
ATOM 2901 C C . PRO A 1 373 ? -0.994 12.076 9.335 1.00 39.94 373 PRO A C 1
ATOM 2903 O O . PRO A 1 373 ? -1.886 12.111 10.182 1.00 39.94 373 PRO A O 1
ATOM 2906 N N . GLU A 1 374 ? -0.544 13.180 8.740 1.00 44.59 374 GLU A N 1
ATOM 2907 C CA . GLU A 1 374 ? -1.247 14.461 8.849 1.00 44.59 374 GLU A CA 1
ATOM 2908 C C . GLU A 1 374 ? -2.599 14.333 8.128 1.00 44.59 374 GLU A C 1
ATOM 2910 O O . GLU A 1 374 ? -2.648 14.035 6.934 1.00 44.59 374 GLU A O 1
ATOM 2915 N N . HIS A 1 375 ? -3.696 14.481 8.871 1.00 48.19 375 HIS A N 1
ATOM 2916 C CA . HIS A 1 375 ? -5.055 14.510 8.327 1.00 48.19 375 HIS A CA 1
ATOM 2917 C C . HIS A 1 375 ? -5.450 15.951 7.968 1.00 48.19 375 HIS A C 1
ATOM 2919 O O . HIS A 1 375 ? -4.859 16.903 8.481 1.00 48.19 375 HIS A O 1
ATOM 2925 N N . GLU A 1 376 ? -6.441 16.110 7.086 1.00 46.84 376 GLU A N 1
ATOM 2926 C CA . GLU A 1 376 ? -7.013 17.424 6.763 1.00 46.84 376 GLU A CA 1
ATOM 2927 C C . GLU A 1 376 ? -7.638 18.072 8.026 1.00 46.84 376 GLU A C 1
ATOM 2929 O O . GLU A 1 376 ? -8.178 17.344 8.866 1.00 46.84 376 GLU A O 1
ATOM 2934 N N . PRO A 1 377 ? -7.562 19.409 8.195 1.00 54.81 377 PRO A N 1
ATOM 2935 C CA . PRO A 1 377 ? -8.198 20.120 9.316 1.00 54.81 377 PRO A CA 1
ATOM 2936 C C . PRO A 1 377 ? -9.714 19.872 9.361 1.00 54.81 377 PRO A C 1
ATOM 2938 O O . PRO A 1 377 ? -10.334 19.780 8.299 1.00 54.81 377 PRO A O 1
ATOM 2941 N N . LEU A 1 378 ? -10.338 19.822 10.548 1.00 55.75 378 LEU A N 1
ATOM 2942 C CA . LEU A 1 378 ? -11.790 19.609 10.714 1.00 55.75 378 LEU A CA 1
ATOM 2943 C C . LEU A 1 378 ? -12.587 20.613 9.890 1.00 55.75 378 LEU A C 1
ATOM 2945 O O . LEU A 1 378 ? -13.615 20.250 9.326 1.00 55.75 378 LEU A O 1
ATOM 2949 N N . GLU A 1 379 ? -12.121 21.860 9.790 1.00 60.22 379 GLU A N 1
ATOM 2950 C CA . GLU A 1 379 ? -12.808 22.906 9.034 1.00 60.22 379 GLU A CA 1
ATOM 2951 C C . GLU A 1 379 ? -12.999 22.558 7.552 1.00 60.22 379 GLU A C 1
ATOM 2953 O O . GLU A 1 379 ? -13.990 22.982 6.964 1.00 60.22 379 GLU A O 1
ATOM 2958 N N . ALA A 1 380 ? -12.107 21.762 6.951 1.00 53.28 380 ALA A N 1
ATOM 2959 C CA . ALA A 1 380 ? -12.244 21.310 5.563 1.00 53.28 380 ALA A CA 1
ATOM 2960 C C . ALA A 1 380 ? -13.341 20.239 5.386 1.00 53.28 380 ALA A C 1
ATOM 2962 O O . ALA A 1 380 ? -13.781 19.963 4.269 1.00 53.28 380 ALA A O 1
ATOM 2963 N N . CYS A 1 381 ? -13.785 19.646 6.493 1.00 49.59 381 CYS A N 1
ATOM 2964 C CA . CYS A 1 381 ? -14.663 18.478 6.552 1.00 49.59 381 CYS A CA 1
ATOM 2965 C C . CYS A 1 381 ? -16.078 18.842 7.012 1.00 49.59 381 CYS A C 1
ATOM 2967 O O . CYS A 1 381 ? -17.017 18.052 6.858 1.00 49.59 381 CYS A O 1
ATOM 2969 N N . LEU A 1 382 ? -16.233 20.033 7.593 1.00 53.94 382 LEU A N 1
ATOM 2970 C CA . LEU A 1 382 ? -17.512 20.567 8.022 1.00 53.94 382 LEU A CA 1
ATOM 2971 C C . LEU A 1 382 ? -18.373 20.935 6.803 1.00 53.94 382 LEU A C 1
ATOM 2973 O O . LEU A 1 382 ? -17.863 21.426 5.795 1.00 53.94 382 LEU A O 1
ATOM 2977 N N . PRO A 1 383 ? -19.703 20.746 6.878 1.00 56.88 383 PRO A N 1
ATOM 2978 C CA . PRO A 1 383 ? -20.610 21.423 5.961 1.00 56.88 383 PRO A CA 1
ATOM 2979 C C . PRO A 1 383 ? -20.312 22.927 5.967 1.00 56.88 383 PRO A C 1
ATOM 2981 O O . PRO A 1 383 ? -20.080 23.480 7.040 1.00 56.88 383 PRO A O 1
ATOM 2984 N N . GLU A 1 384 ? -20.394 23.594 4.810 1.00 53.34 384 GLU A N 1
ATOM 2985 C CA . GLU A 1 384 ? -20.084 25.033 4.645 1.00 53.34 384 GLU A CA 1
ATOM 2986 C C . GLU A 1 384 ? -20.803 25.953 5.654 1.00 53.34 384 GLU A C 1
ATOM 2988 O O . GLU A 1 384 ? -20.401 27.091 5.879 1.00 53.34 384 GLU A O 1
ATOM 2993 N N . THR A 1 385 ? -21.876 25.463 6.273 1.00 53.22 385 THR A N 1
ATOM 2994 C CA . THR A 1 385 ? -22.687 26.176 7.256 1.00 53.22 385 THR A CA 1
ATOM 2995 C C . THR A 1 385 ? -22.180 26.100 8.696 1.00 53.22 385 THR A C 1
ATOM 2997 O O . THR A 1 385 ? -22.756 26.787 9.532 1.00 53.22 385 THR A O 1
ATOM 3000 N N . TRP A 1 386 ? -21.192 25.259 9.026 1.00 61.03 386 TRP A N 1
ATOM 3001 C CA . TRP A 1 386 ? -20.830 24.941 10.414 1.00 61.03 386 TRP A CA 1
ATOM 3002 C C . TRP A 1 386 ? -19.367 25.256 10.756 1.00 61.03 386 TRP A C 1
ATOM 3004 O O . TRP A 1 386 ? -18.471 25.077 9.938 1.00 61.03 386 TRP A O 1
ATOM 3014 N N . SER A 1 387 ? -19.118 25.673 12.005 1.00 70.81 387 SER A N 1
ATOM 3015 C CA . SER A 1 387 ? -17.769 25.884 12.568 1.00 70.81 387 SER A CA 1
ATOM 3016 C C . SER A 1 387 ? -17.472 24.925 13.728 1.00 70.81 387 SER A C 1
ATOM 3018 O O . SER A 1 387 ? -18.393 24.450 14.396 1.00 70.81 387 SER A O 1
ATOM 3020 N N . VAL A 1 388 ? -16.190 24.698 14.043 1.00 72.12 388 VAL A N 1
ATOM 3021 C CA . VAL A 1 388 ? -15.758 23.898 15.215 1.00 72.12 388 VAL A CA 1
ATOM 3022 C C . VAL A 1 388 ? -16.365 24.438 16.518 1.00 72.12 388 VAL A C 1
ATOM 3024 O O . VAL A 1 388 ? -16.829 23.689 17.379 1.00 72.12 388 VAL A O 1
ATOM 3027 N N . ALA A 1 389 ? -16.452 25.763 16.630 1.00 79.19 389 ALA A N 1
ATOM 3028 C CA . ALA A 1 389 ? -17.098 26.455 17.735 1.00 79.19 389 ALA A CA 1
ATOM 3029 C C . ALA A 1 389 ? -18.597 26.113 17.859 1.00 79.19 389 ALA A C 1
ATOM 3031 O O . ALA A 1 389 ? -19.119 25.963 18.968 1.00 79.19 389 ALA A O 1
ATOM 3032 N N . GLU A 1 390 ? -19.310 25.988 16.744 1.00 78.56 390 GLU A N 1
ATOM 3033 C CA . GLU A 1 390 ? -20.719 25.594 16.751 1.00 78.56 390 GLU A CA 1
ATOM 3034 C C . GLU A 1 390 ? -20.890 24.133 17.193 1.00 78.56 390 GLU A C 1
ATOM 3036 O O . GLU A 1 390 ? -21.794 23.825 17.968 1.00 78.56 390 GLU A O 1
ATOM 3041 N N . PHE A 1 391 ? -19.977 23.249 16.784 1.00 75.62 391 PHE A N 1
ATOM 3042 C CA . PHE A 1 391 ? -19.964 21.838 17.179 1.00 75.62 391 PHE A CA 1
ATOM 3043 C C . PHE A 1 391 ? -19.799 21.648 18.682 1.00 75.62 391 PHE A C 1
ATOM 3045 O O . PHE A 1 391 ? -20.586 20.937 19.311 1.00 75.62 391 PHE A O 1
ATOM 3052 N N . VAL A 1 392 ? -18.821 22.333 19.277 1.00 81.62 392 VAL A N 1
ATOM 3053 C CA . VAL A 1 392 ? -18.637 22.305 20.732 1.00 81.62 392 VAL A CA 1
ATOM 3054 C C . VAL A 1 392 ? -19.839 22.931 21.441 1.00 81.62 392 VAL A C 1
ATOM 3056 O O . VAL A 1 392 ? -20.309 22.392 22.439 1.00 81.62 392 VAL A O 1
ATOM 3059 N N . GLY A 1 393 ? -20.414 24.009 20.891 1.00 80.75 393 GLY A N 1
ATOM 3060 C CA . GLY A 1 393 ? -21.651 24.608 21.409 1.00 80.75 393 GLY A CA 1
ATOM 3061 C C . GLY A 1 393 ? -22.859 23.660 21.396 1.00 80.75 393 GLY A C 1
ATOM 3062 O O . GLY A 1 393 ? -23.726 23.764 22.259 1.00 80.75 393 GLY A O 1
ATOM 3063 N N . ARG A 1 394 ? -22.897 22.715 20.452 1.00 78.38 394 ARG A N 1
ATOM 3064 C CA . ARG A 1 394 ? -23.917 21.660 20.332 1.00 78.38 394 ARG A CA 1
ATOM 3065 C C . ARG A 1 394 ? -23.612 20.401 21.152 1.00 78.38 394 ARG A C 1
ATOM 3067 O O . ARG A 1 394 ? -24.451 19.503 21.197 1.00 78.38 394 ARG A O 1
ATOM 3074 N N . GLY A 1 395 ? -22.438 20.317 21.780 1.00 80.31 395 GLY A N 1
ATOM 3075 C CA . GLY A 1 395 ? -22.015 19.147 22.550 1.00 80.31 395 GLY A CA 1
ATOM 3076 C C . GLY A 1 395 ? -21.671 17.927 21.689 1.00 80.31 395 GLY A C 1
ATOM 3077 O O . GLY A 1 395 ? -21.959 16.801 22.094 1.00 80.31 395 GLY A O 1
ATOM 3078 N N . VAL A 1 396 ? -21.114 18.128 20.490 1.00 83.38 396 VAL A N 1
ATOM 3079 C CA . VAL A 1 396 ? -20.707 17.019 19.612 1.00 83.38 396 VAL A CA 1
ATOM 3080 C C . VAL A 1 396 ? -19.533 16.247 20.236 1.00 83.38 396 VAL A C 1
ATOM 3082 O O . VAL A 1 396 ? -18.501 16.857 20.518 1.00 83.38 396 VAL A O 1
ATOM 3085 N N . PRO A 1 397 ? -19.659 14.921 20.456 1.00 84.88 397 PRO A N 1
ATOM 3086 C CA . PRO A 1 397 ? -18.613 14.139 21.104 1.00 84.88 397 PRO A CA 1
ATOM 3087 C C . PRO A 1 397 ? -17.392 13.919 20.213 1.00 84.88 397 PRO A C 1
ATOM 3089 O O . PRO A 1 397 ? -17.502 13.812 18.992 1.00 84.88 397 PRO A O 1
ATOM 3092 N N . CYS A 1 398 ? -16.231 13.752 20.846 1.00 81.12 398 CYS A N 1
ATOM 3093 C CA . CYS A 1 398 ? -15.048 13.210 20.189 1.00 81.12 398 CYS A CA 1
ATOM 3094 C C . CYS A 1 398 ? -15.281 11.727 19.865 1.00 81.12 398 CYS A C 1
ATOM 3096 O O . CYS A 1 398 ? -15.594 10.938 20.755 1.00 81.12 398 CYS A O 1
ATOM 3098 N N . LEU A 1 399 ? -15.126 11.340 18.600 1.00 77.19 399 LEU A N 1
ATOM 3099 C CA . LEU A 1 399 ? -15.376 9.978 18.130 1.00 77.19 399 LEU A CA 1
ATOM 3100 C C . LEU A 1 399 ? -14.106 9.113 18.208 1.00 77.19 399 LEU A C 1
ATOM 3102 O O . LEU A 1 399 ? -13.039 9.511 17.745 1.00 77.19 399 LEU A O 1
ATOM 3106 N N . LEU A 1 400 ? -14.223 7.905 18.763 1.00 73.94 400 LEU A N 1
ATOM 3107 C CA . LEU A 1 400 ? -13.168 6.891 18.756 1.00 73.94 400 LEU A CA 1
ATOM 3108 C C . LEU A 1 400 ? -13.333 5.951 17.548 1.00 73.94 400 LEU A C 1
ATOM 3110 O O . LEU A 1 400 ? -14.339 5.247 17.429 1.00 73.94 400 LEU A O 1
ATOM 3114 N N . GLU A 1 401 ? -12.332 5.874 16.668 1.00 64.62 401 GLU A N 1
ATOM 3115 C CA . GLU A 1 401 ? -12.320 4.862 15.598 1.00 64.62 401 GLU A CA 1
ATOM 3116 C C . GLU A 1 401 ? -11.776 3.505 16.062 1.00 64.62 401 GLU A C 1
ATOM 3118 O O . GLU A 1 401 ? -10.932 3.430 16.960 1.00 64.62 401 GLU A O 1
ATOM 3123 N N . SER A 1 402 ? -12.233 2.439 15.390 1.00 42.88 402 SER A N 1
ATOM 3124 C CA . SER A 1 402 ? -11.484 1.182 15.327 1.00 42.88 402 SER A CA 1
ATOM 3125 C C . SER A 1 402 ? -10.162 1.428 14.558 1.00 42.88 402 SER A C 1
ATOM 3127 O O . SER A 1 402 ? -10.090 2.303 13.703 1.00 42.88 402 SER A O 1
ATOM 3129 N N . PRO A 1 403 ? -9.064 0.752 14.881 1.00 45.94 403 PRO A N 1
ATOM 3130 C CA . PRO A 1 403 ? -7.709 1.252 14.618 1.00 45.94 403 PRO A CA 1
ATOM 3131 C C . PRO A 1 403 ? -7.091 0.800 13.292 1.00 45.94 403 PRO A C 1
ATOM 3133 O O . PRO A 1 403 ? -7.499 -0.242 12.785 1.00 45.94 403 PRO A O 1
ATOM 3136 N N . PRO A 1 404 ? -6.052 1.529 12.800 1.00 45.44 404 PRO A N 1
ATOM 3137 C CA . PRO A 1 404 ? -5.331 2.634 13.395 1.00 45.44 404 PRO A CA 1
ATOM 3138 C C . PRO A 1 404 ? -5.400 3.813 12.425 1.00 45.44 404 PRO A C 1
ATOM 3140 O O . PRO A 1 404 ? -4.501 4.075 11.622 1.00 45.44 404 PRO A O 1
ATOM 3143 N N . GLY A 1 405 ? -6.515 4.504 12.514 1.00 36.94 405 GLY A N 1
ATOM 3144 C CA . GLY A 1 405 ? -6.667 5.822 11.947 1.00 36.94 405 GLY A CA 1
ATOM 3145 C C . GLY A 1 405 ? -7.556 6.670 12.828 1.00 36.94 405 GLY A C 1
ATOM 3146 O O . GLY A 1 405 ? -8.310 7.444 12.278 1.00 36.94 405 GLY A O 1
ATOM 3147 N N . MET A 1 406 ? -7.470 6.533 14.166 1.00 39.41 406 MET A N 1
ATOM 3148 C CA . MET A 1 406 ? -8.243 7.324 15.139 1.00 39.41 406 MET A CA 1
ATOM 3149 C C . MET A 1 406 ? -8.637 8.699 14.589 1.00 39.41 406 MET A C 1
ATOM 3151 O O . MET A 1 406 ? -7.766 9.556 14.427 1.00 39.41 406 MET A O 1
ATOM 3155 N N . ARG A 1 407 ? -9.936 8.991 14.456 1.00 48.09 407 ARG A N 1
ATOM 3156 C CA . ARG A 1 407 ? -10.411 10.379 14.321 1.00 48.09 407 ARG A CA 1
ATOM 3157 C C . ARG A 1 407 ? -10.375 11.138 15.645 1.00 48.09 407 ARG A C 1
ATOM 3159 O O . ARG A 1 407 ? -11.315 11.784 16.086 1.00 48.09 407 ARG A O 1
ATOM 3166 N N . LEU A 1 408 ? -9.191 11.113 16.244 1.00 42.56 408 LEU A N 1
ATOM 3167 C CA . LEU A 1 408 ? -8.669 12.194 17.062 1.00 42.56 408 LEU A CA 1
ATOM 3168 C C . LEU A 1 408 ? -7.635 13.032 16.277 1.00 42.56 408 LEU A C 1
ATOM 3170 O O . LEU A 1 408 ? -7.051 13.961 16.830 1.00 42.56 408 LEU A O 1
ATOM 3174 N N . ALA A 1 409 ? -7.390 12.720 15.001 1.00 36.75 409 ALA A N 1
ATOM 3175 C CA . ALA A 1 409 ? -6.409 13.387 14.156 1.00 36.75 409 ALA A CA 1
ATOM 3176 C C . ALA A 1 409 ? -7.067 14.464 13.274 1.00 36.75 409 ALA A C 1
ATOM 3178 O O . ALA A 1 409 ? -7.539 14.182 12.183 1.00 36.75 409 ALA A O 1
ATOM 3179 N N . GLY A 1 410 ? -7.132 15.690 13.793 1.00 42.31 410 GLY A N 1
ATOM 3180 C CA . GLY A 1 410 ? -7.827 16.826 13.174 1.00 42.31 410 GLY A CA 1
ATOM 3181 C C . GLY A 1 410 ? -9.101 17.126 13.951 1.00 42.31 410 GLY A C 1
ATOM 3182 O O . GLY A 1 410 ? -9.081 17.946 14.864 1.00 42.31 410 GLY A O 1
ATOM 3183 N N . GLU A 1 411 ? -10.149 16.330 13.725 1.00 49.56 411 GLU A N 1
ATOM 3184 C CA . GLU A 1 411 ? -11.485 16.541 14.304 1.00 49.56 411 GLU A CA 1
ATOM 3185 C C . GLU A 1 411 ? -11.484 16.570 15.843 1.00 49.56 411 GLU A C 1
ATOM 3187 O O . GLU A 1 411 ? -11.892 17.553 16.456 1.00 49.56 411 GLU A O 1
ATOM 3192 N N . GLY A 1 412 ? -10.953 15.532 16.498 1.00 57.31 412 GLY A N 1
ATOM 3193 C CA . GLY A 1 412 ? -10.898 15.470 17.963 1.00 57.31 412 GLY A CA 1
ATOM 3194 C C . GLY A 1 412 ? -9.891 16.429 18.607 1.00 57.31 412 GLY A C 1
ATOM 3195 O O . GLY A 1 412 ? -10.105 16.837 19.743 1.00 57.31 412 GLY A O 1
ATOM 3196 N N . ARG A 1 413 ? -8.805 16.809 17.916 1.00 66.19 413 ARG A N 1
ATOM 3197 C CA . ARG A 1 413 ? -7.805 17.761 18.441 1.00 66.19 413 ARG A CA 1
ATOM 3198 C C . ARG A 1 413 ? -8.332 19.185 18.423 1.00 66.19 413 ARG A C 1
ATOM 3200 O O . ARG A 1 413 ? -8.168 19.887 19.415 1.00 66.19 413 ARG A O 1
ATOM 3207 N N . GLU A 1 414 ? -8.966 19.588 17.331 1.00 72.06 414 GLU A N 1
ATOM 3208 C CA . GLU A 1 414 ? -9.572 20.911 17.190 1.00 72.06 414 GLU A CA 1
ATOM 3209 C C . GLU A 1 414 ? -10.824 21.026 18.065 1.00 72.06 414 GLU A C 1
ATOM 3211 O O . GLU A 1 414 ? -10.965 22.014 18.785 1.00 72.06 414 GLU A O 1
ATOM 3216 N N . LEU A 1 415 ? -11.653 19.973 18.142 1.00 74.75 415 LEU A N 1
ATOM 3217 C CA . LEU A 1 415 ? -12.748 19.900 19.117 1.00 74.75 415 LEU A CA 1
ATOM 3218 C C . LEU A 1 415 ? -12.228 19.967 20.556 1.00 74.75 415 LEU A C 1
ATOM 3220 O O . LEU A 1 415 ? -12.717 20.781 21.331 1.00 74.75 415 LEU A O 1
ATOM 3224 N N . LEU A 1 416 ? -11.220 19.168 20.931 1.00 79.06 416 LEU A N 1
ATOM 3225 C CA . LEU A 1 416 ? -10.622 19.213 22.271 1.00 79.06 416 LEU A CA 1
ATOM 3226 C C . LEU A 1 416 ? -10.037 20.594 22.577 1.00 79.06 416 LEU A C 1
ATOM 3228 O O . LE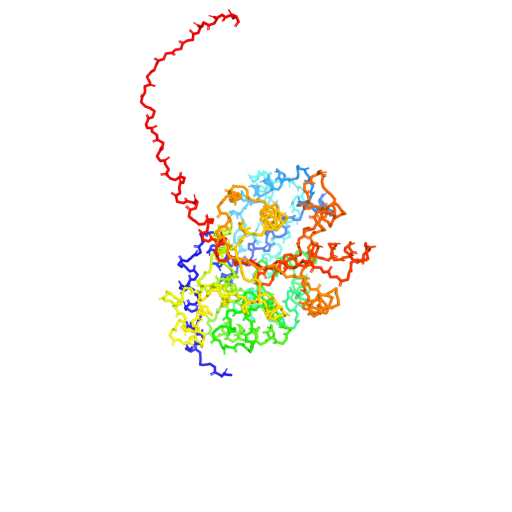U A 1 416 ? -10.246 21.114 23.672 1.00 79.06 416 LEU A O 1
ATOM 3232 N N . ALA A 1 417 ? -9.305 21.192 21.637 1.00 81.12 417 ALA A N 1
ATOM 3233 C CA . ALA A 1 417 ? -8.749 22.530 21.797 1.00 81.12 417 ALA A CA 1
ATOM 3234 C C . ALA A 1 417 ? -9.860 23.560 22.031 1.00 81.12 417 ALA A C 1
ATOM 3236 O O . ALA A 1 417 ? -9.728 24.403 22.914 1.00 81.12 417 ALA A O 1
ATOM 3237 N N . GLU A 1 418 ? -10.977 23.449 21.315 1.00 86.06 418 GLU A N 1
ATOM 3238 C CA . GLU A 1 418 ? -12.141 24.316 21.477 1.00 86.06 418 GLU A CA 1
ATOM 3239 C C . GLU A 1 418 ? -12.886 24.068 22.804 1.00 86.06 418 GLU A C 1
ATOM 3241 O O . GLU A 1 418 ? -13.240 25.032 23.488 1.00 86.06 418 GLU A O 1
ATOM 3246 N N . TYR A 1 419 ? -13.057 22.812 23.236 1.00 86.88 419 TYR A N 1
ATOM 3247 C CA . TYR A 1 419 ? -13.581 22.463 24.567 1.00 86.88 419 TYR A CA 1
ATOM 3248 C C . TYR A 1 419 ? -12.721 23.085 25.678 1.00 86.88 419 TYR A C 1
ATOM 3250 O O . TYR A 1 419 ? -13.241 23.726 26.594 1.00 86.88 419 TYR A O 1
ATOM 3258 N N . VAL A 1 420 ? -11.396 22.965 25.564 1.00 87.81 420 VAL A N 1
ATOM 3259 C CA . VAL A 1 420 ? -10.435 23.575 26.492 1.00 87.81 420 VAL A CA 1
ATOM 3260 C C . 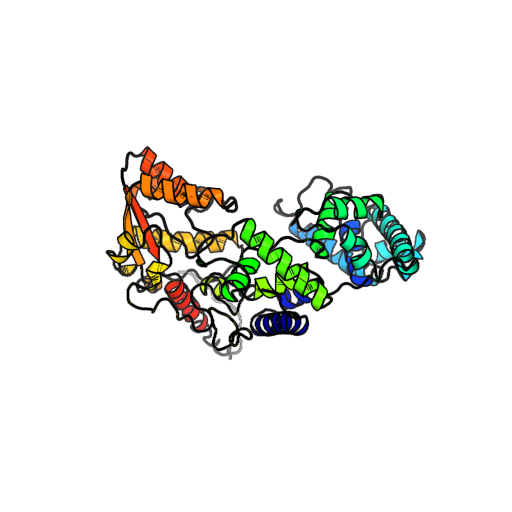VAL A 1 420 ? -10.529 25.097 26.457 1.00 87.81 420 VAL A C 1
ATOM 3262 O O . VAL A 1 420 ? -10.587 25.729 27.510 1.00 87.81 420 VAL A O 1
ATOM 3265 N N . ARG A 1 421 ? -10.566 25.702 25.264 1.00 88.81 421 ARG A N 1
ATOM 3266 C CA . ARG A 1 421 ? -10.649 27.159 25.085 1.00 88.81 421 ARG A CA 1
ATOM 3267 C C . ARG A 1 421 ? -11.905 27.738 25.737 1.00 88.81 421 ARG A C 1
ATOM 3269 O O . ARG A 1 421 ? -11.870 28.857 26.241 1.00 88.81 421 ARG A O 1
ATOM 3276 N N . ARG A 1 422 ? -13.003 26.980 25.748 1.00 88.88 422 ARG A N 1
ATOM 3277 C CA . ARG A 1 422 ? -14.269 27.338 26.409 1.00 88.88 422 ARG A CA 1
ATOM 3278 C C . ARG A 1 422 ? -14.312 27.033 27.907 1.00 88.88 422 ARG A C 1
ATOM 3280 O O . ARG A 1 422 ? -15.314 27.337 28.546 1.00 88.88 422 ARG A O 1
ATOM 3287 N N . GLY A 1 423 ? -13.247 26.469 28.473 1.00 89.31 423 GLY A N 1
ATOM 3288 C CA . GLY A 1 423 ? -13.135 26.203 29.907 1.00 89.31 423 GLY A CA 1
ATOM 3289 C C . GLY A 1 423 ? -13.827 24.922 30.376 1.00 89.31 423 GLY A C 1
ATOM 3290 O O . GLY A 1 423 ? -14.084 24.785 31.570 1.00 89.31 423 GLY A O 1
ATOM 3291 N N . HIS A 1 424 ? -14.131 23.978 29.478 1.00 91.12 424 HIS A N 1
ATOM 3292 C CA . HIS A 1 424 ? -14.647 22.673 29.890 1.00 91.12 424 HIS A CA 1
ATOM 3293 C C . HIS A 1 424 ? -13.554 21.844 30.581 1.00 91.12 424 HIS A C 1
ATOM 3295 O O . HIS A 1 424 ? -12.409 21.796 30.130 1.00 91.12 424 HIS A O 1
ATOM 3301 N N . THR A 1 425 ? -13.917 21.164 31.669 1.00 91.81 425 THR A N 1
ATOM 3302 C CA . THR A 1 425 ? -13.031 20.252 32.417 1.00 91.81 425 THR A CA 1
ATOM 3303 C C . THR A 1 425 ? -13.138 18.801 31.938 1.00 91.81 425 THR A C 1
ATOM 3305 O O . THR A 1 425 ? -12.220 18.001 32.144 1.00 91.81 425 THR A O 1
ATOM 3308 N N . THR A 1 426 ? -14.234 18.472 31.253 1.00 92.00 426 THR A N 1
ATOM 3309 C CA . THR A 1 426 ? -14.506 17.173 30.636 1.00 92.00 426 THR A CA 1
ATOM 3310 C C . THR A 1 426 ? -14.874 17.325 29.164 1.00 92.00 426 THR A C 1
ATOM 3312 O O . THR A 1 426 ? -15.282 18.396 28.715 1.00 92.00 426 THR A O 1
ATOM 3315 N N . VAL A 1 427 ? -14.709 16.241 28.410 1.00 88.06 427 VAL A N 1
ATOM 3316 C CA . VAL A 1 427 ? -15.037 16.144 26.989 1.00 88.06 427 VAL A CA 1
ATOM 3317 C C . VAL A 1 427 ? -15.875 14.885 26.765 1.00 88.06 427 VAL A C 1
ATOM 3319 O O . VAL A 1 427 ? -15.468 13.813 27.224 1.00 88.06 427 VAL A O 1
ATOM 3322 N N . PRO A 1 428 ? -17.014 14.982 26.060 1.00 89.19 428 PRO A N 1
ATOM 3323 C CA . PRO A 1 428 ? -17.811 13.815 25.722 1.00 89.19 428 PRO A CA 1
ATOM 3324 C C . PRO A 1 428 ? -17.077 12.962 24.682 1.00 89.19 428 PRO A C 1
ATOM 3326 O O . PRO A 1 428 ? -16.658 13.453 23.633 1.00 89.19 428 PRO A O 1
ATOM 3329 N N . LEU A 1 429 ? -16.929 11.673 24.973 1.00 87.88 429 LEU A N 1
ATOM 3330 C CA . LEU A 1 429 ? -16.218 10.691 24.164 1.00 87.88 429 LEU A CA 1
ATOM 3331 C C . LEU A 1 429 ? -17.178 9.592 23.713 1.00 87.88 429 LEU A C 1
ATOM 3333 O O . LEU A 1 429 ? -17.831 8.952 24.537 1.00 87.88 429 LEU A O 1
ATOM 3337 N N . LEU A 1 430 ? -17.252 9.365 22.405 1.00 88.81 430 LEU A N 1
ATOM 3338 C CA . LEU A 1 430 ? -18.150 8.404 21.778 1.00 88.81 430 LEU A CA 1
ATOM 3339 C C . LEU A 1 430 ? -17.357 7.232 21.191 1.00 88.81 430 LEU A C 1
ATOM 3341 O O . LEU A 1 430 ? -16.574 7.410 20.260 1.00 88.81 430 LEU A O 1
ATOM 3345 N N . ALA A 1 431 ? -17.604 6.026 21.695 1.00 86.81 431 ALA A N 1
ATOM 3346 C CA . ALA A 1 431 ? -17.202 4.774 21.062 1.00 86.81 431 ALA A CA 1
ATOM 3347 C C . ALA A 1 431 ? -18.366 4.206 20.248 1.00 86.81 431 ALA A C 1
ATOM 3349 O O . ALA A 1 431 ? -19.515 4.241 20.694 1.00 86.81 431 ALA A O 1
ATOM 3350 N N . VAL A 1 432 ? -18.074 3.653 19.074 1.00 83.62 432 VAL A N 1
ATOM 3351 C CA . VAL A 1 432 ? -19.076 3.070 18.173 1.00 83.62 432 VAL A CA 1
ATOM 3352 C C . VAL A 1 432 ? -18.610 1.697 17.741 1.00 83.62 432 VAL A C 1
ATOM 3354 O O . VAL A 1 432 ? -17.438 1.508 17.425 1.00 83.62 432 VAL A O 1
ATOM 3357 N N . ASN A 1 433 ? -19.525 0.735 17.701 1.00 82.25 433 ASN A N 1
ATOM 3358 C CA . ASN A 1 433 ? -19.225 -0.552 17.113 1.00 82.25 433 ASN A CA 1
ATOM 3359 C C . ASN A 1 433 ? -19.242 -0.436 15.583 1.00 82.25 433 ASN A C 1
ATOM 3361 O O . ASN A 1 433 ? -20.285 -0.524 14.935 1.00 82.25 433 ASN A O 1
ATOM 3365 N N . TRP A 1 434 ? -18.063 -0.220 15.007 1.00 76.31 434 TRP A N 1
ATOM 3366 C CA . TRP A 1 434 ? -17.879 -0.047 13.566 1.00 76.31 434 TRP A CA 1
ATOM 3367 C C . TRP A 1 434 ? -18.245 -1.284 12.743 1.00 76.31 434 TRP A C 1
ATOM 3369 O O . TRP A 1 434 ? -18.604 -1.143 11.573 1.00 76.31 434 TRP A O 1
ATOM 3379 N N . ARG A 1 435 ? -18.255 -2.470 13.359 1.00 72.69 435 ARG A N 1
ATOM 3380 C CA . ARG A 1 435 ? -18.761 -3.688 12.726 1.00 72.69 435 ARG A CA 1
ATOM 3381 C C . ARG A 1 435 ? -20.267 -3.610 12.492 1.00 72.69 435 ARG A C 1
ATOM 3383 O O . ARG A 1 435 ? -20.707 -3.844 11.374 1.00 72.69 435 ARG A O 1
ATOM 3390 N N . ASP A 1 436 ? -21.041 -3.167 13.485 1.00 79.25 436 ASP A N 1
ATOM 3391 C CA . ASP A 1 436 ? -22.491 -2.969 13.324 1.00 79.25 436 ASP A CA 1
ATOM 3392 C C . ASP A 1 436 ? -22.791 -1.915 12.234 1.00 79.25 436 ASP A C 1
ATOM 3394 O O . ASP A 1 436 ? -23.752 -2.040 11.469 1.00 79.25 436 ASP A O 1
ATOM 3398 N N . VAL A 1 437 ? -21.956 -0.869 12.133 1.00 75.88 437 VAL A N 1
ATOM 3399 C CA . VAL A 1 437 ? -22.042 0.135 11.056 1.00 75.88 437 VAL A CA 1
ATOM 3400 C C . VAL A 1 437 ? -21.784 -0.515 9.694 1.00 75.88 437 VAL A C 1
ATOM 3402 O O . VAL A 1 437 ? -22.543 -0.284 8.751 1.00 75.88 437 VAL A O 1
ATOM 3405 N N . ALA A 1 438 ? -20.748 -1.348 9.589 1.00 70.19 438 ALA A N 1
ATOM 3406 C CA . ALA A 1 438 ? -20.422 -2.085 8.374 1.00 70.19 438 ALA A CA 1
ATOM 3407 C C . ALA A 1 438 ? -21.555 -3.037 7.961 1.00 70.19 438 ALA A C 1
ATOM 3409 O O . ALA A 1 438 ? -21.979 -3.002 6.808 1.00 70.19 438 ALA A O 1
ATOM 3410 N N . ASP A 1 439 ? -22.103 -3.813 8.896 1.00 71.31 439 ASP A N 1
ATOM 3411 C CA . ASP A 1 439 ? -23.223 -4.728 8.652 1.00 71.31 439 ASP A CA 1
ATOM 3412 C C . ASP A 1 439 ? -24.460 -3.970 8.153 1.00 71.31 439 ASP A C 1
ATOM 3414 O O . ASP A 1 439 ? -25.129 -4.382 7.201 1.00 71.31 439 ASP A O 1
ATOM 3418 N N . THR A 1 440 ? -24.730 -2.802 8.740 1.00 73.94 440 THR A N 1
ATOM 3419 C CA . THR A 1 440 ? -25.800 -1.904 8.290 1.00 73.94 440 THR A CA 1
ATOM 3420 C C . THR A 1 440 ? -25.580 -1.453 6.841 1.00 73.94 440 THR A C 1
ATOM 3422 O O . THR A 1 440 ? -26.519 -1.430 6.046 1.00 73.94 440 THR A O 1
ATOM 3425 N N . MET A 1 441 ? -24.339 -1.128 6.470 1.00 68.25 441 MET A N 1
ATOM 3426 C CA . MET A 1 441 ? -23.988 -0.686 5.117 1.00 68.25 441 MET A CA 1
ATOM 3427 C C . MET A 1 441 ? -23.960 -1.830 4.089 1.00 68.25 441 MET A C 1
ATOM 3429 O O . MET A 1 441 ? -24.337 -1.620 2.937 1.00 68.25 441 MET A O 1
ATOM 3433 N N . ALA A 1 442 ? -23.552 -3.039 4.480 1.00 62.84 442 ALA A N 1
ATOM 3434 C CA . ALA A 1 442 ? -23.539 -4.215 3.609 1.00 62.84 442 ALA A CA 1
ATOM 3435 C C . ALA A 1 442 ? -24.958 -4.647 3.212 1.00 62.84 442 ALA A C 1
ATOM 3437 O O . ALA A 1 442 ? -25.220 -4.942 2.043 1.00 62.84 442 ALA A O 1
ATOM 3438 N N . ASN A 1 443 ? -25.888 -4.629 4.171 1.00 57.69 443 ASN A N 1
ATOM 3439 C CA . ASN A 1 443 ? -27.284 -5.013 3.953 1.00 57.69 443 ASN A CA 1
ATOM 3440 C C . ASN A 1 443 ? -28.043 -4.041 3.029 1.00 57.69 443 ASN A C 1
ATOM 3442 O O . ASN A 1 443 ? -29.001 -4.437 2.364 1.00 57.69 443 ASN A O 1
ATOM 3446 N N . ASP A 1 444 ? -27.577 -2.797 2.899 1.00 55.56 444 ASP A N 1
ATOM 3447 C CA . ASP A 1 444 ? -28.133 -1.818 1.961 1.00 55.56 444 ASP A CA 1
ATOM 3448 C C . ASP A 1 444 ? -27.752 -2.089 0.500 1.00 55.56 444 ASP A C 1
ATOM 3450 O O . ASP A 1 444 ? -28.545 -1.814 -0.405 1.00 55.56 444 ASP A O 1
ATOM 3454 N N . GLY A 1 445 ? -26.584 -2.693 0.258 1.00 46.53 445 GLY A N 1
ATOM 3455 C CA . GLY A 1 445 ? -26.130 -3.080 -1.082 1.00 46.53 445 GLY A CA 1
ATOM 3456 C C . GLY A 1 445 ? -26.935 -4.224 -1.710 1.00 46.53 445 GLY A C 1
ATOM 3457 O O . GLY A 1 445 ? -26.964 -4.357 -2.931 1.00 46.53 445 GLY A O 1
ATOM 3458 N N . LEU A 1 446 ? -27.633 -5.026 -0.899 1.00 38.06 446 LEU A N 1
ATOM 3459 C CA . LEU A 1 446 ? -28.517 -6.103 -1.369 1.00 38.06 446 LEU A CA 1
ATOM 3460 C C . LEU A 1 446 ? -29.915 -5.593 -1.765 1.00 38.06 446 LEU A C 1
ATOM 3462 O O . LEU A 1 446 ? -30.599 -6.227 -2.569 1.00 38.06 446 LEU A O 1
ATOM 3466 N N . SER A 1 447 ? -30.330 -4.420 -1.269 1.00 33.09 447 SER A N 1
ATOM 3467 C CA . SER A 1 447 ? -31.668 -3.856 -1.502 1.00 33.09 447 SER A CA 1
ATOM 3468 C C . SER A 1 447 ? -31.816 -3.085 -2.825 1.00 33.09 447 SER A C 1
ATOM 3470 O O . SER A 1 447 ? -32.942 -2.729 -3.184 1.00 33.09 447 SER A O 1
ATOM 3472 N N . THR A 1 448 ? -30.734 -2.807 -3.559 1.00 34.44 448 THR A N 1
ATOM 3473 C CA . THR A 1 448 ? -30.782 -2.058 -4.833 1.00 34.44 448 THR A CA 1
ATOM 3474 C C . THR A 1 448 ? -30.754 -2.942 -6.081 1.00 34.44 448 THR A C 1
ATOM 3476 O O . THR A 1 448 ? -30.867 -2.425 -7.189 1.00 34.44 448 THR A O 1
ATOM 3479 N N . SER A 1 449 ? -30.739 -4.274 -5.938 1.00 31.06 449 SER A N 1
ATOM 3480 C CA . SER A 1 449 ? -30.988 -5.209 -7.050 1.00 31.06 449 SER A CA 1
ATOM 3481 C C . SER A 1 449 ? -32.488 -5.423 -7.323 1.00 31.06 449 SER A C 1
ATOM 3483 O O . SER A 1 449 ? -32.956 -6.538 -7.532 1.00 31.06 449 SER A O 1
ATOM 3485 N N . LYS A 1 450 ? -33.288 -4.350 -7.334 1.00 31.27 450 LYS A N 1
ATOM 3486 C CA . LYS A 1 450 ? -34.632 -4.416 -7.924 1.00 31.27 450 LYS A CA 1
ATOM 3487 C C . LYS A 1 450 ? -34.509 -4.162 -9.421 1.00 31.27 450 LYS A C 1
ATOM 3489 O O . LYS A 1 450 ? -34.365 -3.025 -9.854 1.00 31.27 450 LYS A O 1
ATOM 3494 N N . THR A 1 451 ? -34.477 -5.271 -10.158 1.00 29.94 451 THR A N 1
ATOM 3495 C CA . THR A 1 451 ? -35.142 -5.467 -11.455 1.00 29.94 451 THR A CA 1
ATOM 3496 C C . THR A 1 451 ? -35.680 -4.185 -12.098 1.00 29.94 451 THR A C 1
ATOM 3498 O O . THR A 1 451 ? -36.712 -3.656 -11.687 1.00 29.94 451 THR A O 1
ATOM 3501 N N . TYR A 1 452 ? -35.008 -3.728 -13.157 1.00 27.39 452 TYR A N 1
ATOM 3502 C CA . TYR A 1 452 ? -35.655 -2.889 -14.164 1.00 27.39 452 TYR A CA 1
ATOM 3503 C C . TYR A 1 452 ? -36.865 -3.664 -14.707 1.00 27.39 452 TYR A C 1
ATOM 3505 O O . TYR A 1 452 ? -36.677 -4.803 -15.142 1.00 27.39 452 TYR A O 1
ATOM 3513 N N . PRO A 1 453 ? -38.093 -3.120 -14.672 1.00 31.09 453 PRO A N 1
ATOM 3514 C CA . PRO A 1 453 ? -39.177 -3.708 -15.434 1.00 31.09 453 PRO A CA 1
ATOM 3515 C C . PRO A 1 453 ? -38.913 -3.448 -16.920 1.00 31.09 453 PRO A C 1
ATOM 3517 O O . PRO A 1 453 ? -38.544 -2.337 -17.308 1.00 31.09 453 PRO A O 1
ATOM 3520 N N . ASP A 1 454 ? -39.085 -4.498 -17.720 1.00 31.88 454 ASP A N 1
ATOM 3521 C CA . ASP A 1 454 ? -39.065 -4.478 -19.177 1.00 31.88 454 ASP A CA 1
ATOM 3522 C C . ASP A 1 454 ? -39.803 -3.252 -19.731 1.00 31.88 454 ASP A C 1
ATOM 3524 O O . ASP A 1 454 ? -41.017 -3.107 -19.576 1.00 31.88 454 ASP A O 1
ATOM 3528 N N . SER A 1 455 ? -39.077 -2.376 -20.427 1.00 32.00 455 SER A N 1
ATOM 3529 C CA . SER A 1 455 ? -39.672 -1.341 -21.268 1.00 32.00 455 SER A CA 1
ATOM 3530 C C . SER A 1 455 ? -40.184 -1.984 -22.558 1.00 32.00 455 SER A C 1
ATOM 3532 O O . SER A 1 455 ? -39.555 -1.900 -23.613 1.00 32.00 455 SER A O 1
ATOM 3534 N N . GLY A 1 456 ? -41.321 -2.667 -22.446 1.00 31.03 456 GLY A N 1
ATOM 3535 C CA . GLY A 1 456 ? -42.168 -3.073 -23.557 1.00 31.03 456 GLY A CA 1
ATOM 3536 C C . GLY A 1 456 ? -43.314 -2.082 -23.733 1.00 31.03 456 GLY A C 1
ATOM 3537 O O . GLY A 1 456 ? -44.252 -2.124 -22.953 1.00 31.03 456 GLY A O 1
ATOM 3538 N N . THR A 1 457 ? -43.185 -1.210 -24.738 1.00 32.44 457 THR A N 1
ATOM 3539 C CA . THR A 1 457 ? -44.203 -0.510 -25.564 1.00 32.44 457 THR A CA 1
ATOM 3540 C C . THR A 1 457 ? -43.469 0.698 -26.160 1.00 32.44 457 THR A C 1
ATOM 3542 O O . THR A 1 457 ? -42.958 1.530 -25.420 1.00 32.44 457 THR A O 1
ATOM 3545 N N . GLY A 1 458 ? -43.228 0.792 -27.465 1.00 27.95 458 GLY A N 1
ATOM 3546 C CA . GLY A 1 458 ? -44.271 0.814 -28.483 1.00 27.95 458 GLY A CA 1
ATOM 3547 C C . GLY A 1 458 ? -44.750 2.259 -28.643 1.00 27.95 458 GLY A C 1
ATOM 3548 O O . GLY A 1 458 ? -45.576 2.703 -27.863 1.00 27.95 458 GLY A O 1
ATOM 3549 N N . GLU A 1 459 ? -44.136 2.968 -29.592 1.00 30.14 459 GLU A N 1
ATOM 3550 C CA . GLU A 1 459 ? -44.678 4.071 -30.405 1.00 30.14 459 GLU A CA 1
ATOM 3551 C C . GLU A 1 459 ? -45.740 5.024 -29.798 1.00 30.14 459 GLU A C 1
ATOM 3553 O O . GLU A 1 459 ? -46.887 4.648 -29.599 1.00 30.14 459 GLU A O 1
ATOM 3558 N N . LEU A 1 460 ? -45.421 6.320 -29.677 1.00 29.91 460 LEU A N 1
ATOM 3559 C CA . LEU A 1 460 ? -45.875 7.380 -30.601 1.00 29.91 460 LEU A CA 1
ATOM 3560 C C . LEU A 1 460 ? -45.478 8.778 -30.095 1.00 29.91 460 LEU A C 1
ATOM 3562 O O . LEU A 1 460 ? -45.411 9.067 -28.905 1.00 29.91 460 LEU A O 1
ATOM 3566 N N . ASN A 1 461 ? -45.165 9.615 -31.075 1.00 28.75 461 ASN A N 1
ATOM 3567 C CA . ASN A 1 461 ? -44.633 10.970 -31.002 1.00 28.75 461 ASN A CA 1
ATOM 3568 C C . ASN A 1 461 ? -45.798 12.010 -30.925 1.00 28.75 461 ASN A C 1
ATOM 3570 O O . ASN A 1 461 ? -46.934 11.633 -30.658 1.00 28.75 461 ASN A O 1
ATOM 3574 N N . PRO A 1 462 ? -45.572 13.292 -31.255 1.00 43.84 462 PRO A N 1
ATOM 3575 C CA . PRO A 1 462 ? -45.537 14.494 -30.417 1.00 43.84 462 PRO A CA 1
ATOM 3576 C C . PRO A 1 462 ? -46.825 15.358 -30.499 1.00 43.84 462 PRO A C 1
ATOM 3578 O O . PRO A 1 462 ? -47.727 15.064 -31.270 1.00 43.84 462 PRO A O 1
ATOM 3581 N N . TYR A 1 463 ? -46.835 16.501 -29.796 1.00 28.77 463 TYR A N 1
ATOM 3582 C CA . TYR A 1 463 ? -47.828 17.603 -29.826 1.00 28.77 463 TYR A CA 1
ATOM 3583 C C . TYR A 1 463 ? -49.100 17.473 -28.970 1.00 28.77 463 TYR A C 1
ATOM 3585 O O . TYR A 1 463 ? -50.107 16.927 -29.400 1.00 28.77 463 TYR A O 1
ATOM 3593 N N . SER A 1 464 ? -49.079 18.174 -27.832 1.00 30.84 464 SER A N 1
ATOM 3594 C CA . SER A 1 464 ? -50.179 19.003 -27.293 1.00 30.84 464 SER A CA 1
ATOM 3595 C C . SER A 1 464 ? -49.592 19.793 -26.102 1.00 30.84 464 SER A C 1
ATOM 3597 O O . SER A 1 464 ? -49.242 19.188 -25.094 1.00 30.84 464 SER A O 1
ATOM 3599 N N . LEU A 1 465 ? -49.210 21.077 -26.208 1.00 32.25 465 LEU A N 1
ATOM 3600 C CA . LEU A 1 465 ? -50.102 22.248 -26.042 1.00 32.25 465 LEU A CA 1
ATOM 3601 C C . LEU A 1 465 ? -51.336 21.873 -25.190 1.00 32.25 465 LEU A C 1
ATOM 3603 O O . LEU A 1 465 ? -52.116 21.030 -25.599 1.00 32.25 465 LEU A O 1
ATOM 3607 N N . ASP A 1 466 ? -51.540 22.380 -23.978 1.00 30.72 466 ASP A N 1
ATOM 3608 C CA . ASP A 1 466 ? -51.738 23.801 -23.720 1.00 30.72 466 ASP A CA 1
ATOM 3609 C C . ASP A 1 466 ? -51.691 24.170 -22.223 1.00 30.72 466 ASP A C 1
ATOM 3611 O O . ASP A 1 466 ? -51.737 23.326 -21.330 1.00 30.72 466 ASP A O 1
ATOM 3615 N N . ARG A 1 467 ? -51.607 25.485 -22.001 1.00 33.75 467 ARG A N 1
ATOM 3616 C CA . ARG A 1 467 ? -51.746 26.232 -20.741 1.00 33.75 467 ARG A CA 1
ATOM 3617 C C . ARG A 1 467 ? -52.979 25.821 -19.918 1.00 33.75 467 ARG A C 1
ATOM 3619 O O . ARG A 1 467 ? -54.072 25.763 -20.471 1.00 33.75 467 ARG A O 1
ATOM 3626 N N . HIS A 1 468 ? -52.815 25.724 -18.597 1.00 37.38 468 HIS A N 1
ATOM 3627 C CA . HIS A 1 468 ? -53.471 26.594 -17.606 1.00 37.38 468 HIS A CA 1
ATOM 3628 C C . HIS A 1 468 ? -52.800 26.481 -16.239 1.00 37.38 468 HIS A C 1
ATOM 3630 O O . HIS A 1 468 ? -52.441 25.347 -15.854 1.00 37.38 468 HIS A O 1
#

Organism: NCBI:txid754502

Secondary structure (DSSP, 8-state):
-PPPHHHHHHHHHHHHHHHHHH--HHHHHHHHHHH---HHHHHHHHHHHHHT--TTTTT--TTTSTT-HHHHHHHHHHHHHHGGGSS-HHHHTT--HHHHHHHHHHTT--GGGHHHHHHHHHHHHHHHHHHHTTSSSSHHHHHHTT--STTTT--HHHHHHHHHHSTT--HHHHHHHHHHTT------HHHHHHHHHHTSS--S-TTSPPPHHHHHHHHHHHHHHHHHHT--HHHHHHHHHHTEES-HHHHHH-GGG--SEESSS--TTT-TTTTT-TTTT---S--STTGGGGG-TTTHHHHHTTEEEGGGS-HHHHHHHHHHHHHHHHHTT-TTSPPPPHHHHTTSEEEEEEEEHHHHHHHHHHHHTT-PPPPPPGGGTS-TT--HHHHHHTTPPEEEPSSSS-TTSSHHHHHHHHHHHTT-SEEEEEEE-HHHHHHHHHHHHHTT--------------------

Foldseek 3Di:
DDDDLVRLQLVLVLLLVQCVVQADPVLVVLLVLLQDPAQLSLLLLVLVLLLVDDPVCVPPDLPPDPPSVVVVVLSVQLVVQLCVQRRALVNLLPDDLVNLVVSCVRSVHDPSSSVSSVLSNVLSVLQVVVCVVPPAVHDSRVLLVQEDQVCALNRVSSLVVCCVSSPPQDSVSSSVSCVSNLSGQHADQLLLLLCVQLVQFDDDAPFARDDPRSRSSSSVSLVSSCVSNVGRSSSSRSSSSLQEDAALLCCLLCSNSDHQQYNQDHVLVPRSSLVRRPCRPVDRLPVPQLSLLVLPVLCSVQQSVFKDAPLPDDPLALVLVLLVQQLVCVVVPDDDLPRQDSVLRRRWIKGKGKDFLVSVVVVVVVRVVSDADQDDAVCVSDDPPDDLLVSVVVQRAQEADRDDPGVCRRNVVSNSVNCVVVPHRIGMYMYTDVNSVSVSSVVVVVVPPPDDPDPDDDDDDDDDDDDD